Protein 2RDE (pdb70)

InterPro domains:
  IPR009875 PilZ domain [PF07238] (134-237)
  IPR009926 Type III secretion system flagellar brake protein YcgR, PilZN domain [PF12945] (41-127)
  IPR012349 FMN-binding split barrel [G3DSA:2.30.110.10] (23-136)

Solvent-accessible surface area: 23076 Å² total; per-residue (Å²): 138,66,90,52,47,8,80,72,0,10,75,55,2,91,19,58,32,101,4,18,0,29,0,36,14,112,126,40,69,135,34,91,11,124,3,49,1,0,0,11,6,57,113,95,24,1,0,0,13,17,6,183,48,56,74,92,48,46,108,144,43,2,71,100,37,30,95,2,67,0,78,0,60,14,51,68,2,71,10,12,40,0,68,16,132,0,46,1,70,59,42,25,101,123,31,1,55,0,0,0,0,24,39,38,125,52,3,91,20,27,125,69,40,158,32,30,83,31,71,1,60,12,60,2,43,2,53,33,118,148,59,121,29,82,9,47,0,87,17,0,9,128,19,6,9,75,0,20,7,62,48,181,26,90,69,11,124,95,39,28,101,3,14,0,34,0,27,37,56,187,150,37,91,132,42,33,65,47,0,20,0,120,2,63,57,69,100,114,60,154,144,48,1,52,3,7,10,104,6,60,122,100,0,102,77,20,0,96,87,0,28,77,92,17,134,41,51,4,43,62,13,50,31,155,144,100,48,80,58,67,6,97,78,0,7,74,79,2,91,20,58,35,96,2,32,0,36,1,56,7,115,126,42,51,161,38,84,6,124,2,38,1,0,0,11,7,54,112,98,31,0,0,0,18,32,6,188,48,65,76,104,36,48,144,114,21,4,82,93,38,37,93,4,62,0,111,0,57,8,44,57,2,90,19,8,31,0,55,12,131,0,39,0,68,66,47,36,112,127,32,7,49,0,0,0,0,26,37,39,135,68,3,83,18,34,115,60,34,153,27,31,82,33,61,0,68,8,60,2,43,1,51,36,118,173,63,142,18,82,9,49,0,83,14,0,8,151,17,8,8,74,0,17,8,63,46,176,28,99,70,4,132,94,37,28,101,3,19,0,48,1,45,28,40,163,222,26,95,135,60,13,61,43,0,15,0,114,2,59,58,71,96,117,58,138,90,44,2,49,1,7,9,91,13,60,141,87,0,88,94,21,0,156,57,0,37,88,79,23,128,30,65,9,49,50,16,48,33,147

Sequence (449 aa):
VSTINSTDALAMVEHSSELTLSITTPVGTKFVCRTPFIGTHTDKFLLVEMPKISADDLQYFFQEGFWMNIRAISPRGEGALIHFRSQLMHILQEPVPMAFLSIPNTMQVSQLRKEPRFELNLAGKVLFDEHRGDCELRDLSRSGCRFITPPLGKTYQVGDLVALEIFSDLRGTKTFPPLTGKICNLQRSLHHARYGLEFNEEGRNNAKNLLAQLKFNGTKLTLNTVSTINSTDALAMVEHSSELTLSITTPVGTKFVCRTPFIGTHTDKFLLVEMPKISADDLQYFFQEGFWMNIRAISPRGEGALIHFRSQLMHILQEPVPMAFLSIPNTMQVSQLRKEPRFELNLAGKVLFDEHRGDCELRDLSRSGCRFITPPLGKTYQVGDLVALEIFSDLRGTKTFPPLTGKICNLQRSLHHARYGLEFNEEGRNNAKNLLAQLKFNGTKLTLN

Nearest PDB structures (foldseek):
  2rde-assembly1_A  TM=9.667E-01  e=4.317E-39  Vibrio cholerae O395
  1yln-assembly1_A-2  TM=5.297E-01  e=1.993E-36  Vibrio cholerae O1
  3kyg-assembly1_B  TM=5.356E-01  e=1.183E-35  Vibrio cholerae
  5vx6-assembly1_A  TM=6.125E-01  e=1.708E-08  Bacillus subtilis subsp. subtilis str. 168
  5vx6-assembly2_B  TM=6.125E-01  e=6.183E-08  Bacillus subtilis subsp. subtilis str. 168

Secondary structure (DSSP, 8-state):
-EEEEHHHHHHTSPTT-EEEEEEE-TT--EEEEEEEEEEEETTTEEEEEPPS--TTGGGTTS-TT-EEEEEEEE-SBT-EEEEEEEEEEEEE-SSS-EEEE---SEEEEEE--SS-BEEEEEEEEEEETTEEEEEEEEEE-SSEEEEEE-TTSPP--TT-EEEEEEBSSTTSS-BPSPEEEEEEEEEE-SS-EEEEEEE-HHHHHHHHHHHHH-EE-SSSEE--/--EEEEHHHHHTTSPTT-EEEEEEE-SSS-EEEEEEEEEEEETTTEEEEEPP---HHHHHHH--TT-EEEEEEEE-SBT-EEEEEEEEEEEEE-SSS-EEEEE--SEEEEE---SS-BEEEEEEEEEEETTEEEEEEEEEE-SSEEEEEE-TTSPP--TT-EEEEEEBSSTT---BPSPEEEEEEEEEE-SS-EEEEEEE-HHHHHHHHHHHTTEEE-SSSEEE-

Structure (mmCIF, N/CA/C/O backbone):
data_2RDE
#
_entry.id   2RDE
#
_cell.length_a   47.006
_cell.length_b   55.400
_cell.length_c   58.044
_cell.angle_alpha   99.880
_cell.angle_beta   97.090
_cell.angle_gamma   106.800
#
_symmetry.space_group_name_H-M   'P 1'
#
loop_
_entity.id
_entity.type
_entity.pdbx_description
1 polymer 'Uncharacterized protein VCA0042'
2 non-polymer "9,9'-[(2R,3R,3aS,5S,7aR,9R,10R,10aS,12S,14aR)-3,5,10,12-tetrahydroxy-5,12-dioxidooctahydro-2H,7H-difuro[3,2-d:3',2'-j][1,3,7,9,2,8]tetraoxadiphosphacyclododecine-2,9-diyl]bis(2-amino-1,9-dihydro-6H-purin-6-one)"
3 water water
#
loop_
_atom_site.group_PDB
_atom_site.id
_atom_site.type_symbol
_atom_site.label_atom_id
_atom_site.label_alt_id
_atom_site.label_comp_id
_atom_site.label_asym_id
_atom_site.label_entity_id
_atom_site.label_seq_id
_atom_site.pdbx_PDB_ins_code
_atom_site.Cartn_x
_atom_site.Cartn_y
_atom_site.Cartn_z
_atom_site.occupancy
_atom_site.B_iso_or_equiv
_atom_site.auth_seq_id
_atom_site.auth_comp_id
_atom_site.auth_asym_id
_atom_site.auth_atom_id
_atom_site.pdbx_PDB_model_num
ATOM 1 N N . VAL A 1 23 ? 16.884 -8.189 -13.096 1.00 40.11 24 VAL A N 1
ATOM 2 C CA . VAL A 1 23 ? 16.491 -7.311 -11.953 1.00 38.20 24 VAL A CA 1
ATOM 3 C C . VAL A 1 23 ? 16.817 -5.847 -12.243 1.00 38.26 24 VAL A C 1
ATOM 4 O O . VAL A 1 23 ? 17.615 -5.547 -13.127 1.00 38.57 24 VAL A O 1
ATOM 8 N N . SER A 1 24 ? 16.189 -4.943 -11.493 1.00 33.95 25 SER A N 1
ATOM 9 C CA . SER A 1 24 ? 16.399 -3.504 -11.653 1.00 33.36 25 SER A CA 1
ATOM 10 C C . SER A 1 24 ? 16.790 -2.842 -10.338 1.00 31.60 25 SER A C 1
ATOM 11 O O . SER A 1 24 ? 16.360 -3.266 -9.271 1.00 30.23 25 SER A O 1
ATOM 14 N N . THR A 1 25 ? 17.601 -1.792 -10.424 1.00 33.52 26 THR A N 1
ATOM 15 C CA . THR A 1 25 ? 18.041 -1.069 -9.237 1.00 32.33 26 THR A CA 1
ATOM 16 C C . THR A 1 25 ? 17.278 0.251 -9.133 1.00 32.62 26 THR A C 1
ATOM 17 O O . THR A 1 25 ? 17.246 1.026 -10.082 1.00 31.99 26 THR A O 1
ATOM 21 N N . ILE A 1 26 ? 16.648 0.502 -7.990 1.00 35.93 27 ILE A N 1
ATOM 22 C CA . ILE A 1 26 ? 15.902 1.743 -7.821 1.00 35.52 27 ILE A CA 1
ATOM 23 C C . ILE A 1 26 ? 16.115 2.326 -6.433 1.00 35.11 27 ILE A C 1
ATOM 24 O O . ILE A 1 26 ? 16.522 1.619 -5.508 1.00 35.27 27 ILE A O 1
ATOM 29 N N . ASN A 1 27 ? 15.836 3.618 -6.287 1.00 26.51 28 ASN A N 1
ATOM 30 C CA . ASN A 1 27 ? 16.032 4.279 -5.007 1.00 26.45 28 ASN A CA 1
ATOM 31 C C . ASN A 1 27 ? 15.148 3.674 -3.924 1.00 26.53 28 ASN A C 1
ATOM 32 O O . ASN A 1 27 ? 14.014 3.261 -4.181 1.00 25.16 28 ASN A O 1
ATOM 37 N N . SER A 1 28 ? 15.687 3.632 -2.711 1.00 25.82 29 SER A N 1
ATOM 38 C CA . SER A 1 28 ? 15.015 3.059 -1.552 1.00 26.46 29 SER A CA 1
ATOM 39 C C . SER A 1 28 ? 13.660 3.649 -1.181 1.00 25.87 29 SER A C 1
ATOM 40 O O . SER A 1 28 ? 12.793 2.940 -0.665 1.00 24.71 29 SER A O 1
ATOM 43 N N . THR A 1 29 ? 13.464 4.940 -1.414 1.00 29.33 30 THR A N 1
ATOM 44 C CA . THR A 1 29 ? 12.182 5.529 -1.071 1.00 29.59 30 THR A CA 1
ATOM 45 C C . THR A 1 29 ? 11.088 4.921 -1.937 1.00 28.31 30 THR A C 1
ATOM 46 O O . THR A 1 29 ? 10.059 4.478 -1.428 1.00 28.10 30 THR A O 1
ATOM 50 N N . ASP A 1 30 ? 11.329 4.889 -3.245 1.00 27.71 31 ASP A N 1
ATOM 51 C CA . ASP A 1 30 ? 10.378 4.332 -4.202 1.00 27.66 31 ASP A CA 1
ATOM 52 C C . ASP A 1 30 ? 10.170 2.834 -4.012 1.00 27.46 31 ASP A C 1
ATOM 53 O O . ASP A 1 30 ? 9.050 2.336 -4.123 1.00 25.47 31 ASP A O 1
ATOM 58 N N . ALA A 1 31 ? 11.250 2.114 -3.731 1.00 22.14 32 ALA A N 1
ATOM 59 C CA . ALA A 1 31 ? 11.156 0.677 -3.534 1.00 21.99 32 ALA A CA 1
ATOM 60 C C . ALA A 1 31 ? 10.288 0.335 -2.323 1.00 22.20 32 ALA A C 1
ATOM 61 O O . ALA A 1 31 ? 9.378 -0.490 -2.419 1.00 22.83 32 ALA A O 1
ATOM 63 N N . LEU A 1 32 ? 10.566 0.976 -1.191 1.00 26.46 33 LEU A N 1
ATOM 64 C CA . LEU A 1 32 ? 9.821 0.729 0.041 1.00 25.40 33 LEU A CA 1
ATOM 65 C C . LEU A 1 32 ? 8.364 1.171 -0.061 1.00 26.11 33 LEU A C 1
ATOM 66 O O . LEU A 1 32 ? 7.511 0.695 0.690 1.00 24.92 33 LEU A O 1
ATOM 71 N N . ALA A 1 33 ? 8.087 2.081 -0.991 1.00 26.06 34 ALA A N 1
ATOM 72 C CA . ALA A 1 33 ? 6.728 2.565 -1.211 1.00 26.07 34 ALA A CA 1
ATOM 73 C C . ALA A 1 33 ? 5.889 1.439 -1.820 1.00 27.52 34 ALA A C 1
ATOM 74 O O . ALA A 1 33 ? 4.659 1.464 -1.763 1.00 28.60 34 ALA A O 1
ATOM 76 N N . MET A 1 34 ? 6.559 0.454 -2.409 1.00 23.65 35 MET A N 1
ATOM 77 C CA . MET A 1 34 ? 5.853 -0.670 -3.011 1.00 23.62 35 MET A CA 1
ATOM 78 C C . MET A 1 34 ? 5.536 -1.718 -1.952 1.00 22.25 35 MET A C 1
ATOM 79 O O . MET A 1 34 ? 4.816 -2.676 -2.219 1.00 21.70 35 MET A O 1
ATOM 84 N N . VAL A 1 35 ? 6.076 -1.540 -0.752 1.00 21.76 36 VAL A N 1
ATOM 85 C CA . VAL A 1 35 ? 5.859 -2.502 0.318 1.00 22.40 36 VAL A CA 1
ATOM 86 C C . VAL A 1 35 ? 4.804 -2.033 1.304 1.00 23.23 36 VAL A C 1
ATOM 87 O O . VAL A 1 35 ? 4.910 -0.946 1.871 1.00 22.65 36 VAL A O 1
ATOM 91 N N . GLU A 1 36 ? 3.789 -2.860 1.518 1.00 22.14 37 GLU A N 1
ATOM 92 C CA . GLU A 1 36 ? 2.731 -2.495 2.449 1.00 22.00 37 GLU A CA 1
ATOM 93 C C . GLU A 1 36 ? 3.219 -2.668 3.886 1.00 21.15 37 GLU A C 1
ATOM 94 O O . GLU A 1 36 ? 3.911 -3.638 4.198 1.00 20.45 37 GLU A O 1
ATOM 100 N N . HIS A 1 37 ? 2.869 -1.728 4.762 1.00 20.11 38 HIS A N 1
ATOM 101 C CA . HIS A 1 37 ? 3.299 -1.839 6.150 1.00 20.28 38 HIS A CA 1
ATOM 102 C C . HIS A 1 37 ? 2.672 -3.084 6.750 1.00 19.46 38 HIS A C 1
ATOM 103 O O . HIS A 1 37 ? 1.607 -3.532 6.309 1.00 15.52 38 HIS A O 1
ATOM 110 N N . SER A 1 38 ? 3.359 -3.666 7.725 1.00 25.43 39 SER A N 1
ATOM 111 C CA . SER A 1 38 ? 2.875 -4.865 8.384 1.00 23.18 39 SER A CA 1
ATOM 112 C C . SER A 1 38 ? 3.135 -6.139 7.572 1.00 25.26 39 SER A C 1
ATOM 113 O O . SER A 1 38 ? 2.902 -7.244 8.067 1.00 25.04 39 SER A O 1
ATOM 116 N N . SER A 1 39 ? 3.612 -5.997 6.335 1.00 20.01 40 SER A N 1
ATOM 117 C CA . SER A 1 39 ? 3.904 -7.170 5.513 1.00 23.75 40 SER A CA 1
ATOM 118 C C . SER A 1 39 ? 5.136 -7.878 6.079 1.00 24.63 40 SER A C 1
ATOM 119 O O . SER A 1 39 ? 5.915 -7.285 6.821 1.00 25.74 40 SER A O 1
ATOM 122 N N . GLU A 1 40 ? 5.314 -9.142 5.719 1.00 24.72 41 GLU A N 1
ATOM 123 C CA . GLU A 1 40 ? 6.430 -9.935 6.224 1.00 25.57 41 GLU A CA 1
ATOM 124 C C . GLU A 1 40 ? 7.751 -9.701 5.499 1.00 24.98 41 GLU A C 1
ATOM 125 O O . GLU A 1 40 ? 7.787 -9.583 4.278 1.00 26.09 41 GLU A O 1
ATOM 131 N N . LEU A 1 41 ? 8.836 -9.623 6.260 1.00 26.40 42 LEU A N 1
ATOM 132 C CA . LEU A 1 41 ? 10.161 -9.440 5.680 1.00 26.97 42 LEU A CA 1
ATOM 133 C C . LEU A 1 41 ? 10.986 -10.678 6.007 1.00 27.06 42 LEU A C 1
ATOM 134 O O . LEU A 1 41 ? 10.800 -11.294 7.054 1.00 26.40 42 LEU A O 1
ATOM 139 N N . THR A 1 42 ? 11.886 -11.049 5.104 1.00 26.19 43 THR A N 1
ATOM 140 C CA . THR A 1 42 ? 12.754 -12.194 5.347 1.00 26.14 43 THR A CA 1
ATOM 141 C C . THR A 1 42 ? 14.150 -11.647 5.591 1.00 26.77 43 THR A C 1
ATOM 142 O O . THR A 1 42 ? 14.752 -11.041 4.705 1.00 28.49 43 THR A O 1
ATOM 146 N N . LEU A 1 43 ? 14.652 -11.852 6.803 1.00 29.11 44 LEU A N 1
ATOM 147 C CA . LEU A 1 43 ? 15.973 -11.370 7.185 1.00 30.72 44 LEU A CA 1
ATOM 148 C C . LEU A 1 43 ? 17.020 -12.485 7.169 1.00 32.26 44 LEU A C 1
ATOM 149 O O . LEU A 1 43 ? 16.897 -13.472 7.895 1.00 33.27 44 LEU A O 1
ATOM 154 N N . SER A 1 44 ? 18.044 -12.321 6.338 1.00 33.54 45 SER A N 1
ATOM 155 C CA . SER A 1 44 ? 19.131 -13.298 6.253 1.00 34.89 45 SER A CA 1
ATOM 156 C C . SER A 1 44 ? 20.358 -12.636 6.856 1.00 36.51 45 SER A C 1
ATOM 157 O O . SER A 1 44 ? 21.025 -11.840 6.198 1.00 35.49 45 SER A O 1
ATOM 160 N N . ILE A 1 45 ? 20.650 -12.975 8.107 1.00 33.34 46 ILE A N 1
ATOM 161 C CA . ILE A 1 45 ? 21.773 -12.382 8.828 1.00 35.44 46 ILE A CA 1
ATOM 162 C C . ILE A 1 45 ? 23.087 -13.146 8.703 1.00 36.54 46 ILE A C 1
ATOM 163 O O . ILE A 1 45 ? 23.112 -14.378 8.730 1.00 36.83 46 ILE A O 1
ATOM 168 N N . THR A 1 46 ? 24.181 -12.403 8.568 1.00 48.21 47 THR A N 1
ATOM 169 C CA . THR A 1 46 ? 25.510 -12.995 8.453 1.00 50.24 47 THR A CA 1
ATOM 170 C C . THR A 1 46 ? 26.415 -12.409 9.528 1.00 51.40 47 THR A C 1
ATOM 171 O O . THR A 1 46 ? 26.795 -11.242 9.458 1.00 52.87 47 THR A O 1
ATOM 175 N N . THR A 1 47 ? 26.763 -13.220 10.521 1.00 54.33 48 THR A N 1
ATOM 176 C CA . THR A 1 47 ? 27.617 -12.758 11.607 1.00 54.79 48 THR A CA 1
ATOM 177 C C . THR A 1 47 ? 29.028 -12.434 11.124 1.00 55.71 48 THR A C 1
ATOM 178 O O . THR A 1 47 ? 29.394 -12.724 9.986 1.00 55.40 48 THR A O 1
ATOM 182 N N . PRO A 1 48 ? 29.833 -11.812 11.995 1.00 66.31 49 PRO A N 1
ATOM 183 C CA . PRO A 1 48 ? 31.215 -11.430 11.695 1.00 67.01 49 PRO A CA 1
ATOM 184 C C . PRO A 1 48 ? 32.096 -12.608 11.271 1.00 67.42 49 PRO A C 1
ATOM 185 O O . PRO A 1 48 ? 33.107 -12.420 10.593 1.00 67.32 49 PRO A O 1
ATOM 189 N N . VAL A 1 49 ? 31.712 -13.818 11.669 1.00 74.49 50 VAL A N 1
ATOM 190 C CA . VAL A 1 49 ? 32.485 -15.008 11.324 1.00 74.76 50 VAL A CA 1
ATOM 191 C C . VAL A 1 49 ? 31.959 -15.731 10.085 1.00 75.54 50 VAL A C 1
ATOM 192 O O . VAL A 1 49 ? 32.661 -16.559 9.503 1.00 75.98 50 VAL A O 1
ATOM 196 N N . GLY A 1 50 ? 30.728 -15.426 9.685 1.00 49.06 51 GLY A N 1
ATOM 197 C CA . GLY A 1 50 ? 30.169 -16.057 8.502 1.00 49.39 51 GLY A CA 1
ATOM 198 C C . GLY A 1 50 ? 28.967 -16.961 8.716 1.00 49.69 51 GLY A 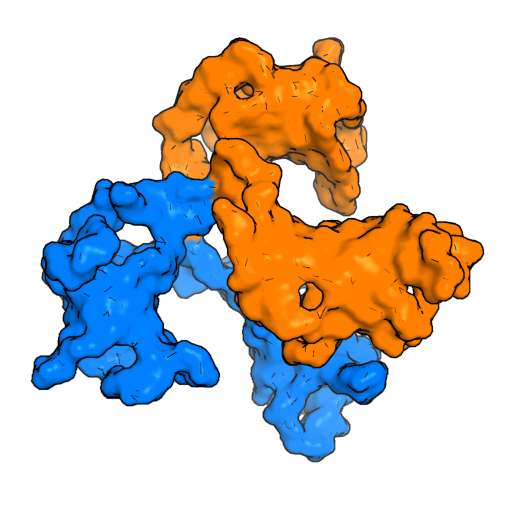C 1
ATOM 199 O O . GLY A 1 50 ? 28.348 -17.399 7.748 1.00 49.49 51 GLY A O 1
ATOM 200 N N . THR A 1 51 ? 28.636 -17.254 9.971 1.00 52.63 52 THR A N 1
ATOM 201 C CA . THR A 1 51 ? 27.490 -18.112 10.271 1.00 53.05 52 THR A CA 1
ATOM 202 C C . THR A 1 51 ? 26.194 -17.416 9.851 1.00 53.06 52 THR A C 1
ATOM 203 O O . THR A 1 51 ? 25.923 -16.289 10.263 1.00 53.03 52 THR A O 1
ATOM 207 N N . LYS A 1 52 ? 25.400 -18.096 9.030 1.00 65.61 53 LYS A N 1
ATOM 208 C CA . LYS A 1 52 ? 24.140 -17.547 8.539 1.00 65.25 53 LYS A CA 1
ATOM 209 C C . LYS A 1 52 ? 22.950 -17.849 9.450 1.00 64.51 53 LYS A C 1
ATOM 210 O O . LYS A 1 52 ? 22.966 -18.809 10.221 1.00 63.80 53 LYS A O 1
ATOM 216 N N . PHE A 1 53 ? 21.915 -17.020 9.335 1.00 46.19 54 PHE A N 1
ATOM 217 C CA . PHE A 1 53 ? 20.694 -17.178 10.117 1.00 44.11 54 PHE A CA 1
ATOM 218 C C . PHE A 1 53 ? 19.544 -16.436 9.436 1.00 42.56 54 PHE A C 1
ATOM 219 O O . PHE A 1 53 ? 19.639 -15.238 9.150 1.00 41.39 54 PHE A O 1
ATOM 227 N N . VAL A 1 54 ? 18.460 -17.160 9.177 1.00 45.45 55 VAL A N 1
ATOM 228 C CA . VAL A 1 54 ? 17.297 -16.591 8.513 1.00 44.22 55 VAL A CA 1
ATOM 229 C C . VAL A 1 54 ? 16.059 -16.620 9.398 1.00 43.00 55 VAL A C 1
ATOM 230 O O . VAL A 1 54 ? 15.792 -17.612 10.076 1.00 43.04 55 VAL A O 1
ATOM 234 N N . CYS A 1 55 ? 15.307 -15.524 9.389 1.00 40.35 56 CYS A N 1
ATOM 235 C CA . CYS A 1 55 ? 14.078 -15.430 10.170 1.00 38.78 56 CYS A CA 1
ATOM 236 C C . CYS A 1 55 ? 13.100 -14.481 9.482 1.00 37.32 56 CYS A C 1
ATOM 237 O O . CYS A 1 55 ? 13.480 -13.726 8.586 1.00 36.64 56 CYS A O 1
ATOM 240 N N . ARG A 1 56 ? 11.840 -14.536 9.894 1.00 35.52 57 ARG A N 1
ATOM 241 C CA . ARG A 1 56 ? 10.797 -13.693 9.320 1.00 34.48 57 ARG A CA 1
ATOM 242 C C . ARG A 1 56 ? 10.338 -12.700 10.375 1.00 32.20 57 ARG A C 1
ATOM 243 O O . ARG A 1 56 ? 10.412 -12.980 11.568 1.00 31.11 57 ARG A O 1
ATOM 251 N N . THR A 1 57 ? 9.856 -11.544 9.937 1.00 34.19 58 THR A N 1
ATOM 252 C CA . THR A 1 57 ? 9.357 -10.547 10.872 1.00 32.05 58 THR A CA 1
ATOM 253 C C . THR A 1 57 ? 8.594 -9.456 10.125 1.00 31.78 58 THR A C 1
ATOM 254 O O . THR A 1 57 ? 8.914 -9.122 8.976 1.00 30.91 58 THR A O 1
ATOM 258 N N . PRO A 1 58 ? 7.545 -8.911 10.761 1.00 30.55 59 PRO A N 1
ATOM 259 C CA . PRO A 1 58 ? 6.715 -7.857 10.173 1.00 30.18 59 PRO A CA 1
ATOM 260 C C . PRO A 1 58 ? 7.427 -6.521 9.991 1.00 29.45 59 PRO A C 1
ATOM 261 O O . PRO A 1 58 ? 8.160 -6.065 10.870 1.00 27.53 59 PRO A O 1
ATOM 265 N N . PHE A 1 59 ? 7.197 -5.912 8.832 1.00 26.82 60 PHE A N 1
ATOM 266 C CA . PHE A 1 59 ? 7.745 -4.607 8.488 1.00 25.29 60 PHE A CA 1
ATOM 267 C C . PHE A 1 59 ? 6.843 -3.596 9.187 1.00 23.56 60 PHE A C 1
ATOM 268 O O . PHE A 1 59 ? 5.626 -3.653 9.038 1.00 23.69 60 PHE A O 1
ATOM 276 N N . ILE A 1 60 ? 7.419 -2.692 9.972 1.00 18.56 61 ILE A N 1
ATOM 277 C CA . ILE A 1 60 ? 6.593 -1.693 10.641 1.00 18.50 61 ILE A CA 1
ATOM 278 C C . ILE A 1 60 ? 6.462 -0.474 9.744 1.00 18.32 61 ILE A C 1
ATOM 279 O O . ILE A 1 60 ? 5.356 -0.045 9.409 1.00 18.13 61 ILE A O 1
ATOM 284 N N . GLY A 1 61 ? 7.602 0.083 9.356 1.00 21.06 62 GLY A N 1
ATOM 285 C CA . GLY A 1 61 ? 7.596 1.252 8.503 1.00 21.86 62 GLY A CA 1
ATOM 286 C C . GLY A 1 61 ? 8.958 1.908 8.524 1.00 22.04 62 GLY A C 1
ATOM 287 O O . GLY A 1 61 ? 9.935 1.309 8.969 1.00 23.31 62 GLY A O 1
ATOM 288 N N . THR A 1 62 ? 9.022 3.146 8.056 1.00 24.81 63 THR A N 1
ATOM 289 C CA . THR A 1 62 ? 10.284 3.866 8.022 1.00 24.13 63 THR A CA 1
ATOM 290 C C . THR A 1 62 ? 10.189 5.200 8.736 1.00 25.49 63 THR A C 1
ATOM 291 O O . THR A 1 62 ? 9.137 5.841 8.742 1.00 23.65 63 THR A O 1
ATOM 295 N N . HIS A 1 63 ? 11.294 5.614 9.344 1.00 26.44 64 HIS A N 1
ATOM 296 C CA . HIS A 1 63 ? 11.340 6.896 10.029 1.00 27.58 64 HIS A CA 1
ATOM 297 C C . HIS A 1 63 ? 12.130 7.802 9.099 1.00 28.59 64 HIS A C 1
ATOM 298 O O . HIS A 1 63 ? 13.310 7.557 8.848 1.00 25.98 64 HIS A O 1
ATOM 305 N N . THR A 1 64 ? 11.477 8.839 8.579 1.00 31.90 65 THR A N 1
ATOM 306 C CA . THR A 1 64 ? 12.121 9.749 7.637 1.00 37.39 65 THR A CA 1
ATOM 307 C C . THR A 1 64 ? 12.909 8.891 6.650 1.00 39.48 65 THR A C 1
ATOM 308 O O . THR A 1 64 ? 12.378 7.928 6.097 1.00 40.45 65 THR A O 1
ATOM 312 N N . ASP A 1 65 ? 14.172 9.235 6.430 1.00 39.55 66 ASP A N 1
ATOM 313 C CA . ASP A 1 65 ? 15.023 8.463 5.523 1.00 42.05 66 ASP A CA 1
ATOM 314 C C . ASP A 1 65 ? 16.160 7.876 6.347 1.00 41.33 66 ASP A C 1
ATOM 315 O O . ASP A 1 65 ? 17.162 7.403 5.812 1.00 41.86 66 ASP A O 1
ATOM 320 N N . LYS A 1 66 ? 15.987 7.905 7.662 1.00 47.45 67 LYS A N 1
ATOM 321 C CA . LYS A 1 66 ? 17.009 7.427 8.573 1.00 46.38 67 LYS A CA 1
ATOM 322 C C . LYS A 1 66 ? 16.932 5.969 8.998 1.00 44.81 67 LYS A C 1
ATOM 323 O O . LYS A 1 66 ? 17.968 5.327 9.162 1.00 44.22 67 LYS A O 1
ATOM 329 N N . PHE A 1 67 ? 15.727 5.429 9.165 1.00 32.03 68 PHE A N 1
ATOM 330 C CA . PHE A 1 67 ? 15.622 4.049 9.632 1.00 29.85 68 PHE A CA 1
ATOM 331 C C . PHE A 1 67 ? 14.466 3.196 9.127 1.00 27.42 68 PHE A C 1
ATOM 332 O O . PHE A 1 67 ? 13.362 3.684 8.891 1.00 23.77 68 PHE A O 1
ATOM 340 N N . LEU A 1 68 ? 14.747 1.903 8.992 1.00 26.79 69 LEU A N 1
ATOM 341 C CA . LEU A 1 68 ? 13.753 0.917 8.584 1.00 24.64 69 LEU A CA 1
ATOM 342 C C . LEU A 1 68 ? 13.364 0.234 9.896 1.00 23.20 69 LEU A C 1
ATOM 343 O O . LEU A 1 68 ? 14.218 -0.354 10.567 1.00 22.20 69 LEU A O 1
ATOM 348 N N . LEU A 1 69 ? 12.092 0.328 10.272 1.00 22.32 70 LEU A N 1
ATOM 349 C CA . LEU A 1 69 ? 11.629 -0.274 11.520 1.00 20.42 70 LEU A CA 1
ATOM 350 C C . LEU A 1 69 ? 10.943 -1.616 11.327 1.00 20.93 70 LEU A C 1
ATOM 351 O O . LEU A 1 69 ? 10.082 -1.765 10.462 1.00 19.58 70 LEU A O 1
ATOM 356 N N . VAL A 1 70 ? 11.337 -2.592 12.141 1.00 23.77 71 VAL A N 1
ATOM 357 C CA . VAL A 1 70 ? 10.754 -3.927 12.079 1.00 24.71 71 VAL A CA 1
ATOM 358 C C . VAL A 1 70 ? 10.517 -4.434 13.497 1.00 25.04 71 VAL A C 1
ATOM 359 O O . VAL A 1 70 ? 11.211 -4.034 14.430 1.00 26.73 71 VAL A O 1
ATOM 363 N N . GLU A 1 71 ? 9.528 -5.304 13.660 1.00 20.62 72 GLU A N 1
ATOM 364 C CA . GLU A 1 71 ? 9.232 -5.880 14.968 1.00 24.72 72 GLU A CA 1
ATOM 365 C C . GLU A 1 71 ? 10.311 -6.923 15.256 1.00 26.96 72 GLU A C 1
ATOM 366 O O . GLU A 1 71 ? 10.900 -7.478 14.330 1.00 26.96 72 GLU A O 1
ATOM 372 N N . MET A 1 72 ? 10.585 -7.183 16.529 1.00 36.82 73 MET A N 1
ATOM 373 C CA . MET A 1 72 ? 11.595 -8.176 16.876 1.00 40.67 73 MET A CA 1
ATOM 374 C C . MET A 1 72 ? 11.106 -9.548 16.447 1.00 41.94 73 MET A C 1
ATOM 375 O O . MET A 1 72 ? 9.979 -9.937 16.736 1.00 41.19 73 MET A O 1
ATOM 380 N N . PRO A 1 73 ? 11.954 -10.297 15.733 1.00 41.24 74 PRO A N 1
ATOM 381 C CA . PRO A 1 73 ? 11.638 -11.641 15.243 1.00 43.05 74 PRO A CA 1
ATOM 382 C C . PRO A 1 73 ? 11.146 -12.559 16.361 1.00 45.81 74 PRO A C 1
ATOM 383 O O . PRO A 1 73 ? 11.584 -12.442 17.505 1.00 45.72 74 PRO A O 1
ATOM 387 N N . LYS A 1 74 ? 10.230 -13.463 16.025 1.00 50.89 75 LYS A N 1
ATOM 388 C CA . LYS A 1 74 ? 9.702 -14.411 17.000 1.00 53.67 75 LYS A CA 1
ATOM 389 C C . LYS A 1 74 ? 10.689 -15.566 17.069 1.00 55.11 75 LYS A C 1
ATOM 390 O O . LYS A 1 74 ? 10.473 -16.621 16.473 1.00 55.08 75 LYS A O 1
ATOM 396 N N . ILE A 1 75 ? 11.781 -15.350 17.794 1.00 62.19 76 ILE A N 1
ATOM 397 C CA . ILE A 1 75 ? 12.825 -16.354 17.923 1.00 64.57 76 ILE A CA 1
ATOM 398 C C . ILE A 1 75 ? 13.263 -16.577 19.364 1.00 66.24 76 ILE A C 1
ATOM 399 O O . ILE A 1 75 ? 12.789 -15.908 20.285 1.00 66.08 76 ILE A O 1
ATOM 404 N N . SER A 1 76 ? 14.178 -17.526 19.540 1.00 75.90 77 SER A N 1
ATOM 405 C CA . SER A 1 76 ? 14.706 -17.861 20.854 1.00 77.24 77 SER A CA 1
ATOM 406 C C . SER A 1 76 ? 15.488 -16.683 21.411 1.00 78.24 77 SER A C 1
ATOM 407 O O . SER A 1 76 ? 16.017 -15.864 20.657 1.00 78.52 77 SER A O 1
ATOM 410 N N . ALA A 1 77 ? 15.559 -16.601 22.734 1.00 58.38 78 ALA A N 1
ATOM 411 C CA . ALA A 1 77 ? 16.280 -15.521 23.387 1.00 59.27 78 ALA A CA 1
ATOM 412 C C . ALA A 1 77 ? 17.779 -15.722 23.219 1.00 59.90 78 ALA A C 1
ATOM 413 O O . ALA A 1 77 ? 18.572 -14.838 23.540 1.00 60.61 78 ALA A O 1
ATOM 415 N N . ASP A 1 78 ? 18.163 -16.886 22.710 1.00 55.13 79 ASP A N 1
ATOM 416 C CA . ASP A 1 78 ? 19.573 -17.189 22.507 1.00 55.90 79 ASP A CA 1
ATOM 417 C C . ASP A 1 78 ? 20.005 -16.721 21.121 1.00 56.19 79 ASP A C 1
ATOM 418 O O . ASP A 1 78 ? 21.035 -16.062 20.975 1.00 55.96 79 ASP A O 1
ATOM 423 N N . ASP A 1 79 ? 19.211 -17.071 20.111 1.00 61.47 80 ASP A N 1
ATOM 424 C CA . ASP A 1 79 ? 19.495 -16.666 18.735 1.00 62.22 80 ASP A CA 1
ATOM 425 C C . ASP A 1 79 ? 19.297 -15.160 18.648 1.00 62.53 80 ASP A C 1
ATOM 426 O O . ASP A 1 79 ? 20.013 -14.459 17.931 1.00 62.24 80 ASP A O 1
ATOM 431 N N . LEU A 1 80 ? 18.318 -14.676 19.401 1.00 75.36 81 LEU A N 1
ATOM 432 C CA . LEU A 1 80 ? 17.978 -13.265 19.424 1.00 76.23 81 LEU A CA 1
ATOM 433 C C . LEU A 1 80 ? 19.144 -12.373 19.828 1.00 76.81 81 LEU A C 1
ATOM 434 O O . LEU A 1 80 ? 19.195 -11.209 19.438 1.00 77.53 81 LEU A O 1
ATOM 439 N N . GLN A 1 81 ? 20.082 -12.909 20.602 1.00 77.82 82 GLN A N 1
ATOM 440 C CA . GLN A 1 81 ? 21.222 -12.111 21.039 1.00 78.47 82 GLN A CA 1
ATOM 441 C C . GLN A 1 81 ? 22.562 -12.610 20.515 1.00 77.85 82 GLN A C 1
ATOM 442 O O . GLN A 1 81 ? 23.614 -12.095 20.897 1.00 78.26 82 GLN A O 1
ATOM 448 N N . TYR A 1 82 ? 22.523 -13.612 19.644 1.00 54.43 83 TYR A N 1
ATOM 449 C CA . TYR A 1 82 ? 23.740 -14.160 19.053 1.00 53.59 83 TYR A CA 1
ATOM 450 C C . TYR A 1 82 ? 23.718 -13.972 17.536 1.00 51.88 83 TYR A C 1
ATOM 451 O O . TYR A 1 82 ? 24.754 -14.053 16.872 1.00 51.61 83 TYR A O 1
ATOM 460 N N . PHE A 1 83 ? 22.531 -13.710 16.997 1.00 63.81 84 PHE A N 1
ATOM 461 C CA . PHE A 1 83 ? 22.363 -13.493 15.563 1.00 61.67 84 PHE A CA 1
ATOM 462 C C . PHE A 1 83 ? 21.768 -12.122 15.300 1.00 60.32 84 PHE A C 1
ATOM 463 O O . PHE A 1 83 ? 21.912 -11.574 14.210 1.00 60.27 84 PHE A O 1
ATOM 471 N N . PHE A 1 84 ? 21.097 -11.573 16.306 1.00 53.35 85 PHE A N 1
ATOM 472 C CA . PHE A 1 84 ? 20.471 -10.270 16.168 1.00 51.49 85 PHE A CA 1
ATOM 473 C C . PHE A 1 84 ? 21.155 -9.239 17.059 1.00 50.24 85 PHE A C 1
ATOM 474 O O . PHE A 1 84 ? 20.632 -8.869 18.106 1.00 50.45 85 PHE A O 1
ATOM 482 N N . GLN A 1 85 ? 22.331 -8.783 16.642 1.00 48.43 86 GLN A N 1
ATOM 483 C CA . GLN A 1 85 ? 23.071 -7.787 17.406 1.00 47.23 86 GLN A CA 1
ATOM 484 C C . GLN A 1 85 ? 23.350 -6.564 16.540 1.00 45.28 86 GLN A C 1
ATOM 485 O O . GLN A 1 85 ? 23.392 -6.660 15.314 1.00 45.09 86 GLN A O 1
ATOM 491 N N . GLU A 1 86 ? 23.538 -5.418 17.184 1.00 62.86 87 GLU A N 1
ATOM 492 C CA . GLU A 1 86 ? 23.809 -4.173 16.476 1.00 60.61 87 GLU A CA 1
ATOM 493 C C . GLU A 1 86 ? 25.116 -4.246 15.697 1.00 59.34 87 GLU A C 1
ATOM 494 O O . GLU A 1 86 ? 26.119 -4.757 16.194 1.00 59.75 87 GLU A O 1
ATOM 500 N N . GLY A 1 87 ? 25.096 -3.730 14.472 1.00 41.77 88 GLY A N 1
ATOM 501 C CA . GLY A 1 87 ? 26.281 -3.749 13.636 1.00 38.31 88 GLY A CA 1
ATOM 502 C C . GLY A 1 87 ? 26.260 -4.871 12.615 1.00 36.89 88 GLY A C 1
ATOM 503 O O . GLY A 1 87 ? 26.833 -4.751 11.529 1.00 34.39 88 GLY A O 1
ATOM 504 N N . PHE A 1 88 ? 25.593 -5.967 12.958 1.00 36.92 89 PHE A N 1
ATOM 505 C CA . PHE A 1 88 ? 25.505 -7.116 12.065 1.00 36.86 89 PHE A CA 1
ATOM 506 C C . PHE A 1 88 ? 24.758 -6.788 10.776 1.00 37.29 89 PHE A C 1
ATOM 507 O O . PHE A 1 88 ? 23.750 -6.079 10.789 1.00 36.76 89 PHE A O 1
ATOM 515 N N . TRP A 1 89 ? 25.262 -7.304 9.659 1.00 32.38 90 TRP A N 1
ATOM 516 C CA . TRP A 1 89 ? 24.640 -7.067 8.366 1.00 33.73 90 TRP A CA 1
ATOM 517 C C . TRP A 1 89 ? 23.657 -8.166 7.999 1.00 33.55 90 TRP A C 1
ATOM 518 O O . TRP A 1 89 ? 23.705 -9.269 8.545 1.00 33.70 90 TRP A O 1
ATOM 529 N N . MET A 1 90 ? 22.770 -7.858 7.061 1.00 38.14 91 MET A N 1
ATOM 530 C CA . MET A 1 90 ? 21.766 -8.820 6.643 1.00 37.67 91 MET A CA 1
ATOM 531 C C . MET A 1 90 ? 21.212 -8.500 5.268 1.00 37.33 91 MET A C 1
ATOM 532 O O . MET A 1 90 ? 21.274 -7.362 4.798 1.00 37.93 91 MET A O 1
ATOM 537 N N . ASN A 1 91 ? 20.670 -9.522 4.625 1.00 32.53 92 ASN A N 1
ATOM 538 C CA . ASN A 1 91 ? 20.064 -9.353 3.322 1.00 32.52 92 ASN A CA 1
ATOM 539 C C . ASN A 1 91 ? 18.570 -9.446 3.604 1.00 30.90 92 ASN A C 1
ATOM 540 O O . ASN A 1 91 ? 18.101 -10.424 4.184 1.00 31.99 92 ASN A O 1
ATOM 545 N N . ILE A 1 92 ? 17.833 -8.412 3.221 1.00 29.57 93 ILE A N 1
ATOM 546 C CA . ILE A 1 92 ? 16.398 -8.376 3.472 1.00 25.91 93 ILE A CA 1
ATOM 547 C C . ILE A 1 92 ? 15.599 -8.558 2.195 1.00 23.86 93 ILE A C 1
ATOM 548 O O . ILE A 1 92 ? 15.958 -8.027 1.145 1.00 23.69 93 ILE A O 1
ATOM 553 N N . ARG A 1 93 ? 14.522 -9.330 2.292 1.00 23.25 94 ARG A N 1
ATOM 554 C CA . ARG A 1 93 ? 13.649 -9.572 1.155 1.00 22.63 94 ARG A CA 1
ATOM 555 C C . ARG A 1 93 ? 12.252 -9.087 1.507 1.00 21.39 94 ARG A C 1
ATOM 556 O O . ARG A 1 93 ? 11.717 -9.427 2.558 1.00 20.00 94 ARG A O 1
ATOM 564 N N . ALA A 1 94 ? 11.668 -8.282 0.633 1.00 22.70 95 ALA A N 1
ATOM 565 C CA . ALA A 1 94 ? 10.321 -7.777 0.854 1.00 25.86 95 ALA A CA 1
ATOM 566 C C . ALA A 1 94 ? 9.533 -8.091 -0.410 1.00 25.86 95 ALA A C 1
ATOM 567 O O . ALA A 1 94 ? 10.117 -8.409 -1.449 1.00 26.00 95 ALA A O 1
ATOM 569 N N . ILE A 1 95 ? 8.211 -7.996 -0.326 1.00 26.25 96 ILE A N 1
ATOM 570 C CA . ILE A 1 95 ? 7.365 -8.288 -1.471 1.00 27.01 96 ILE A CA 1
ATOM 571 C C . ILE A 1 95 ? 6.325 -7.206 -1.751 1.00 24.90 96 ILE A C 1
ATOM 572 O O . ILE A 1 95 ? 5.719 -6.662 -0.831 1.00 23.61 96 ILE A O 1
ATOM 577 N N . SER A 1 96 ? 6.147 -6.883 -3.029 1.00 23.47 97 SER A N 1
ATOM 578 C CA . SER A 1 96 ? 5.134 -5.922 -3.454 1.00 22.69 97 SER A CA 1
ATOM 579 C C . SER A 1 96 ? 4.104 -6.809 -4.147 1.00 23.40 97 SER A C 1
ATOM 580 O O . SER A 1 96 ? 4.342 -7.310 -5.245 1.00 22.27 97 SER A O 1
ATOM 583 N N . PRO A 1 97 ? 2.944 -7.007 -3.508 1.00 26.20 98 PRO A N 1
ATOM 584 C CA . PRO A 1 97 ? 1.807 -7.827 -3.940 1.00 27.59 98 PRO A CA 1
ATOM 585 C C . PRO A 1 97 ? 0.957 -7.450 -5.147 1.00 26.79 98 PRO A C 1
ATOM 586 O O . PRO A 1 97 ? 0.435 -8.332 -5.820 1.00 27.14 98 PRO A O 1
ATOM 590 N N . ARG A 1 98 ? 0.818 -6.162 -5.427 1.00 26.65 99 ARG A N 1
ATOM 591 C CA . ARG A 1 98 ? -0.036 -5.714 -6.525 1.00 26.77 99 ARG A CA 1
ATOM 592 C C . ARG A 1 98 ? 0.408 -6.020 -7.954 1.00 24.63 99 ARG A C 1
ATOM 593 O O . ARG A 1 98 ? 1.597 -6.034 -8.257 1.00 22.84 99 ARG A O 1
ATOM 601 N N . GLY A 1 99 ? -0.577 -6.266 -8.818 1.00 24.57 100 GLY A N 1
ATOM 602 C CA . GLY A 1 99 ? -0.324 -6.547 -10.223 1.00 21.83 100 GLY A CA 1
ATOM 603 C C . GLY A 1 99 ? 0.581 -7.728 -10.489 1.00 21.99 100 GLY A C 1
ATOM 604 O O . GLY A 1 99 ? 0.295 -8.849 -10.070 1.00 19.87 100 GLY A O 1
ATOM 605 N N . GLU A 1 100 ? 1.670 -7.488 -11.209 1.00 21.99 101 GLU A N 1
ATOM 606 C CA . GLU A 1 100 ? 2.615 -8.556 -11.505 1.00 22.93 101 GLU A CA 1
ATOM 607 C C . GLU A 1 100 ? 3.482 -8.815 -10.284 1.00 22.18 101 GLU A C 1
ATOM 608 O O . GLU A 1 100 ? 4.287 -9.752 -10.250 1.00 20.76 101 GLU A O 1
ATOM 614 N N . GLY A 1 101 ? 3.304 -7.980 -9.269 1.00 24.59 102 GLY A N 1
ATOM 615 C CA . GLY A 1 101 ? 4.067 -8.141 -8.049 1.00 25.77 102 GLY A CA 1
ATOM 616 C C . GLY A 1 101 ? 5.540 -7.875 -8.266 1.00 27.06 102 GLY A C 1
ATOM 617 O O . GLY A 1 101 ? 5.994 -7.720 -9.399 1.00 27.25 102 GLY A O 1
ATOM 618 N N . ALA A 1 102 ? 6.288 -7.810 -7.173 1.00 23.98 103 ALA A N 1
ATOM 619 C CA . ALA A 1 102 ? 7.715 -7.566 -7.255 1.00 25.44 103 ALA A CA 1
ATOM 620 C C . ALA A 1 102 ? 8.427 -8.103 -6.032 1.00 25.55 103 ALA A C 1
ATOM 621 O O . ALA A 1 102 ? 7.877 -8.137 -4.930 1.00 24.25 103 ALA A O 1
ATOM 623 N N . LEU A 1 103 ? 9.657 -8.542 -6.250 1.00 27.42 104 LEU A N 1
ATOM 624 C CA . LEU A 1 103 ? 10.491 -9.063 -5.189 1.00 27.20 104 LEU A CA 1
ATOM 625 C C . LEU A 1 103 ? 11.490 -7.937 -4.931 1.00 26.05 104 LEU A C 1
ATOM 626 O O . LEU A 1 103 ? 12.075 -7.403 -5.872 1.00 25.81 104 LEU A O 1
ATOM 631 N N . ILE A 1 104 ? 11.676 -7.566 -3.671 1.00 21.75 105 ILE A N 1
ATOM 632 C CA . ILE A 1 104 ? 12.596 -6.484 -3.336 1.00 22.58 105 ILE A CA 1
ATOM 633 C C . ILE A 1 104 ? 13.703 -6.965 -2.408 1.00 22.30 105 ILE A C 1
ATOM 634 O O . ILE A 1 104 ? 13.435 -7.494 -1.330 1.00 25.56 105 ILE A O 1
ATOM 639 N N . HIS A 1 105 ? 14.948 -6.778 -2.840 1.00 22.32 106 HIS A N 1
ATOM 640 C CA . HIS A 1 105 ? 16.110 -7.205 -2.062 1.00 22.49 106 HIS A CA 1
ATOM 641 C C . HIS A 1 105 ? 17.103 -6.074 -1.807 1.00 23.30 106 HIS A C 1
ATOM 642 O O . HIS A 1 105 ? 17.351 -5.257 -2.681 1.00 24.02 106 HIS A O 1
ATOM 649 N N . PHE A 1 106 ? 17.681 -6.048 -0.612 1.00 20.81 107 PHE A N 1
ATOM 650 C CA . PHE A 1 106 ? 18.673 -5.028 -0.285 1.00 22.79 107 PHE A CA 1
ATOM 651 C C . PHE A 1 106 ? 19.444 -5.420 0.964 1.00 24.70 107 PHE A C 1
ATOM 652 O O . PHE A 1 106 ? 19.032 -6.320 1.703 1.00 24.32 107 PHE A O 1
ATOM 660 N N . ARG A 1 107 ? 20.577 -4.764 1.190 1.00 25.03 108 ARG A N 1
ATOM 661 C CA . ARG A 1 107 ? 21.383 -5.065 2.358 1.00 27.53 108 ARG A CA 1
ATOM 662 C C . ARG A 1 107 ? 21.199 -3.955 3.375 1.00 27.20 108 ARG A C 1
ATOM 663 O O . ARG A 1 107 ? 21.116 -2.777 3.020 1.00 28.15 108 ARG A O 1
ATOM 671 N N . SER A 1 108 ? 21.130 -4.334 4.643 1.00 33.73 109 SER A N 1
ATOM 672 C CA . SER A 1 108 ? 20.922 -3.365 5.698 1.00 33.59 109 SER A CA 1
ATOM 673 C C . SER A 1 108 ? 21.690 -3.739 6.955 1.00 32.45 109 SER A C 1
ATOM 674 O O . SER A 1 108 ? 21.943 -4.913 7.209 1.00 33.90 109 SER A O 1
ATOM 677 N N . GLN A 1 109 ? 22.061 -2.732 7.738 1.00 27.95 110 GLN A N 1
ATOM 678 C CA . GLN A 1 109 ? 22.793 -2.965 8.974 1.00 27.61 110 GLN A CA 1
ATOM 679 C C . GLN A 1 109 ? 21.881 -2.682 10.159 1.00 26.95 110 GLN A C 1
ATOM 680 O O . GLN A 1 109 ? 21.148 -1.688 10.173 1.00 25.61 110 GLN A O 1
ATOM 686 N N . LEU A 1 110 ? 21.915 -3.568 11.145 1.00 26.47 111 LEU A N 1
ATOM 687 C CA . LEU A 1 110 ? 21.100 -3.409 12.337 1.00 28.77 111 LEU A CA 1
ATOM 688 C C . LEU A 1 110 ? 21.724 -2.260 13.117 1.00 30.58 111 LEU A C 1
ATOM 689 O O . LEU A 1 110 ? 22.845 -2.374 13.608 1.00 30.78 111 LEU A O 1
ATOM 694 N N . MET A 1 111 ? 21.008 -1.148 13.229 1.00 37.90 112 MET A N 1
ATOM 695 C CA . MET A 1 111 ? 21.550 0.006 13.929 1.00 39.19 112 MET A CA 1
ATOM 696 C C . MET A 1 111 ? 21.185 0.073 15.411 1.00 39.15 112 MET A C 1
ATOM 697 O O . MET A 1 111 ? 22.056 0.278 16.257 1.00 39.17 112 MET A O 1
ATOM 702 N N . HIS A 1 112 ? 19.904 -0.101 15.722 1.00 36.64 113 HIS A N 1
ATOM 703 C CA . HIS A 1 112 ? 19.446 -0.026 17.104 1.00 36.07 113 HIS A CA 1
ATOM 704 C C . HIS A 1 112 ? 18.428 -1.089 17.471 1.00 35.93 113 HIS A C 1
ATOM 705 O O . HIS A 1 112 ? 17.663 -1.549 16.632 1.00 34.36 113 HIS A O 1
ATOM 712 N N . ILE A 1 113 ? 18.428 -1.474 18.739 1.00 33.77 114 ILE A N 1
ATOM 713 C CA . ILE A 1 113 ? 17.471 -2.449 19.229 1.00 34.31 114 ILE A CA 1
ATOM 714 C C . ILE A 1 113 ? 16.828 -1.884 20.491 1.00 35.19 114 ILE A C 1
ATOM 715 O O . ILE A 1 113 ? 17.530 -1.452 21.401 1.00 35.57 114 ILE A O 1
ATOM 720 N N . LEU A 1 114 ? 15.498 -1.875 20.538 1.00 35.56 115 LEU A N 1
ATOM 721 C CA . LEU A 1 114 ? 14.776 -1.367 21.706 1.00 37.29 115 LEU A CA 1
ATOM 722 C C . LEU A 1 114 ? 13.847 -2.424 22.275 1.00 37.55 115 LEU A C 1
ATOM 723 O O . LEU A 1 114 ? 13.312 -3.246 21.535 1.00 36.18 115 LEU A O 1
ATOM 728 N N . GLN A 1 115 ? 13.642 -2.389 23.587 1.00 41.91 116 GLN A N 1
ATOM 729 C CA . GLN A 1 115 ? 12.741 -3.340 24.229 1.00 43.42 116 GLN A CA 1
ATOM 730 C C . GLN A 1 115 ? 11.478 -2.599 24.644 1.00 43.20 116 GLN A C 1
ATOM 731 O O . GLN A 1 115 ? 10.395 -3.176 24.692 1.00 44.68 116 GLN A O 1
ATOM 737 N N . GLU A 1 116 ? 11.634 -1.314 24.946 1.00 31.27 117 GLU A N 1
ATOM 738 C CA . GLU A 1 116 ? 10.521 -0.472 25.368 1.00 32.36 117 GLU A CA 1
ATOM 739 C C . GLU A 1 116 ? 10.337 0.722 24.445 1.00 31.14 117 GLU A C 1
ATOM 740 O O . GLU A 1 116 ? 11.298 1.225 23.865 1.00 30.88 117 GLU A O 1
ATOM 746 N N . PRO A 1 117 ? 9.090 1.200 24.312 1.00 37.95 118 PRO A N 1
ATOM 747 C CA . PRO A 1 117 ? 7.941 0.617 25.012 1.00 36.31 118 PRO A CA 1
ATOM 748 C C . PRO A 1 117 ? 7.551 -0.731 24.424 1.00 35.63 118 PRO A C 1
ATOM 749 O O . PRO A 1 117 ? 6.722 -1.445 24.982 1.00 35.19 118 PRO A O 1
ATOM 753 N N . VAL A 1 118 ? 8.141 -1.065 23.283 1.00 38.20 119 VAL A N 1
ATOM 754 C CA . VAL A 1 118 ? 7.856 -2.328 22.618 1.00 37.37 119 VAL A CA 1
ATOM 755 C C . VAL A 1 118 ? 9.108 -2.800 21.881 1.00 37.30 119 VAL A C 1
ATOM 756 O O . VAL A 1 118 ? 9.907 -1.994 21.410 1.00 37.83 119 VAL A O 1
ATOM 760 N N . PRO A 1 119 ? 9.295 -4.120 21.784 1.00 40.65 120 PRO A N 1
ATOM 761 C CA . PRO A 1 119 ? 10.453 -4.707 21.107 1.00 40.10 120 PRO A CA 1
ATOM 762 C C . PRO A 1 119 ? 10.486 -4.420 19.609 1.00 39.01 120 PRO A C 1
ATOM 763 O O . PRO A 1 119 ? 9.591 -4.825 18.873 1.00 39.29 120 PRO A O 1
ATOM 767 N N . MET A 1 120 ? 11.516 -3.713 19.161 1.00 30.96 121 MET A N 1
ATOM 768 C CA . MET A 1 120 ? 11.641 -3.414 17.745 1.00 29.11 121 MET A CA 1
ATOM 769 C C . MET A 1 120 ? 13.079 -3.110 17.361 1.00 27.86 121 MET A C 1
ATOM 770 O O . MET A 1 120 ? 13.918 -2.835 18.219 1.00 27.82 121 MET A O 1
ATOM 775 N N . ALA A 1 121 ? 13.361 -3.182 16.066 1.00 31.64 122 ALA A N 1
ATOM 776 C CA . ALA A 1 121 ? 14.702 -2.940 15.564 1.00 32.16 122 ALA A CA 1
ATOM 777 C C . ALA A 1 121 ? 14.743 -1.852 14.498 1.00 31.86 122 ALA A C 1
ATOM 778 O O . ALA A 1 121 ? 13.823 -1.724 13.686 1.00 33.03 122 ALA A O 1
ATOM 780 N N . PHE A 1 122 ? 15.821 -1.075 14.518 1.00 27.64 123 PHE A N 1
ATOM 781 C CA . PHE A 1 122 ? 16.041 0.009 13.563 1.00 28.22 123 PHE A CA 1
ATOM 782 C C . PHE A 1 122 ? 17.160 -0.431 12.622 1.00 29.00 123 PHE A C 1
ATOM 783 O O . PHE A 1 122 ? 18.300 -0.627 13.052 1.00 30.72 123 PHE A O 1
ATOM 791 N N . LEU A 1 123 ? 16.835 -0.584 11.343 1.00 28.90 124 LEU A N 1
ATOM 792 C CA . LEU A 1 123 ? 17.804 -1.027 10.348 1.00 28.94 124 LEU A CA 1
ATOM 793 C C . LEU A 1 123 ? 18.159 0.102 9.396 1.00 28.20 124 LEU A C 1
ATOM 794 O O . LEU A 1 123 ? 17.328 0.959 9.106 1.00 29.66 124 LEU A O 1
ATOM 799 N N . SER A 1 124 ? 19.393 0.097 8.903 1.00 26.42 125 SER A N 1
ATOM 800 C CA . SER A 1 124 ? 19.826 1.133 7.978 1.00 26.83 125 SER A CA 1
ATOM 801 C C . SER A 1 124 ? 19.135 0.948 6.643 1.00 26.08 125 SER A C 1
ATOM 802 O O . SER A 1 124 ? 18.688 -0.151 6.304 1.00 25.09 125 SER A O 1
ATOM 805 N N . ILE A 1 125 ? 19.060 2.034 5.885 1.00 24.07 126 ILE A N 1
ATOM 806 C CA . ILE A 1 125 ? 18.439 2.014 4.579 1.00 24.04 126 ILE A CA 1
ATOM 807 C C . ILE A 1 125 ? 19.471 2.377 3.522 1.00 25.28 126 ILE A C 1
ATOM 808 O O . ILE A 1 125 ? 20.001 3.486 3.521 1.00 25.51 126 ILE A O 1
ATOM 813 N N . PRO A 1 126 ? 19.784 1.445 2.614 1.00 30.51 127 PRO A N 1
ATOM 814 C CA . PRO A 1 126 ? 20.770 1.762 1.577 1.00 31.84 127 PRO A CA 1
ATOM 815 C C . PRO A 1 126 ? 20.155 2.777 0.618 1.00 32.52 127 PRO A C 1
ATOM 816 O O . PRO A 1 126 ? 18.951 3.020 0.660 1.00 32.48 127 PRO A O 1
ATOM 820 N N . ASN A 1 127 ? 20.963 3.380 -0.243 1.00 30.69 128 ASN A N 1
ATOM 821 C CA . ASN A 1 127 ? 20.412 4.360 -1.167 1.00 31.89 128 ASN A CA 1
ATOM 822 C C . ASN A 1 127 ? 19.557 3.704 -2.243 1.00 29.43 128 ASN A C 1
ATOM 823 O O . ASN A 1 127 ? 18.645 4.330 -2.772 1.00 29.36 128 ASN A O 1
ATOM 828 N N . THR A 1 128 ? 19.836 2.441 -2.555 1.00 28.74 129 THR A N 1
ATOM 829 C CA . THR A 1 128 ? 19.062 1.738 -3.579 1.00 26.49 129 THR A CA 1
ATOM 830 C C . THR A 1 128 ? 18.748 0.296 -3.176 1.00 24.66 129 THR A C 1
ATOM 831 O O . THR A 1 128 ? 19.329 -0.240 -2.238 1.00 21.45 129 THR A O 1
ATOM 835 N N . MET A 1 129 ? 17.825 -0.325 -3.901 1.00 26.70 130 MET A N 1
ATOM 836 C CA . MET A 1 129 ? 17.441 -1.706 -3.634 1.00 26.79 130 MET A CA 1
ATOM 837 C C . MET A 1 129 ? 17.214 -2.370 -4.989 1.00 27.28 130 MET A C 1
ATOM 838 O O . MET A 1 129 ? 17.016 -1.680 -5.989 1.00 26.90 130 MET A O 1
ATOM 843 N N . GLN A 1 130 ? 17.268 -3.698 -5.033 1.00 21.36 131 GLN A N 1
ATOM 844 C CA . GLN A 1 130 ? 17.041 -4.406 -6.289 1.00 23.23 131 GLN A CA 1
ATOM 845 C C . GLN A 1 130 ? 15.601 -4.894 -6.345 1.00 23.65 131 GLN A C 1
ATOM 846 O O . GLN A 1 130 ? 15.071 -5.388 -5.356 1.00 22.36 131 GLN A O 1
ATOM 852 N N . VAL A 1 131 ? 14.980 -4.743 -7.509 1.00 26.27 132 VAL A N 1
ATOM 853 C CA . VAL A 1 131 ? 13.594 -5.150 -7.703 1.00 28.22 132 VAL A CA 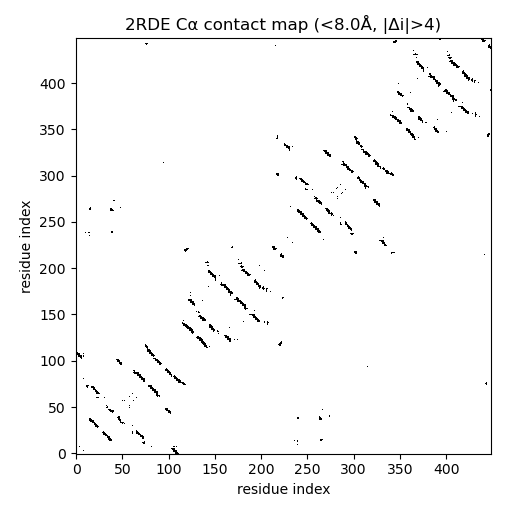1
ATOM 854 C C . VAL A 1 131 ? 13.494 -6.096 -8.891 1.00 28.31 132 VAL A C 1
ATOM 855 O O . VAL A 1 131 ? 14.132 -5.885 -9.922 1.00 28.85 132 VAL A O 1
ATOM 859 N N . SER A 1 132 ? 12.699 -7.147 -8.748 1.00 30.05 133 SER A N 1
ATOM 860 C CA . SER A 1 132 ? 12.553 -8.094 -9.835 1.00 30.22 133 SER A CA 1
ATOM 861 C C . SER A 1 132 ? 11.111 -8.564 -9.962 1.00 31.19 133 SER A C 1
ATOM 862 O O . SER A 1 132 ? 10.384 -8.673 -8.972 1.00 32.29 133 SER A O 1
ATOM 865 N N . GLN A 1 133 ? 10.703 -8.824 -11.195 1.00 31.06 134 GLN A N 1
ATOM 866 C CA . GLN A 1 133 ? 9.350 -9.273 -11.470 1.00 31.32 134 GLN A CA 1
ATOM 867 C C . GLN A 1 133 ? 9.079 -10.574 -10.725 1.00 29.08 134 GLN A C 1
ATOM 868 O O . GLN A 1 133 ? 9.902 -11.486 -10.711 1.00 28.13 134 GLN A O 1
ATOM 874 N N . LEU A 1 134 ? 7.907 -10.649 -10.109 1.00 29.30 135 LEU A N 1
ATOM 875 C CA . LEU A 1 134 ? 7.509 -11.806 -9.319 1.00 27.80 135 LEU A CA 1
ATOM 876 C C . LEU A 1 134 ? 6.598 -12.803 -10.041 1.00 26.26 135 LEU A C 1
ATOM 877 O O . LEU A 1 134 ? 6.646 -14.002 -9.764 1.00 25.88 135 LEU A O 1
ATOM 882 N N . ARG A 1 135 ? 5.779 -12.311 -10.967 1.00 24.78 136 ARG A N 1
ATOM 883 C CA . ARG A 1 135 ? 4.828 -13.168 -11.670 1.00 24.62 136 ARG A CA 1
ATOM 884 C C . ARG A 1 135 ? 4.853 -13.037 -13.187 1.00 24.48 136 ARG A C 1
ATOM 885 O O . ARG A 1 135 ? 5.295 -12.026 -13.728 1.00 24.35 136 ARG A O 1
ATOM 893 N N . LYS A 1 136 ? 4.343 -14.057 -13.872 1.00 27.84 137 LYS A N 1
ATOM 894 C CA . LYS A 1 136 ? 4.320 -14.051 -15.327 1.00 27.77 137 LYS A CA 1
ATOM 895 C C . LYS A 1 136 ? 3.265 -13.088 -15.848 1.00 27.02 137 LYS A C 1
ATOM 896 O O . LYS A 1 136 ? 3.392 -12.557 -16.945 1.00 29.06 137 LYS A O 1
ATOM 902 N N . GLU A 1 137 ? 2.227 -12.857 -15.053 1.00 19.79 138 GLU A N 1
ATOM 903 C CA . GLU A 1 137 ? 1.144 -11.962 -15.445 1.00 19.64 138 GLU A CA 1
ATOM 904 C C . GLU A 1 137 ? 0.539 -11.313 -14.208 1.00 18.08 138 GLU A C 1
ATOM 905 O O . GLU A 1 137 ? 0.716 -11.789 -13.097 1.00 17.45 138 GLU A O 1
ATOM 911 N N . PRO A 1 138 ? -0.199 -10.217 -14.389 1.00 17.71 139 PRO A N 1
ATOM 912 C CA . PRO A 1 138 ? -0.792 -9.555 -13.227 1.00 18.55 139 PRO A CA 1
ATOM 913 C C . PRO A 1 138 ? -1.981 -10.260 -12.582 1.00 18.28 139 PRO A C 1
ATOM 914 O O . PRO A 1 138 ? -2.709 -11.014 -13.227 1.00 18.22 139 PRO A O 1
ATOM 918 N N . ARG A 1 139 ? -2.155 -10.004 -11.291 1.00 18.55 140 ARG A N 1
ATOM 919 C CA . ARG A 1 139 ? -3.272 -10.535 -10.537 1.00 19.45 140 ARG A CA 1
ATOM 920 C C . ARG A 1 139 ? -4.100 -9.293 -10.245 1.00 19.83 140 ARG A C 1
ATOM 921 O O . ARG A 1 139 ? -3.565 -8.268 -9.817 1.00 20.98 140 ARG A O 1
ATOM 929 N N . PHE A 1 140 ? -5.398 -9.374 -10.507 1.00 16.32 141 PHE A N 1
ATOM 930 C CA . PHE A 1 140 ? -6.294 -8.244 -10.284 1.00 17.89 141 PHE A CA 1
ATOM 931 C C . PHE A 1 140 ? -7.060 -8.441 -8.991 1.00 16.61 141 PHE A C 1
ATOM 932 O O . PHE A 1 140 ? -7.641 -9.503 -8.764 1.00 18.43 141 PHE A O 1
ATOM 940 N N . GLU A 1 141 ? -7.071 -7.423 -8.140 1.00 17.75 142 GLU A N 1
ATOM 941 C CA . GLU A 1 141 ? -7.777 -7.536 -6.875 1.00 19.17 142 GLU A CA 1
ATOM 942 C C . GLU A 1 141 ? -9.272 -7.354 -7.068 1.00 15.88 142 GLU A C 1
ATOM 943 O O . GLU A 1 141 ? -9.712 -6.668 -7.987 1.00 16.20 142 GLU A O 1
ATOM 949 N N . LEU A 1 142 ? -10.036 -7.982 -6.183 1.00 16.39 143 LEU A N 1
ATOM 950 C CA . LEU A 1 142 ? -11.490 -7.927 -6.195 1.00 16.02 143 LEU A CA 1
ATOM 951 C C . LEU A 1 142 ? -11.993 -8.602 -4.920 1.00 16.21 143 LEU A C 1
ATOM 952 O O . LEU A 1 142 ? -11.205 -9.126 -4.132 1.00 17.70 143 LEU A O 1
ATOM 957 N N . ASN A 1 143 ? -13.296 -8.548 -4.693 1.00 21.22 144 ASN A N 1
ATOM 958 C CA . ASN A 1 143 ? -13.901 -9.186 -3.530 1.00 21.62 144 ASN A CA 1
ATOM 959 C C . ASN A 1 143 ? -15.237 -9.722 -4.024 1.00 22.15 144 ASN A C 1
ATOM 960 O O . ASN A 1 143 ? -16.236 -9.002 -4.007 1.00 21.16 144 ASN A O 1
ATOM 965 N N . LEU A 1 144 ? -15.247 -10.976 -4.477 1.00 18.48 145 LEU A N 1
ATOM 966 C CA . LEU A 1 144 ? -16.469 -11.581 -5.005 1.00 18.96 145 LEU A CA 1
ATOM 967 C C . LEU A 1 144 ? -16.874 -12.803 -4.200 1.00 18.08 145 LEU A C 1
ATOM 968 O O . LEU A 1 144 ? -16.125 -13.774 -4.122 1.00 15.88 145 LEU A O 1
ATOM 973 N N . ALA A 1 145 ? -18.053 -12.757 -3.596 1.00 16.69 146 ALA A N 1
ATOM 974 C CA . ALA A 1 145 ? -18.529 -13.883 -2.802 1.00 17.80 146 ALA A CA 1
ATOM 975 C C . ALA A 1 145 ? -18.846 -15.075 -3.699 1.00 17.14 146 ALA A C 1
ATOM 976 O O . ALA A 1 145 ? -19.246 -14.914 -4.855 1.00 15.32 146 ALA A O 1
ATOM 978 N N . GLY A 1 146 ? -18.663 -16.271 -3.156 1.00 17.58 147 GLY A N 1
ATOM 979 C CA . GLY A 1 146 ? -18.947 -17.467 -3.917 1.00 18.09 147 GLY A CA 1
ATOM 980 C C . GLY A 1 146 ? -18.956 -18.709 -3.052 1.00 18.54 147 GLY A C 1
ATOM 981 O O . GLY A 1 146 ? -18.979 -18.635 -1.821 1.00 19.18 147 GLY A O 1
ATOM 982 N N . LYS A 1 147 ? -18.944 -19.859 -3.710 1.00 18.53 148 LYS A N 1
ATOM 983 C CA . LYS A 1 147 ? -18.929 -21.142 -3.029 1.00 17.93 148 LYS A CA 1
ATOM 984 C C . LYS A 1 147 ? -17.779 -21.967 -3.591 1.00 19.41 148 LYS A C 1
ATOM 985 O O . LYS A 1 147 ? -17.460 -21.873 -4.776 1.00 17.25 148 LYS A O 1
ATOM 991 N N . VAL A 1 148 ? -17.149 -22.764 -2.738 1.00 16.95 149 VAL A N 1
ATOM 992 C CA . VAL A 1 148 ? -16.050 -23.613 -3.174 1.00 18.32 149 VAL A CA 1
ATOM 993 C C . VAL A 1 148 ? -16.527 -25.067 -3.106 1.00 17.90 149 VAL A C 1
ATOM 994 O O . VAL A 1 148 ? -17.033 -25.510 -2.075 1.00 18.37 149 VAL A O 1
ATOM 998 N N . LEU A 1 149 ? -16.378 -25.790 -4.217 1.00 15.55 150 LEU A N 1
ATOM 999 C CA . LEU A 1 149 ? -16.804 -27.185 -4.303 1.00 15.01 150 LEU A CA 1
ATOM 1000 C C . LEU A 1 149 ? -15.598 -28.114 -4.169 1.00 15.99 150 LEU A C 1
ATOM 1001 O O . LEU A 1 149 ? -14.536 -27.841 -4.720 1.00 15.89 150 LEU A O 1
ATOM 1006 N N . PHE A 1 150 ? -15.784 -29.209 -3.437 1.00 16.98 151 PHE A N 1
ATOM 1007 C CA . PHE A 1 150 ? -14.736 -30.204 -3.234 1.00 19.27 151 PHE A CA 1
ATOM 1008 C C . PHE A 1 150 ? -15.401 -31.461 -2.667 1.00 17.74 151 PHE A C 1
ATOM 1009 O O . PHE A 1 150 ? -15.860 -31.470 -1.532 1.00 18.43 151 PHE A O 1
ATOM 1017 N N . ASP A 1 151 ? -15.447 -32.520 -3.464 1.00 21.27 152 ASP A N 1
ATOM 1018 C CA . ASP A 1 151 ? -16.091 -33.744 -3.018 1.00 21.28 152 ASP A CA 1
ATOM 1019 C C . ASP A 1 151 ? -17.519 -33.387 -2.628 1.00 20.17 152 ASP A C 1
ATOM 1020 O O . ASP A 1 151 ? -18.210 -32.685 -3.369 1.00 18.70 152 ASP A O 1
ATOM 1025 N N . GLU A 1 152 ? -17.968 -33.848 -1.469 1.00 21.52 153 GLU A N 1
ATOM 1026 C CA . GLU A 1 152 ? -19.331 -33.551 -1.050 1.00 22.28 153 GLU A CA 1
ATOM 1027 C C . GLU A 1 152 ? -19.505 -32.132 -0.505 1.00 21.64 153 GLU A C 1
ATOM 1028 O O . GLU A 1 152 ? -20.628 -31.643 -0.371 1.00 20.85 153 GLU A O 1
ATOM 1034 N N . HIS A 1 153 ? -18.397 -31.455 -0.225 1.00 21.52 154 HIS A N 1
ATOM 1035 C CA . HIS A 1 153 ? -18.469 -30.111 0.340 1.00 23.90 154 HIS A CA 1
ATOM 1036 C C . HIS A 1 153 ? -18.772 -28.962 -0.619 1.00 23.27 154 HIS A C 1
ATOM 1037 O O . HIS A 1 153 ? -18.411 -28.986 -1.793 1.00 22.22 154 HIS A O 1
ATOM 1044 N N . ARG A 1 154 ? -19.453 -27.958 -0.085 1.00 21.84 155 ARG A N 1
ATOM 1045 C CA . ARG A 1 154 ? -19.775 -26.743 -0.815 1.00 22.55 155 ARG A CA 1
ATOM 1046 C C . ARG A 1 154 ? -19.834 -25.687 0.269 1.00 23.14 155 ARG A C 1
ATOM 1047 O O . ARG A 1 154 ? -20.837 -25.565 0.975 1.00 23.08 155 ARG A O 1
ATOM 1055 N N . GLY A 1 155 ? -18.749 -24.937 0.413 1.00 21.28 156 GLY A N 1
ATOM 1056 C CA . GLY A 1 155 ? -18.714 -23.925 1.450 1.00 21.80 156 GLY A CA 1
ATOM 1057 C C . GLY A 1 155 ? -18.519 -22.512 0.959 1.00 21.50 156 GLY A C 1
ATOM 1058 O O . GLY A 1 155 ? -18.236 -22.269 -0.215 1.00 20.95 156 GLY A O 1
ATOM 1059 N N . ASP A 1 156 ? -18.683 -21.565 1.869 1.00 21.45 157 ASP A N 1
ATOM 1060 C CA . ASP A 1 156 ? -18.514 -20.174 1.518 1.00 21.68 157 ASP A CA 1
ATOM 1061 C C . ASP A 1 156 ? -17.059 -19.841 1.243 1.00 20.83 157 ASP A C 1
ATOM 1062 O O . ASP A 1 156 ? -16.140 -20.461 1.784 1.00 21.32 157 ASP A O 1
ATOM 1067 N N . CYS A 1 157 ? -16.858 -18.866 0.371 1.00 21.27 158 CYS A N 1
ATOM 1068 C CA . CYS A 1 157 ? -15.526 -18.414 0.027 1.00 20.95 158 CYS A CA 1
ATOM 1069 C C . CYS A 1 157 ? -15.685 -17.038 -0.587 1.00 21.14 158 CYS A C 1
ATOM 1070 O O . CYS A 1 157 ? -16.803 -16.596 -0.862 1.00 18.68 158 CYS A O 1
ATOM 1073 N N . GLU A 1 158 ? -14.568 -16.349 -0.767 1.00 19.94 159 GLU A N 1
ATOM 1074 C CA . GLU A 1 158 ? -14.578 -15.042 -1.395 1.00 20.33 159 GLU A CA 1
ATOM 1075 C C . GLU A 1 158 ? -13.348 -14.976 -2.272 1.00 18.84 159 GLU A C 1
ATOM 1076 O O . GLU A 1 158 ? -12.242 -15.283 -1.829 1.00 19.31 159 GLU A O 1
ATOM 1082 N N . LEU A 1 159 ? -13.550 -14.594 -3.525 1.00 18.08 160 LEU A N 1
ATOM 1083 C CA . LEU A 1 159 ? -12.447 -14.472 -4.459 1.00 17.97 160 LEU A CA 1
ATOM 1084 C C . LEU A 1 159 ? -11.755 -13.152 -4.094 1.00 18.14 160 LEU A C 1
ATOM 1085 O O . LEU A 1 159 ? -12.421 -12.120 -3.971 1.00 19.94 160 LEU A O 1
ATOM 1090 N N . ARG A 1 160 ? -10.435 -13.196 -3.909 1.00 18.52 161 ARG A N 1
ATOM 1091 C CA . ARG A 1 160 ? -9.648 -12.010 -3.540 1.00 20.92 161 ARG A CA 1
ATOM 1092 C C . ARG A 1 160 ? -8.812 -11.451 -4.686 1.00 19.76 161 ARG A C 1
ATOM 1093 O O . ARG A 1 160 ? -8.476 -10.268 -4.704 1.00 20.39 161 ARG A O 1
ATOM 1101 N N . ASP A 1 161 ? -8.427 -12.313 -5.616 1.00 17.32 162 ASP A N 1
ATOM 1102 C CA . ASP A 1 161 ? -7.735 -11.850 -6.806 1.00 17.02 162 ASP A CA 1
ATOM 1103 C C . ASP A 1 161 ? -7.898 -12.870 -7.911 1.00 15.95 162 ASP A C 1
ATOM 1104 O O . ASP A 1 161 ? -8.193 -14.041 -7.661 1.00 16.78 162 ASP A O 1
ATOM 1109 N N . LEU A 1 162 ? -7.760 -12.404 -9.143 1.00 17.71 163 LEU A N 1
ATOM 1110 C CA . LEU A 1 162 ? -7.964 -13.249 -10.301 1.00 16.68 163 LEU A CA 1
ATOM 1111 C C . LEU A 1 162 ? -6.977 -12.909 -11.406 1.00 17.82 163 LEU A C 1
ATOM 1112 O O . LEU A 1 162 ? -6.693 -11.742 -11.658 1.00 18.03 163 LEU A O 1
ATOM 1117 N N . SER A 1 163 ? -6.442 -13.934 -12.055 1.00 15.77 164 SER A N 1
ATOM 1118 C CA . SER A 1 163 ? -5.523 -13.714 -13.163 1.00 16.17 164 SER A CA 1
ATOM 1119 C C . SER A 1 163 ? -6.039 -14.589 -14.305 1.00 17.94 164 SER A C 1
ATOM 1120 O O . SER A 1 163 ? -7.042 -15.281 -14.149 1.00 15.24 164 SER A O 1
ATOM 1123 N N . ARG A 1 164 ? -5.387 -14.551 -15.458 1.00 19.49 165 ARG A N 1
ATOM 1124 C CA . ARG A 1 164 ? -5.858 -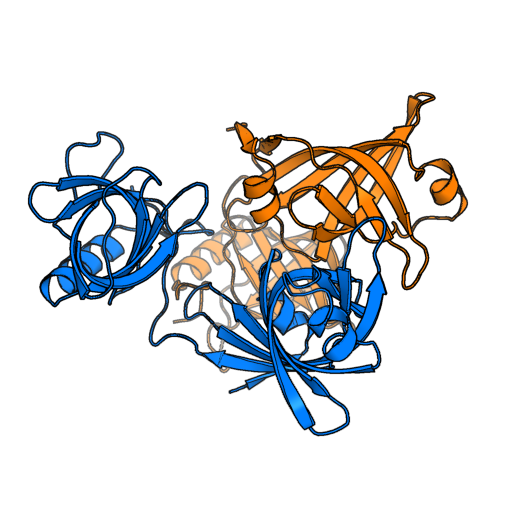15.385 -16.555 1.00 23.60 165 ARG A CA 1
ATOM 1125 C C . ARG A 1 164 ? -5.565 -16.852 -16.243 1.00 22.73 165 ARG A C 1
ATOM 1126 O O . ARG A 1 164 ? -6.287 -17.736 -16.689 1.00 24.50 165 ARG A O 1
ATOM 1134 N N . SER A 1 165 ? -4.516 -17.099 -15.461 1.00 21.44 166 SER A N 1
ATOM 1135 C CA . SER A 1 165 ? -4.117 -18.465 -15.136 1.00 19.64 166 SER A CA 1
ATOM 1136 C C . SER A 1 165 ? -4.483 -18.972 -13.753 1.00 19.09 166 SER A C 1
ATOM 1137 O O . SER A 1 165 ? -4.307 -20.158 -13.482 1.00 17.31 166 SER A O 1
ATOM 1140 N N . GLY A 1 166 ? -4.978 -18.108 -12.873 1.00 18.74 167 GLY A N 1
ATOM 1141 C CA . GLY A 1 166 ? -5.311 -18.585 -11.542 1.00 15.96 167 GLY A CA 1
ATOM 1142 C C . GLY A 1 166 ? -6.040 -17.578 -10.679 1.00 16.51 167 GLY A C 1
ATOM 1143 O O . GLY A 1 166 ? -6.537 -16.570 -11.173 1.00 16.55 167 GLY A O 1
ATOM 1144 N N . CYS A 1 167 ? -6.116 -17.856 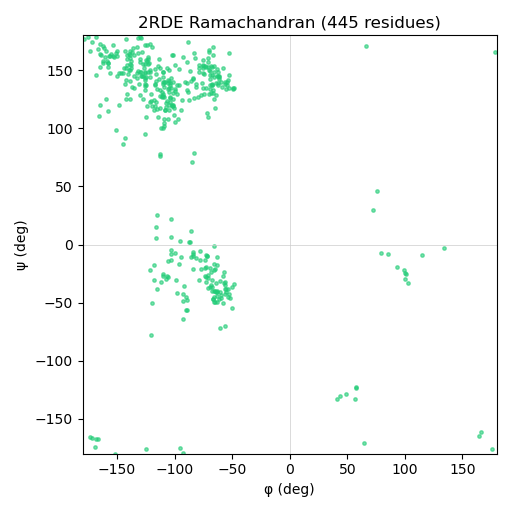-9.381 1.00 16.01 168 CYS A N 1
ATOM 1145 C CA . CYS A 1 167 ? -6.808 -16.947 -8.488 1.00 15.87 168 CYS A CA 1
ATOM 1146 C C . CYS A 1 167 ? -6.495 -17.217 -7.026 1.00 17.13 168 CYS A C 1
ATOM 1147 O O . CYS A 1 167 ? -5.835 -18.197 -6.664 1.00 15.47 168 CYS A O 1
ATOM 1150 N N . ARG A 1 168 ? -6.975 -16.317 -6.185 1.00 15.69 169 ARG A N 1
ATOM 1151 C CA . ARG A 1 168 ? -6.809 -16.444 -4.754 1.00 17.66 169 ARG A CA 1
ATOM 1152 C C . ARG A 1 168 ? -8.194 -16.347 -4.132 1.00 17.22 169 ARG A C 1
ATOM 1153 O O . ARG A 1 168 ? -8.977 -15.479 -4.498 1.00 16.39 169 ARG A O 1
ATOM 1161 N N . PHE A 1 169 ? -8.506 -17.256 -3.217 1.00 16.17 170 PHE A N 1
ATOM 1162 C CA . PHE A 1 169 ? -9.790 -17.202 -2.540 1.00 17.54 170 PHE A CA 1
ATOM 1163 C C . PHE A 1 169 ? -9.562 -17.488 -1.063 1.00 17.91 170 PHE A C 1
ATOM 1164 O O . PHE A 1 169 ? -8.544 -18.072 -0.682 1.00 16.51 170 PHE A O 1
ATOM 1172 N N . ILE A 1 170 ? -10.490 -17.044 -0.227 1.00 17.47 171 ILE A N 1
ATOM 1173 C CA . ILE A 1 170 ? -10.377 -17.280 1.203 1.00 22.09 171 ILE A CA 1
ATOM 1174 C C . ILE A 1 170 ? -11.646 -17.963 1.703 1.00 21.93 171 ILE A C 1
ATOM 1175 O O . ILE A 1 170 ? -12.713 -17.844 1.093 1.00 21.93 171 ILE A O 1
ATOM 1180 N N . THR A 1 171 ? -11.519 -18.689 2.808 1.00 23.43 172 THR A N 1
ATOM 1181 C CA . THR A 1 171 ? -12.644 -19.394 3.406 1.00 25.43 172 THR A CA 1
ATOM 1182 C C . THR A 1 171 ? -12.599 -19.210 4.919 1.00 26.33 172 THR A C 1
ATOM 1183 O O . THR A 1 171 ? -11.587 -18.779 5.468 1.00 25.31 172 THR A O 1
ATOM 1187 N N . PRO A 1 172 ? -13.702 -19.534 5.612 1.00 30.65 173 PRO A N 1
ATOM 1188 C CA . PRO A 1 172 ? -13.761 -19.400 7.072 1.00 31.63 173 PRO A CA 1
ATOM 1189 C C . PRO A 1 172 ? -12.796 -20.362 7.756 1.00 31.77 173 PRO A C 1
ATOM 1190 O O . PRO A 1 172 ? -12.529 -21.456 7.256 1.00 29.48 173 PRO A O 1
ATOM 1194 N N . PRO A 1 173 ? -12.261 -19.964 8.917 1.00 31.29 174 PRO A N 1
ATOM 1195 C CA . PRO A 1 173 ? -11.323 -20.808 9.659 1.00 31.93 174 PRO A CA 1
ATOM 1196 C C . PRO A 1 173 ? -11.867 -22.210 9.927 1.00 33.18 174 PRO A C 1
ATOM 1197 O O . PRO A 1 173 ? -11.126 -23.190 9.861 1.00 35.06 174 PRO A O 1
ATOM 1201 N N . LEU A 1 174 ? -13.158 -22.314 10.222 1.00 40.26 175 LEU A N 1
ATOM 1202 C CA . LEU A 1 174 ? -13.753 -23.616 10.508 1.00 41.42 175 LEU A CA 1
ATOM 1203 C C . LEU A 1 174 ? -14.186 -24.405 9.274 1.00 40.79 175 LEU A C 1
ATOM 1204 O O . LEU A 1 174 ? -14.590 -25.561 9.383 1.00 42.92 175 LEU A O 1
ATOM 1209 N N . GLY A 1 175 ? -14.102 -23.780 8.106 1.00 36.37 176 GLY A N 1
ATOM 1210 C CA . GLY A 1 175 ? -14.497 -24.458 6.885 1.00 34.58 176 GLY A CA 1
ATOM 1211 C C . GLY A 1 175 ? -13.543 -25.566 6.478 1.00 33.56 176 GLY A C 1
ATOM 1212 O O . GLY A 1 175 ? -12.426 -25.664 6.994 1.00 33.01 176 GLY A O 1
ATOM 1213 N N . LYS A 1 176 ? -14.000 -26.407 5.555 1.00 31.10 177 LYS A N 1
ATOM 1214 C CA . LYS A 1 176 ? -13.209 -27.519 5.037 1.00 29.34 177 LYS A CA 1
ATOM 1215 C C . LYS A 1 176 ? -11.882 -27.000 4.493 1.00 28.23 177 LYS A C 1
ATOM 1216 O O . LYS A 1 176 ? -11.847 -26.008 3.762 1.00 25.96 177 LYS A O 1
ATOM 1222 N N . THR A 1 177 ? -10.793 -27.675 4.845 1.00 22.47 178 THR A N 1
ATOM 1223 C CA . THR A 1 177 ? -9.470 -27.264 4.392 1.00 23.57 178 THR A CA 1
ATOM 1224 C C . THR A 1 177 ? -8.995 -28.099 3.213 1.00 22.29 178 THR A C 1
ATOM 1225 O O . THR A 1 177 ? -9.415 -29.240 3.040 1.00 23.13 178 THR A O 1
ATOM 1229 N N . TYR A 1 178 ? -8.111 -27.520 2.406 1.00 21.30 179 TYR A N 1
ATOM 1230 C CA . TYR A 1 178 ? -7.554 -28.196 1.241 1.00 20.93 179 TYR A CA 1
ATOM 1231 C C . TYR A 1 178 ? -6.038 -28.193 1.380 1.00 22.39 179 TYR A C 1
ATOM 1232 O O . TYR A 1 178 ? -5.478 -27.414 2.151 1.00 23.45 179 TYR A O 1
ATOM 1241 N N . GLN A 1 179 ? -5.380 -29.074 0.640 1.00 25.94 180 GLN A N 1
ATOM 1242 C CA . GLN A 1 179 ? -3.931 -29.133 0.666 1.00 27.66 180 GLN A CA 1
ATOM 1243 C C . GLN A 1 179 ? -3.426 -28.979 -0.763 1.00 26.52 180 GLN A C 1
ATOM 1244 O O . GLN A 1 179 ? -4.172 -29.194 -1.718 1.00 24.14 180 GLN A O 1
ATOM 1250 N N . VAL A 1 180 ? -2.165 -28.584 -0.905 1.00 23.47 181 VAL A N 1
ATOM 1251 C CA . VAL A 1 180 ? -1.582 -28.398 -2.224 1.00 23.85 181 VAL A CA 1
ATOM 1252 C C . VAL A 1 180 ? -1.887 -29.636 -3.052 1.00 23.37 181 VAL A C 1
ATOM 1253 O O . VAL A 1 180 ? -1.752 -30.759 -2.569 1.00 23.57 181 VAL A O 1
ATOM 1257 N N . GLY A 1 181 ? -2.324 -29.429 -4.288 1.00 28.54 182 GLY A N 1
ATOM 1258 C CA . GLY A 1 181 ? -2.649 -30.550 -5.151 1.00 28.39 182 GLY A CA 1
ATOM 1259 C C . GLY A 1 181 ? -4.136 -30.850 -5.267 1.00 28.15 182 GLY A C 1
ATOM 1260 O O . GLY A 1 181 ? -4.574 -31.416 -6.269 1.00 28.42 182 GLY A O 1
ATOM 1261 N N . ASP A 1 182 ? -4.920 -30.484 -4.259 1.00 24.40 183 ASP A N 1
ATOM 1262 C CA . ASP A 1 182 ? -6.355 -30.744 -4.316 1.00 22.85 183 ASP A CA 1
ATOM 1263 C C . ASP A 1 182 ? -6.984 -30.013 -5.490 1.00 21.77 183 ASP A C 1
ATOM 1264 O O . ASP A 1 182 ? -6.610 -28.884 -5.811 1.00 19.45 183 ASP A O 1
ATOM 1269 N N . LEU A 1 183 ? -7.942 -30.670 -6.129 1.00 23.88 184 LEU A N 1
ATOM 1270 C CA . LEU A 1 183 ? -8.651 -30.086 -7.253 1.00 24.42 184 LEU A CA 1
ATOM 1271 C C . LEU A 1 183 ? -10.000 -29.562 -6.745 1.00 22.96 184 LEU A C 1
ATOM 1272 O O . LEU A 1 183 ? -10.826 -30.337 -6.265 1.00 23.17 184 LEU A O 1
ATOM 1277 N N . VAL A 1 184 ? -10.220 -28.253 -6.839 1.00 19.31 185 VAL A N 1
ATOM 1278 C CA . VAL A 1 184 ? -11.476 -27.661 -6.390 1.00 17.73 185 VAL A CA 1
ATOM 1279 C C . VAL A 1 184 ? -12.120 -26.831 -7.490 1.00 16.35 185 VAL A C 1
ATOM 1280 O O . VAL A 1 184 ? -11.528 -26.596 -8.535 1.00 17.08 185 VAL A O 1
ATOM 1284 N N . ALA A 1 185 ? -13.343 -26.388 -7.239 1.00 14.17 186 ALA A N 1
ATOM 1285 C CA . ALA A 1 185 ? -14.063 -25.561 -8.200 1.00 15.23 186 ALA A CA 1
ATOM 1286 C C . ALA A 1 185 ? -14.757 -24.432 -7.447 1.00 14.10 186 ALA A C 1
ATOM 1287 O O . ALA A 1 185 ? -15.364 -24.653 -6.403 1.00 16.05 186 ALA A O 1
ATOM 1289 N N . LEU A 1 186 ? -14.660 -23.222 -7.981 1.00 15.86 187 LEU A N 1
ATOM 1290 C CA . LEU A 1 186 ? -15.277 -22.074 -7.343 1.00 16.60 187 LEU A CA 1
ATOM 1291 C C . LEU A 1 186 ? -16.466 -21.562 -8.152 1.00 15.05 187 LEU A C 1
ATOM 1292 O O . LEU A 1 186 ? -16.347 -21.320 -9.348 1.00 16.30 187 LEU A O 1
ATOM 1297 N N . GLU A 1 187 ? -17.613 -21.418 -7.499 1.00 15.62 188 GLU A N 1
ATOM 1298 C CA . GLU A 1 187 ? -18.797 -20.874 -8.154 1.00 15.59 188 GLU A CA 1
ATOM 1299 C C . GLU A 1 187 ? -18.942 -19.457 -7.603 1.00 15.32 188 GLU A C 1
ATOM 1300 O O . GLU A 1 187 ? -19.289 -19.266 -6.439 1.00 14.94 188 GLU A O 1
ATOM 1306 N N . ILE A 1 188 ? -18.655 -18.472 -8.443 1.00 15.74 189 ILE A N 1
ATOM 1307 C CA . ILE A 1 188 ? -18.718 -17.074 -8.037 1.00 16.34 189 ILE A CA 1
ATOM 1308 C C . ILE A 1 188 ? -20.075 -16.465 -8.359 1.00 16.71 189 ILE A C 1
ATOM 1309 O O . ILE A 1 188 ? -20.525 -16.486 -9.504 1.00 16.11 189 ILE A O 1
ATOM 1314 N N . PHE A 1 189 ? -20.725 -15.919 -7.340 1.00 16.92 190 PHE A N 1
ATOM 1315 C CA . PHE A 1 189 ? -22.033 -15.316 -7.540 1.00 18.24 190 PHE A CA 1
ATOM 1316 C C . PHE A 1 189 ? -21.950 -14.145 -8.502 1.00 20.12 190 PHE A C 1
ATOM 1317 O O . PHE A 1 189 ? -21.019 -13.342 -8.442 1.00 20.09 190 PHE A O 1
ATOM 1325 N N . SER A 1 190 ? -22.942 -14.046 -9.380 1.00 19.87 191 SER A N 1
ATOM 1326 C CA . SER A 1 190 ? -22.971 -12.986 -10.376 1.00 23.05 191 SER A CA 1
ATOM 1327 C C . SER A 1 190 ? -23.569 -11.701 -9.821 1.00 22.71 191 SER A C 1
ATOM 1328 O O . SER A 1 190 ? -23.495 -10.655 -10.457 1.00 22.64 191 SER A O 1
ATOM 1331 N N . ASP A 1 191 ? -24.147 -11.784 -8.630 1.00 22.83 192 ASP A N 1
ATOM 1332 C CA . ASP A 1 191 ? -24.753 -10.625 -7.986 1.00 24.52 192 ASP A CA 1
ATOM 1333 C C . ASP A 1 191 ? -25.086 -10.944 -6.534 1.00 23.50 192 ASP A C 1
ATOM 1334 O O . ASP A 1 191 ? -24.762 -12.024 -6.036 1.00 23.67 192 ASP A O 1
ATOM 1339 N N . LEU A 1 192 ? -25.749 -10.015 -5.857 1.00 21.54 193 LEU A N 1
ATOM 1340 C CA . LEU A 1 192 ? -26.088 -10.204 -4.452 1.00 22.00 193 LEU A CA 1
ATOM 1341 C C . LEU A 1 192 ? -27.186 -11.223 -4.132 1.00 20.92 193 LEU A C 1
ATOM 1342 O O . LEU A 1 192 ? -27.385 -11.559 -2.964 1.00 21.19 193 LEU A O 1
ATOM 1347 N N . ARG A 1 193 ? -27.900 -11.722 -5.137 1.00 23.74 194 ARG A N 1
ATOM 1348 C CA . ARG A 1 193 ? -28.956 -12.697 -4.857 1.00 22.60 194 ARG A CA 1
ATOM 1349 C C . ARG A 1 193 ? -28.410 -13.964 -4.196 1.00 22.04 194 ARG A C 1
ATOM 1350 O O . ARG A 1 193 ? -29.099 -14.599 -3.399 1.00 20.76 194 ARG A O 1
ATOM 1358 N N . GLY A 1 194 ? -27.173 -14.327 -4.523 1.00 20.55 195 GLY A N 1
ATOM 1359 C CA . GLY A 1 194 ? -26.583 -15.520 -3.948 1.00 21.13 195 GLY A CA 1
ATOM 1360 C C . GLY A 1 194 ? -27.218 -16.755 -4.551 1.00 22.92 195 GLY A C 1
ATOM 1361 O O . GLY A 1 194 ? -27.308 -17.795 -3.908 1.00 26.03 195 GLY A O 1
ATOM 1362 N N . THR A 1 195 ? -27.653 -16.638 -5.799 1.00 24.14 196 THR A N 1
ATOM 1363 C CA . THR A 1 195 ? -28.292 -17.747 -6.486 1.00 24.92 196 THR A CA 1
ATOM 1364 C C . THR A 1 195 ? -27.500 -18.091 -7.745 1.00 26.72 196 THR A C 1
ATOM 1365 O O . THR A 1 195 ? -26.735 -19.054 -7.761 1.00 27.73 196 THR A O 1
ATOM 1369 N N . LYS A 1 196 ? -27.667 -17.292 -8.792 1.00 21.12 197 LYS A N 1
ATOM 1370 C CA . LYS A 1 196 ? -26.952 -17.539 -10.034 1.00 23.00 197 LYS A CA 1
ATOM 1371 C C . LYS A 1 196 ? -25.455 -17.278 -9.899 1.00 20.87 197 LYS A C 1
ATOM 1372 O O . LYS A 1 196 ? -25.030 -16.356 -9.196 1.00 17.63 197 LYS A O 1
ATOM 1378 N N . THR A 1 197 ? -24.661 -18.112 -10.566 1.00 18.85 198 THR A N 1
ATOM 1379 C CA . THR A 1 197 ? -23.208 -17.996 -10.509 1.00 18.42 198 THR A CA 1
ATOM 1380 C C . THR A 1 197 ? -22.569 -18.118 -11.878 1.00 18.95 198 THR A C 1
ATOM 1381 O O . THR A 1 197 ? -23.190 -18.585 -12.827 1.00 16.86 198 THR A O 1
ATOM 1385 N N . PHE A 1 198 ? -21.315 -17.688 -11.966 1.00 19.23 199 PHE A N 1
ATOM 1386 C CA . PHE A 1 198 ? -20.556 -17.796 -13.192 1.00 18.30 199 PHE A CA 1
ATOM 1387 C C . PHE A 1 198 ? -20.196 -19.276 -13.270 1.00 19.15 199 PHE A C 1
ATOM 1388 O O . PHE A 1 198 ? -20.234 -19.976 -12.252 1.00 18.35 199 PHE A O 1
ATOM 1396 N N . PRO A 1 199 ? -19.884 -19.783 -14.475 1.00 21.52 200 PRO A N 1
ATOM 1397 C CA . PRO A 1 199 ? -19.519 -21.198 -14.600 1.00 23.56 200 PRO A CA 1
ATOM 1398 C C . PRO A 1 199 ? -18.315 -21.447 -13.691 1.00 22.64 200 PRO A C 1
ATOM 1399 O O . PRO A 1 199 ? -17.515 -20.545 -13.452 1.00 24.44 200 PRO A O 1
ATOM 1403 N N . PRO A 1 200 ? -18.160 -22.682 -13.193 1.00 22.69 201 PRO A N 1
ATOM 1404 C CA . PRO A 1 200 ? -17.076 -23.096 -12.292 1.00 21.36 201 PRO A CA 1
ATOM 1405 C C . PRO A 1 200 ? -15.649 -22.726 -12.680 1.00 22.02 201 PRO A C 1
ATOM 1406 O O . PRO A 1 200 ? -15.241 -22.895 -13.828 1.00 21.00 201 PRO A O 1
ATOM 1410 N N . LEU A 1 201 ? -14.896 -22.213 -11.713 1.00 19.78 202 LEU A N 1
ATOM 1411 C CA . LEU A 1 201 ? -13.484 -21.901 -11.947 1.00 20.84 202 LEU A CA 1
ATOM 1412 C C . LEU A 1 201 ? -12.782 -23.103 -11.324 1.00 19.15 202 LEU A C 1
ATOM 1413 O O . LEU A 1 201 ? -12.708 -23.222 -10.107 1.00 19.54 202 LEU A O 1
ATOM 1418 N N . THR A 1 202 ? -12.274 -23.998 -12.158 1.00 18.62 203 THR A N 1
ATOM 1419 C CA . THR A 1 202 ? -11.629 -25.206 -11.662 1.00 18.74 203 THR A CA 1
ATOM 1420 C C . THR A 1 202 ? -10.113 -25.165 -11.734 1.00 18.06 203 THR A C 1
ATOM 1421 O O . THR A 1 202 ? -9.547 -24.691 -12.716 1.00 18.23 203 THR A O 1
ATOM 1425 N N . GLY A 1 203 ? -9.466 -25.676 -10.689 1.00 18.35 204 GLY A N 1
ATOM 1426 C CA . GLY A 1 203 ? -8.015 -25.695 -10.658 1.00 20.47 204 GLY A CA 1
ATOM 1427 C C . GLY A 1 203 ? -7.450 -26.410 -9.443 1.00 21.07 204 GLY A C 1
ATOM 1428 O O . GLY A 1 203 ? -8.200 -26.872 -8.587 1.00 23.06 204 GLY A O 1
ATOM 1429 N N . LYS A 1 204 ? -6.123 -26.493 -9.365 1.00 20.58 205 LYS A N 1
ATOM 1430 C CA . LYS A 1 204 ? -5.449 -27.155 -8.253 1.00 20.49 205 LYS A CA 1
ATOM 1431 C C . LYS A 1 204 ? -4.872 -26.137 -7.282 1.00 20.94 205 LYS A C 1
ATOM 1432 O O . LYS A 1 204 ? -4.381 -25.089 -7.697 1.00 21.24 205 LYS A O 1
ATOM 1438 N N . ILE A 1 205 ? -4.930 -26.457 -5.993 1.00 22.28 206 ILE A N 1
ATOM 1439 C CA . ILE A 1 205 ? -4.374 -25.587 -4.963 1.00 23.86 206 ILE A CA 1
ATOM 1440 C C . ILE A 1 205 ? -2.853 -25.607 -5.138 1.00 25.21 206 ILE A C 1
ATOM 1441 O O . ILE A 1 205 ? -2.260 -26.681 -5.233 1.00 22.68 206 ILE A O 1
ATOM 1446 N N . CYS A 1 206 ? -2.229 -24.432 -5.176 1.00 21.53 207 CYS A N 1
ATOM 1447 C CA . CYS A 1 206 ? -0.776 -24.339 -5.335 1.00 23.87 207 CYS A CA 1
ATOM 1448 C C . CYS A 1 206 ? -0.105 -23.862 -4.064 1.00 23.38 207 CYS A C 1
ATOM 1449 O O . CYS A 1 206 ? 1.060 -24.156 -3.813 1.00 24.05 207 CYS A O 1
ATOM 1452 N N . ASN A 1 207 ? -0.839 -23.100 -3.269 1.00 24.93 208 ASN A N 1
ATOM 1453 C CA . ASN A 1 207 ? -0.296 -22.590 -2.027 1.00 22.90 208 ASN A CA 1
ATOM 1454 C C . ASN A 1 207 ? -1.442 -22.307 -1.074 1.00 23.84 208 ASN A C 1
ATOM 1455 O O . ASN A 1 207 ? -2.607 -22.254 -1.483 1.00 23.16 208 ASN A O 1
ATOM 1460 N N . LEU A 1 208 ? -1.115 -22.151 0.201 1.00 23.05 209 LEU A N 1
ATOM 1461 C CA . LEU A 1 208 ? -2.128 -21.881 1.202 1.00 24.33 209 LEU A CA 1
ATOM 1462 C C . LEU A 1 208 ? -1.496 -21.224 2.416 1.00 25.29 209 LEU A C 1
ATOM 1463 O O . LEU A 1 208 ? -0.297 -21.362 2.658 1.00 24.34 209 LEU A O 1
ATOM 1468 N N . GLN A 1 209 ? -2.312 -20.503 3.171 1.00 24.93 210 GLN A N 1
ATOM 1469 C CA . GLN A 1 209 ? -1.840 -19.824 4.365 1.00 28.18 210 GLN A CA 1
ATOM 1470 C C . GLN A 1 209 ? -3.013 -19.565 5.292 1.00 29.23 210 GLN A C 1
ATOM 1471 O O . GLN A 1 209 ? -3.929 -18.811 4.953 1.00 27.40 210 GLN A O 1
ATOM 1477 N N . ARG A 1 210 ? -2.993 -20.201 6.458 1.00 29.54 211 ARG A N 1
ATOM 1478 C CA . ARG A 1 210 ? -4.063 -20.015 7.429 1.00 32.34 211 ARG A CA 1
ATOM 1479 C C . ARG A 1 210 ? -3.792 -18.795 8.305 1.00 34.92 211 ARG A C 1
ATOM 1480 O O . ARG A 1 210 ? -2.649 -18.530 8.687 1.00 35.12 211 ARG A O 1
ATOM 1488 N N . SER A 1 211 ? -4.849 -18.046 8.597 1.00 37.70 212 SER A N 1
ATOM 1489 C CA . SER A 1 211 ? -4.774 -16.864 9.448 1.00 40.35 212 SER A CA 1
ATOM 1490 C C . SER A 1 211 ? -5.776 -17.060 10.576 1.00 41.95 212 SER A C 1
ATOM 1491 O O . SER A 1 211 ? -6.415 -18.108 10.673 1.00 43.27 212 SER A O 1
ATOM 1494 N N . LEU A 1 212 ? -5.925 -16.042 11.415 1.00 48.54 213 LEU A N 1
ATOM 1495 C CA . LEU A 1 212 ? -6.852 -16.107 12.537 1.00 49.67 213 LEU A CA 1
ATOM 1496 C C . LEU A 1 212 ? -8.287 -15.870 12.086 1.00 48.83 213 LEU A C 1
ATOM 1497 O O . LEU A 1 212 ? -9.229 -16.408 12.670 1.00 49.14 213 LEU A O 1
ATOM 1502 N N . HIS A 1 213 ? -8.451 -15.070 11.038 1.00 41.60 214 HIS A N 1
ATOM 1503 C CA . HIS A 1 213 ? -9.776 -14.751 10.524 1.00 40.41 214 HIS A CA 1
ATOM 1504 C C . HIS A 1 213 ? -10.163 -15.504 9.254 1.00 38.51 214 HIS A C 1
ATOM 1505 O O . HIS A 1 213 ? -11.293 -15.372 8.775 1.00 38.47 214 HIS A O 1
ATOM 1512 N N . HIS A 1 214 ? -9.240 -16.283 8.699 1.00 35.41 215 HIS A N 1
ATOM 1513 C CA . HIS A 1 214 ? -9.559 -17.034 7.490 1.00 32.64 215 HIS A CA 1
ATOM 1514 C C . HIS A 1 214 ? -8.406 -17.849 6.927 1.00 30.60 215 HIS A C 1
ATOM 1515 O O . HIS A 1 214 ? -7.241 -17.660 7.286 1.00 28.57 215 HIS A O 1
ATOM 1522 N N . ALA A 1 215 ? -8.762 -18.757 6.025 1.00 27.12 216 ALA A N 1
ATOM 1523 C CA . ALA A 1 215 ? -7.810 -19.618 5.345 1.00 25.56 216 ALA A CA 1
ATOM 1524 C C . ALA A 1 215 ? -7.680 -19.074 3.923 1.00 25.16 216 ALA A C 1
ATOM 1525 O O . ALA A 1 215 ? -8.683 -18.748 3.284 1.00 26.02 216 ALA A O 1
ATOM 1527 N N . ARG A 1 216 ? -6.444 -18.969 3.444 1.00 25.59 217 ARG A N 1
ATOM 1528 C CA . ARG A 1 216 ? -6.155 -18.449 2.111 1.00 22.99 217 ARG A CA 1
ATOM 1529 C C . ARG A 1 216 ? -5.587 -19.534 1.207 1.00 22.94 217 ARG A C 1
ATOM 1530 O O . ARG A 1 216 ? -4.794 -20.373 1.643 1.00 22.10 217 ARG A O 1
ATOM 1538 N N . TYR A 1 217 ? -5.983 -19.501 -0.060 1.00 21.74 218 TYR A N 1
ATOM 1539 C CA . TYR A 1 217 ? -5.527 -20.492 -1.017 1.00 19.17 218 TYR A CA 1
ATOM 1540 C C . TYR A 1 217 ? -5.192 -19.870 -2.362 1.00 19.05 218 TYR A C 1
ATOM 1541 O O . TYR A 1 217 ? -5.882 -18.960 -2.832 1.00 17.06 218 TYR A O 1
ATOM 1550 N N . GLY A 1 218 ? -4.124 -20.366 -2.971 1.00 20.22 219 GLY A N 1
ATOM 1551 C CA . GLY A 1 218 ? -3.715 -19.901 -4.282 1.00 20.02 219 GLY A CA 1
ATOM 1552 C C . GLY A 1 218 ? -4.106 -21.040 -5.200 1.00 22.90 219 GLY A C 1
ATOM 1553 O O . GLY A 1 218 ? -3.917 -22.203 -4.847 1.00 24.79 219 GLY A O 1
ATOM 1554 N N . LEU A 1 219 ? -4.639 -20.723 -6.372 1.00 17.19 220 LEU A N 1
ATOM 1555 C CA . LEU A 1 219 ? -5.093 -21.755 -7.289 1.00 18.59 220 LEU A CA 1
ATOM 1556 C C . LEU A 1 219 ? -4.599 -21.530 -8.710 1.00 18.36 220 LEU A C 1
ATOM 1557 O O . LEU A 1 219 ? -4.500 -20.393 -9.163 1.00 18.34 220 LEU A O 1
ATOM 1562 N N . GLU A 1 220 ? -4.281 -22.617 -9.405 1.00 18.40 221 GLU A N 1
ATOM 1563 C CA . GLU A 1 220 ? -3.853 -22.541 -10.798 1.00 17.24 221 GLU A CA 1
ATOM 1564 C C . GLU A 1 220 ? -4.916 -23.294 -11.596 1.00 17.24 221 GLU A C 1
ATOM 1565 O O . GLU A 1 220 ? -5.135 -24.487 -11.372 1.00 15.77 221 GLU A O 1
ATOM 1571 N N . PHE A 1 221 ? -5.583 -22.600 -12.517 1.00 21.01 222 PHE A N 1
ATOM 1572 C CA . PHE A 1 221 ? -6.662 -23.186 -13.317 1.00 20.58 222 PHE A CA 1
ATOM 1573 C C . PHE A 1 221 ? -6.253 -24.267 -14.303 1.00 23.20 222 PHE A C 1
ATOM 1574 O O . PHE A 1 221 ? -5.131 -24.272 -14.794 1.00 22.60 222 PHE A O 1
ATOM 1582 N N . ASN A 1 222 ? -7.185 -25.172 -14.603 1.00 20.00 223 ASN A N 1
ATOM 1583 C CA . ASN A 1 222 ? -6.936 -26.181 -15.630 1.00 21.82 223 ASN A CA 1
ATOM 1584 C C . ASN A 1 222 ? -7.505 -25.471 -16.857 1.00 23.50 223 ASN A C 1
ATOM 1585 O O . ASN A 1 222 ? -7.980 -24.337 -16.738 1.00 24.34 223 ASN A O 1
ATOM 1590 N N . GLU A 1 223 ? -7.477 -26.105 -18.025 1.00 25.46 224 GLU A N 1
ATOM 1591 C CA . GLU A 1 223 ? -7.974 -25.450 -19.233 1.00 26.04 224 GLU A CA 1
ATOM 1592 C C . GLU A 1 223 ? -9.387 -24.875 -19.140 1.00 26.02 224 GLU A C 1
ATOM 1593 O O . GLU A 1 223 ? -9.647 -23.771 -19.626 1.00 26.16 224 GLU A O 1
ATOM 1599 N N . GLU A 1 224 ? -10.305 -25.618 -18.534 1.00 26.85 225 GLU A N 1
ATOM 1600 C CA . GLU A 1 224 ? -11.682 -25.147 -18.411 1.00 28.19 225 GLU A CA 1
ATOM 1601 C C . GLU A 1 224 ? -11.746 -23.921 -17.500 1.00 24.67 225 GLU A C 1
ATOM 1602 O O . GLU A 1 224 ? -12.491 -22.974 -17.759 1.00 24.68 225 GLU A O 1
ATOM 1608 N N . GLY A 1 225 ? -10.964 -23.955 -16.427 1.00 23.18 226 GLY A N 1
ATOM 1609 C CA . GLY A 1 225 ? -10.933 -22.837 -15.505 1.00 21.45 226 GLY A CA 1
ATOM 1610 C C . GLY A 1 225 ? -10.469 -21.571 -16.208 1.00 21.00 226 GLY A C 1
ATOM 1611 O O . GLY A 1 225 ? -11.024 -20.491 -15.987 1.00 19.89 226 GLY A O 1
ATOM 1612 N N . ARG A 1 226 ? -9.461 -21.700 -17.071 1.00 19.57 227 ARG A N 1
ATOM 1613 C CA . ARG A 1 226 ? -8.934 -20.540 -17.795 1.00 19.97 227 ARG A CA 1
ATOM 1614 C C . ARG A 1 226 ? -9.983 -19.924 -18.708 1.00 20.47 227 ARG A C 1
ATOM 1615 O O . ARG A 1 226 ? -10.092 -18.697 -18.815 1.00 18.20 227 ARG A O 1
ATOM 1623 N N . ASN A 1 227 ? -10.765 -20.764 -19.374 1.00 25.00 228 ASN A N 1
ATOM 1624 C CA . ASN A 1 227 ? -11.794 -20.243 -20.255 1.00 24.93 228 ASN A CA 1
ATOM 1625 C C . ASN A 1 227 ? -12.875 -19.532 -19.444 1.00 24.79 228 ASN A C 1
ATOM 1626 O O . ASN A 1 227 ? -13.362 -18.466 -19.832 1.00 24.93 228 ASN A O 1
ATOM 1631 N N . ASN A 1 228 ? -13.245 -20.097 -18.302 1.00 22.34 229 ASN A N 1
ATOM 1632 C CA . ASN A 1 228 ? -14.269 -19.456 -17.499 1.00 21.89 229 ASN A CA 1
ATOM 1633 C C . ASN A 1 228 ? -13.741 -18.186 -16.813 1.00 22.16 229 ASN A C 1
ATOM 1634 O O . ASN A 1 228 ? -14.487 -17.226 -16.625 1.00 23.19 229 ASN A O 1
ATOM 1639 N N . ALA A 1 229 ? -12.455 -18.167 -16.462 1.00 19.73 230 ALA A N 1
ATOM 1640 C CA . ALA A 1 229 ? -11.862 -16.982 -15.837 1.00 20.40 230 ALA A CA 1
ATOM 1641 C C . ALA A 1 229 ? -11.881 -15.852 -16.865 1.00 22.14 230 ALA A C 1
ATOM 1642 O O . ALA A 1 229 ? -12.258 -14.715 -16.563 1.00 22.88 230 ALA A O 1
ATOM 1644 N N . LYS A 1 230 ? -11.475 -16.182 -18.088 1.00 23.40 231 LYS A N 1
ATOM 1645 C CA . LYS A 1 230 ? -11.438 -15.218 -19.180 1.00 26.15 231 LYS A CA 1
ATOM 1646 C C . LYS A 1 230 ? -12.784 -14.511 -19.331 1.00 26.11 231 LYS A C 1
ATOM 1647 O O . LYS A 1 230 ? -12.839 -13.294 -19.476 1.00 26.65 231 LYS A O 1
ATOM 1653 N N . ASN A 1 231 ? -13.868 -15.275 -19.296 1.00 28.68 232 ASN A N 1
ATOM 1654 C CA . ASN A 1 231 ? -15.193 -14.692 -19.428 1.00 30.73 232 ASN A CA 1
ATOM 1655 C C . ASN A 1 231 ? -15.560 -13.857 -18.209 1.00 29.54 232 ASN A C 1
ATOM 1656 O O . ASN A 1 231 ? -16.223 -12.826 -18.334 1.00 31.11 232 ASN A O 1
ATOM 1661 N N . LEU A 1 232 ? -15.136 -14.301 -17.030 1.00 24.92 233 LEU A N 1
ATOM 1662 C CA . LEU A 1 232 ? -15.433 -13.547 -15.817 1.00 21.63 233 LEU A CA 1
ATOM 1663 C C . LEU A 1 232 ? -14.686 -12.211 -15.856 1.00 19.86 233 LEU A C 1
ATOM 1664 O O . LEU A 1 232 ? -15.269 -11.154 -15.602 1.00 19.59 233 LEU A O 1
ATOM 1669 N N . LEU A 1 233 ? -13.405 -12.250 -16.194 1.00 21.65 234 LEU A N 1
ATOM 1670 C CA . LEU A 1 233 ? -12.627 -11.020 -16.261 1.00 24.44 234 LEU A CA 1
ATOM 1671 C C . LEU A 1 233 ? -13.301 -10.049 -17.221 1.00 26.92 234 LEU A C 1
ATOM 1672 O O . LEU A 1 233 ? -13.292 -8.841 -16.999 1.00 25.46 234 LEU A O 1
ATOM 1677 N N . ALA A 1 234 ? -13.905 -10.589 -18.276 1.00 28.44 235 ALA A N 1
ATOM 1678 C CA . ALA A 1 234 ? -14.572 -9.773 -19.283 1.00 31.08 235 ALA A CA 1
ATOM 1679 C C . ALA A 1 234 ? -15.793 -9.011 -18.769 1.00 30.87 235 ALA A C 1
ATOM 1680 O O . ALA A 1 234 ? -16.207 -8.025 -19.378 1.00 32.53 235 ALA A O 1
ATOM 1682 N N . GLN A 1 235 ? -16.368 -9.463 -17.659 1.00 27.29 236 GLN A N 1
ATOM 1683 C CA . GLN A 1 235 ? -17.541 -8.806 -17.084 1.00 29.52 236 GLN A CA 1
ATOM 1684 C C . GLN A 1 235 ? -17.165 -7.797 -15.992 1.00 29.12 236 GLN A C 1
ATOM 1685 O O . GLN A 1 235 ? -18.003 -7.021 -15.545 1.00 27.69 236 GLN A O 1
ATOM 1691 N N . LEU A 1 236 ? -15.905 -7.815 -15.570 1.00 27.74 237 LEU A N 1
ATOM 1692 C CA . LEU A 1 236 ? -15.431 -6.930 -14.507 1.00 26.75 237 LEU A CA 1
ATOM 1693 C C . LEU A 1 236 ? -14.963 -5.552 -14.975 1.00 24.59 237 LEU A C 1
ATOM 1694 O O . LEU A 1 236 ? -14.470 -5.396 -16.087 1.00 23.72 237 LEU A O 1
ATOM 1699 N N . LYS A 1 237 ? -15.125 -4.562 -14.101 1.00 24.70 238 LYS A N 1
ATOM 1700 C CA . LYS A 1 237 ? -14.710 -3.187 -14.382 1.00 26.34 238 LYS A CA 1
ATOM 1701 C C . LYS A 1 237 ? -13.831 -2.682 -13.235 1.00 24.95 238 LYS A C 1
ATOM 1702 O O . LYS A 1 237 ? -14.061 -3.016 -12.079 1.00 25.33 238 LYS A O 1
ATOM 1708 N N . PHE A 1 238 ? -12.838 -1.869 -13.570 1.00 25.74 239 PHE A N 1
ATOM 1709 C CA . PHE A 1 238 ? -11.903 -1.314 -12.592 1.00 24.47 239 PHE A CA 1
ATOM 1710 C C . PHE A 1 238 ? -12.456 -0.007 -12.005 1.00 25.30 239 PHE A C 1
ATOM 1711 O O . PHE A 1 238 ? -12.780 0.914 -12.748 1.00 25.15 239 PHE A O 1
ATOM 1719 N N . ASN A 1 239 ? -12.570 0.077 -10.680 1.00 25.21 240 ASN A N 1
ATOM 1720 C CA . ASN A 1 239 ? -13.087 1.294 -10.054 1.00 26.40 240 ASN A CA 1
ATOM 1721 C C . ASN A 1 239 ? -11.985 2.154 -9.436 1.00 27.13 240 ASN A C 1
ATOM 1722 O O . ASN A 1 239 ? -12.243 2.972 -8.548 1.00 27.44 240 ASN A O 1
ATOM 1727 N N . GLY A 1 240 ? -10.755 1.974 -9.901 1.00 26.12 241 GLY A N 1
ATOM 1728 C CA . GLY A 1 240 ? -9.654 2.757 -9.368 1.00 27.65 241 GLY A CA 1
ATOM 1729 C C . GLY A 1 240 ? -8.938 2.069 -8.221 1.00 26.78 241 GLY A C 1
ATOM 1730 O O . GLY A 1 240 ? -7.806 2.417 -7.894 1.00 25.21 241 GLY A O 1
ATOM 1731 N N . THR A 1 241 ? -9.597 1.096 -7.601 1.00 28.35 242 THR A N 1
ATOM 1732 C CA . THR A 1 241 ? -9.002 0.352 -6.495 1.00 28.45 242 THR A CA 1
ATOM 1733 C C . THR A 1 241 ? -8.921 -1.135 -6.845 1.00 27.94 242 THR A C 1
ATOM 1734 O O . THR A 1 241 ? -7.866 -1.757 -6.721 1.00 27.38 242 THR A O 1
ATOM 1738 N N . LYS A 1 242 ? -10.036 -1.702 -7.292 1.00 24.58 243 LYS A N 1
ATOM 1739 C CA . LYS A 1 242 ? -10.071 -3.121 -7.644 1.00 24.98 243 LYS A CA 1
ATOM 1740 C C . LYS A 1 242 ? -11.118 -3.400 -8.719 1.00 23.61 243 LYS A C 1
ATOM 1741 O O . LYS A 1 242 ? -11.794 -2.486 -9.178 1.00 20.71 243 LYS A O 1
ATOM 1747 N N . LEU A 1 243 ? -11.242 -4.663 -9.119 1.00 21.70 244 LEU A N 1
ATOM 1748 C CA . LEU A 1 243 ? -12.233 -5.044 -10.114 1.00 21.46 244 LEU A CA 1
ATOM 1749 C C . LEU A 1 243 ? -13.548 -5.264 -9.403 1.00 20.18 244 LEU A C 1
ATOM 1750 O O . LEU A 1 243 ? -13.583 -5.781 -8.284 1.00 21.04 244 LEU A O 1
ATOM 1755 N N . THR A 1 244 ? -14.633 -4.862 -10.049 1.00 17.77 245 THR A N 1
ATOM 1756 C CA . THR A 1 244 ? -15.951 -5.018 -9.468 1.00 20.95 245 THR A CA 1
ATOM 1757 C C . THR A 1 244 ? -16.950 -5.503 -10.511 1.00 23.54 245 THR A C 1
ATOM 1758 O O . THR A 1 244 ? -16.771 -5.276 -11.710 1.00 20.52 245 THR A O 1
ATOM 1762 N N . LEU A 1 245 ? -17.997 -6.171 -10.040 1.00 28.58 246 LEU A N 1
ATOM 1763 C CA . LEU A 1 245 ? -19.049 -6.689 -10.906 1.00 35.08 246 LEU A CA 1
ATOM 1764 C C . LEU A 1 245 ? -20.122 -5.626 -11.113 1.00 39.13 246 LEU A C 1
ATOM 1765 O O . LEU A 1 245 ? -20.078 -4.565 -10.494 1.00 39.78 246 LEU A O 1
ATOM 1770 N N . ASN A 1 246 ? -21.083 -5.920 -11.983 1.00 70.13 247 ASN A N 1
ATOM 1771 C CA . ASN A 1 246 ? -22.176 -4.995 -12.266 1.00 73.71 247 ASN A CA 1
ATOM 1772 C C . ASN A 1 246 ? -23.136 -4.915 -11.083 1.00 74.07 247 ASN A C 1
ATOM 1773 O O . ASN A 1 246 ? -23.014 -4.028 -10.240 1.00 74.82 247 ASN A O 1
ATOM 1778 N N . THR B 1 22 ? -23.223 5.702 3.697 1.00 74.46 23 THR B N 1
ATOM 1779 C CA . THR B 1 22 ? -21.846 5.308 3.282 1.00 72.82 23 THR B CA 1
ATOM 1780 C C . THR B 1 22 ? -20.949 5.086 4.497 1.00 71.63 23 THR B C 1
ATOM 1781 O O . THR B 1 22 ? -20.151 4.151 4.524 1.00 70.92 23 THR B O 1
ATOM 1785 N N . VAL B 1 23 ? -21.085 5.953 5.497 1.00 47.77 24 VAL B N 1
ATOM 1786 C CA . VAL B 1 23 ? -20.282 5.854 6.714 1.00 45.90 24 VAL B CA 1
ATOM 1787 C C . VAL B 1 23 ? -20.444 4.487 7.367 1.00 43.90 24 VAL B C 1
ATOM 1788 O O . VAL B 1 23 ? -21.550 3.947 7.448 1.00 43.74 24 VAL B O 1
ATOM 1792 N N . SER B 1 24 ? -19.333 3.932 7.836 1.00 34.39 25 SER B N 1
ATOM 1793 C CA . SER B 1 24 ? -19.354 2.628 8.478 1.00 31.07 25 SER B CA 1
ATOM 1794 C C . SER B 1 24 ? -18.256 2.524 9.526 1.00 28.97 25 SER B C 1
ATOM 1795 O O . SER B 1 24 ? -17.343 3.349 9.571 1.00 27.23 25 SER B O 1
ATOM 1798 N N . THR B 1 25 ? -18.358 1.501 10.367 1.00 31.15 26 THR B N 1
ATOM 1799 C CA . THR B 1 25 ? -17.383 1.250 11.419 1.00 29.30 26 THR B CA 1
ATOM 1800 C C . THR B 1 25 ? -16.555 0.052 10.978 1.00 28.04 26 THR B C 1
ATOM 1801 O O . THR B 1 25 ? -17.102 -0.947 10.523 1.00 29.19 26 THR B O 1
ATOM 1805 N N . ILE B 1 26 ? -15.238 0.152 11.100 1.00 24.74 27 ILE B N 1
ATOM 1806 C CA . ILE B 1 26 ? -14.368 -0.939 10.674 1.00 26.89 27 ILE B CA 1
ATOM 1807 C C . ILE B 1 26 ? -13.332 -1.242 11.741 1.00 25.39 27 ILE B C 1
ATOM 1808 O O . ILE B 1 26 ? -12.900 -0.342 12.455 1.00 24.70 27 ILE B O 1
ATOM 1813 N N . ASN B 1 27 ? -12.930 -2.502 11.857 1.00 27.04 28 ASN B N 1
ATOM 1814 C CA . ASN B 1 27 ? -11.926 -2.838 12.854 1.00 26.42 28 ASN B CA 1
ATOM 1815 C C . ASN B 1 27 ? -10.648 -2.094 12.475 1.00 25.87 28 ASN B C 1
ATOM 1816 O O . ASN B 1 27 ? -10.345 -1.907 11.292 1.00 22.11 28 ASN B O 1
ATOM 1821 N N . SER B 1 28 ? -9.911 -1.656 13.487 1.00 25.88 29 SER B N 1
ATOM 1822 C CA . SER B 1 28 ? -8.689 -0.891 13.279 1.00 25.92 29 SER B CA 1
ATOM 1823 C C . SER B 1 28 ? -7.641 -1.549 12.388 1.00 24.25 29 SER B C 1
ATOM 1824 O O . SER B 1 28 ? -7.018 -0.878 11.567 1.00 24.78 29 SER B O 1
ATOM 1827 N N . THR B 1 29 ? -7.443 -2.853 12.538 1.00 17.83 30 THR B N 1
ATOM 1828 C CA . THR B 1 29 ? -6.461 -3.535 11.707 1.00 19.19 30 THR B CA 1
ATOM 1829 C C . THR B 1 29 ? -6.782 -3.360 10.219 1.00 19.70 30 THR B C 1
ATOM 1830 O O . THR B 1 29 ? -5.917 -2.971 9.428 1.00 20.07 30 THR B O 1
ATOM 1834 N N . ASP B 1 30 ? -8.023 -3.632 9.828 1.00 21.32 31 ASP B N 1
ATOM 1835 C CA . ASP B 1 30 ? -8.387 -3.494 8.422 1.00 21.86 31 ASP B CA 1
ATOM 1836 C C . ASP B 1 30 ? -8.370 -2.046 7.947 1.00 21.07 31 ASP B C 1
ATOM 1837 O O . ASP B 1 30 ? -7.979 -1.761 6.808 1.00 19.30 31 ASP B O 1
ATOM 1842 N N . ALA B 1 31 ? -8.785 -1.132 8.818 1.00 19.27 32 ALA B N 1
ATOM 1843 C CA . ALA B 1 31 ? -8.809 0.283 8.474 1.00 20.94 32 ALA B CA 1
ATOM 1844 C C . ALA B 1 31 ? -7.395 0.828 8.275 1.00 19.49 32 ALA B C 1
ATOM 1845 O O . ALA B 1 31 ? -7.130 1.531 7.299 1.00 18.44 32 ALA B O 1
ATOM 1847 N N . LEU B 1 32 ? -6.481 0.517 9.188 1.00 17.03 33 LEU B N 1
ATOM 1848 C CA . LEU B 1 32 ? -5.122 1.012 9.030 1.00 16.22 33 LEU B CA 1
ATOM 1849 C C . LEU B 1 32 ? -4.413 0.359 7.837 1.00 17.34 33 LEU B C 1
ATOM 1850 O O . LEU B 1 32 ? -3.480 0.936 7.283 1.00 16.92 33 LEU B O 1
ATOM 1855 N N . ALA B 1 33 ? -4.854 -0.833 7.437 1.00 19.70 34 ALA B N 1
ATOM 1856 C CA . ALA B 1 33 ? -4.240 -1.509 6.290 1.00 20.40 34 ALA B CA 1
ATOM 1857 C C . ALA B 1 33 ? -4.507 -0.707 5.017 1.00 20.81 34 ALA B C 1
ATOM 1858 O O . ALA B 1 33 ? -3.849 -0.900 3.987 1.00 21.03 34 ALA B O 1
ATOM 1860 N N . MET B 1 34 ? -5.482 0.194 5.099 1.00 22.33 35 MET B N 1
ATOM 1861 C CA . MET B 1 34 ? -5.858 1.040 3.977 1.00 21.55 35 MET B CA 1
ATOM 1862 C C . MET B 1 34 ? -4.964 2.269 3.874 1.00 22.19 35 MET B C 1
ATOM 1863 O O . MET B 1 34 ? -4.872 2.887 2.815 1.00 20.51 35 MET B O 1
ATOM 1868 N N . VAL B 1 35 ? -4.319 2.626 4.980 1.00 19.45 36 VAL B N 1
ATOM 1869 C CA . VAL B 1 35 ? -3.465 3.809 5.006 1.00 19.05 36 VAL B CA 1
ATOM 1870 C C . VAL B 1 35 ? -2.041 3.434 4.605 1.00 19.81 36 VAL B C 1
ATOM 1871 O O . VAL B 1 35 ? -1.493 2.451 5.091 1.00 17.36 36 VAL B O 1
ATOM 1875 N N . GLU B 1 36 ? -1.449 4.215 3.709 1.00 18.88 37 GLU B N 1
ATOM 1876 C CA . GLU B 1 36 ? -0.091 3.937 3.252 1.00 20.60 37 GLU B CA 1
ATOM 1877 C C . GLU B 1 36 ? 0.925 4.473 4.243 1.00 20.68 37 GLU B C 1
ATOM 1878 O O . GLU B 1 36 ? 0.797 5.599 4.720 1.00 17.57 37 GLU B O 1
ATOM 1884 N N . HIS B 1 37 ? 1.939 3.671 4.548 1.00 25.80 38 HIS B N 1
ATOM 1885 C CA . HIS B 1 37 ? 2.959 4.104 5.488 1.00 25.39 38 HIS B CA 1
ATOM 1886 C C . HIS B 1 37 ? 3.665 5.343 4.950 1.00 25.58 38 HIS B C 1
ATOM 1887 O O . HIS B 1 37 ? 3.836 5.498 3.743 1.00 25.68 38 HIS B O 1
ATOM 1894 N N . SER B 1 38 ? 4.042 6.241 5.854 1.00 19.26 39 SER B N 1
ATOM 1895 C CA . SER B 1 38 ? 4.720 7.477 5.487 1.00 18.70 39 SER B CA 1
ATOM 1896 C C . SER B 1 38 ? 3.766 8.601 5.105 1.00 19.17 39 SER B C 1
ATOM 1897 O O . SER B 1 38 ? 4.200 9.741 4.935 1.00 19.81 39 SER B O 1
ATOM 1900 N N . SER B 1 39 ? 2.475 8.293 4.977 1.00 23.28 40 SER B N 1
ATOM 1901 C CA . SER B 1 39 ? 1.490 9.311 4.609 1.00 22.62 40 SER B CA 1
ATOM 1902 C C . SER B 1 39 ? 1.183 10.236 5.781 1.00 24.58 40 SER B C 1
ATOM 1903 O O . SER B 1 39 ? 1.326 9.853 6.944 1.00 22.37 40 SER B O 1
ATOM 1906 N N . GLU B 1 40 ? 0.745 11.451 5.470 1.00 24.23 41 GLU B N 1
ATOM 1907 C CA . GLU B 1 40 ? 0.455 12.445 6.490 1.00 25.25 41 GLU B CA 1
ATOM 1908 C C . GLU B 1 40 ? -0.844 12.208 7.258 1.00 23.91 41 GLU B C 1
ATOM 1909 O O . GLU B 1 40 ? -1.882 11.896 6.678 1.00 22.36 41 GLU B O 1
ATOM 1915 N N . LEU B 1 41 ? -0.762 12.346 8.577 1.00 22.87 42 LEU B N 1
ATOM 1916 C CA . LEU B 1 41 ? -1.920 12.192 9.450 1.00 22.27 42 LEU B CA 1
ATOM 1917 C C . LEU B 1 41 ? -2.257 13.576 10.003 1.00 23.00 42 LEU B C 1
ATOM 1918 O O . LEU B 1 41 ? -1.362 14.404 10.185 1.00 22.97 42 LEU B O 1
ATOM 1923 N N . THR B 1 42 ? -3.535 13.837 10.254 1.00 24.39 43 THR B N 1
ATOM 1924 C CA . THR B 1 42 ? -3.926 15.115 10.838 1.00 26.71 43 THR B CA 1
ATOM 1925 C C . THR B 1 42 ? -4.334 14.843 12.281 1.00 27.90 43 THR B C 1
ATOM 1926 O O . THR B 1 42 ? -5.269 14.083 12.542 1.00 27.21 43 THR B O 1
ATOM 1930 N N . LEU B 1 43 ? -3.605 15.451 13.212 1.00 26.18 44 LEU B N 1
ATOM 1931 C CA . LEU B 1 43 ? -3.851 15.281 14.638 1.00 26.42 44 LEU B CA 1
ATOM 1932 C C . LEU B 1 43 ? -4.534 16.491 15.276 1.00 26.81 44 LEU B C 1
ATOM 1933 O O . LEU B 1 43 ? -3.997 17.600 15.259 1.00 24.19 44 LEU B O 1
ATOM 1938 N N . SER B 1 44 ? -5.720 16.259 15.835 1.00 24.06 45 SER B N 1
ATOM 1939 C CA . SER B 1 44 ? -6.498 17.300 16.498 1.00 26.79 45 SER B CA 1
ATOM 1940 C C . SER B 1 44 ? -6.500 16.964 17.979 1.00 27.76 45 SER B C 1
ATOM 1941 O O . SER B 1 44 ? -7.249 16.099 18.440 1.00 26.45 45 SER B O 1
ATOM 1944 N N . ILE B 1 45 ? -5.641 17.657 18.711 1.00 37.40 46 ILE B N 1
ATOM 1945 C CA . ILE B 1 45 ? -5.475 17.449 20.136 1.00 40.72 46 ILE B CA 1
ATOM 1946 C C . ILE B 1 45 ? -6.280 18.407 21.002 1.00 43.68 46 ILE B C 1
ATOM 1947 O O . ILE B 1 45 ? -6.344 19.607 20.734 1.00 43.48 46 ILE B O 1
ATOM 1952 N N . THR B 1 46 ? -6.893 17.858 22.043 1.00 55.95 47 THR B N 1
ATOM 1953 C CA . THR B 1 46 ? -7.680 18.636 22.987 1.00 59.67 47 THR B CA 1
ATOM 1954 C C . THR B 1 46 ? -7.125 18.349 24.376 1.00 61.33 47 THR B C 1
ATOM 1955 O O . THR B 1 46 ? -7.497 17.360 25.005 1.00 62.38 47 THR B O 1
ATOM 1959 N N . THR B 1 47 ? -6.223 19.208 24.843 1.00 57.07 48 THR B N 1
ATOM 1960 C CA . THR B 1 47 ? -5.615 19.038 26.161 1.00 58.89 48 THR B CA 1
ATOM 1961 C C . THR B 1 47 ? -6.694 18.880 27.229 1.00 60.62 48 THR B C 1
ATOM 1962 O O . THR B 1 47 ? -7.864 19.173 26.993 1.00 59.99 48 THR B O 1
ATOM 1966 N N . PRO B 1 48 ? -6.305 18.408 28.424 1.00 76.31 49 PRO B N 1
ATOM 1967 C CA . PRO B 1 48 ? -7.263 18.219 29.516 1.00 77.65 49 PRO B CA 1
ATOM 1968 C C . PRO B 1 48 ? -7.879 19.520 30.052 1.00 78.69 49 PRO B C 1
ATOM 1969 O O . PRO B 1 48 ? -8.708 19.489 30.956 1.00 79.12 49 PRO B O 1
ATOM 1973 N N . VAL B 1 49 ? -7.464 20.651 29.485 1.00 65.60 50 VAL B N 1
ATOM 1974 C CA . VAL B 1 49 ? -8.011 21.947 29.887 1.00 65.87 50 VAL B CA 1
ATOM 1975 C C . VAL B 1 49 ? -9.215 22.181 28.986 1.00 65.73 50 VAL B C 1
ATOM 1976 O O . VAL B 1 49 ? -10.291 22.569 29.435 1.00 66.49 50 VAL B O 1
ATOM 1980 N N . GLY B 1 50 ? -9.007 21.911 27.701 1.00 66.71 51 GLY B N 1
ATOM 1981 C CA . GLY B 1 50 ? -10.046 22.110 26.708 1.00 65.94 51 GLY B CA 1
ATOM 1982 C C . GLY B 1 50 ? -9.430 22.832 25.521 1.00 65.49 51 GLY B C 1
ATOM 1983 O O . GLY B 1 50 ? -10.093 23.072 24.512 1.00 66.06 51 GLY B O 1
ATOM 1984 N N . THR B 1 51 ? -8.151 23.182 25.652 1.00 49.52 52 THR B N 1
ATOM 1985 C CA . THR B 1 51 ? -7.421 23.876 24.592 1.00 49.83 52 THR B CA 1
ATOM 1986 C C . THR B 1 51 ? -7.218 22.920 23.420 1.00 49.05 52 THR B C 1
ATOM 1987 O O . THR B 1 51 ? -6.820 21.771 23.611 1.00 49.26 52 THR B O 1
ATOM 1991 N N . LYS B 1 52 ? -7.491 23.401 22.212 1.00 54.02 53 LYS B N 1
ATOM 1992 C CA . LYS B 1 52 ? -7.357 22.576 21.019 1.00 52.03 53 LYS B CA 1
ATOM 1993 C C . LYS B 1 52 ? -6.187 22.998 20.139 1.00 50.01 53 LYS B C 1
ATOM 1994 O O . LYS B 1 52 ? -5.875 24.184 20.021 1.00 50.18 53 LYS B O 1
ATOM 2000 N N . PHE B 1 53 ? -5.541 22.013 19.525 1.00 48.33 54 PHE B N 1
ATOM 2001 C CA . PHE B 1 53 ? -4.400 22.261 18.655 1.00 45.26 54 PHE B CA 1
ATOM 2002 C C . PHE B 1 53 ? -4.454 21.301 17.467 1.00 43.97 54 PHE B C 1
ATOM 2003 O O . PHE B 1 53 ? -4.821 20.137 17.619 1.00 43.42 54 PHE B O 1
ATOM 2011 N N . VAL B 1 54 ? -4.095 21.791 16.285 1.00 38.59 55 VAL B N 1
ATOM 2012 C CA . VAL B 1 54 ? -4.110 20.956 15.090 1.00 36.27 55 VAL B CA 1
ATOM 2013 C C . VAL B 1 54 ? -2.754 20.921 14.392 1.00 34.25 55 VAL B C 1
ATOM 2014 O O . VAL B 1 54 ? -2.232 21.951 13.967 1.00 31.57 55 VAL B O 1
ATOM 2018 N N . CYS B 1 55 ? -2.179 19.730 14.281 1.00 38.77 56 CYS B N 1
ATOM 2019 C CA . CYS B 1 55 ? -0.897 19.579 13.610 1.00 37.64 56 CYS B CA 1
ATOM 2020 C C . CYS B 1 55 ? -0.942 18.358 12.703 1.00 37.96 56 CYS B C 1
ATOM 2021 O O . CYS B 1 55 ? -1.878 17.559 12.767 1.00 36.62 56 CYS B O 1
ATOM 2024 N N . ARG B 1 56 ? 0.073 18.225 11.856 1.00 33.18 57 ARG B N 1
ATOM 2025 C CA . ARG B 1 56 ? 0.156 17.116 10.915 1.00 33.53 57 ARG B CA 1
ATOM 2026 C C . ARG B 1 56 ? 1.521 16.464 11.034 1.00 31.99 57 ARG B C 1
ATOM 2027 O O . ARG B 1 56 ? 2.523 17.135 11.277 1.00 32.42 57 ARG B O 1
ATOM 2035 N N . THR B 1 57 ? 1.560 15.150 10.863 1.00 26.76 58 THR B N 1
ATOM 2036 C CA . THR B 1 57 ? 2.816 14.435 10.971 1.00 24.26 58 THR B CA 1
ATOM 2037 C C . THR B 1 57 ? 2.714 13.109 10.232 1.00 22.30 58 THR B C 1
ATOM 2038 O O . THR B 1 57 ? 1.626 12.547 10.076 1.00 21.40 58 THR B O 1
ATOM 2042 N N . PRO B 1 58 ? 3.848 12.597 9.752 1.00 23.65 59 PRO B N 1
ATOM 2043 C CA . PRO B 1 58 ? 3.893 11.330 9.022 1.00 23.32 59 PRO B CA 1
ATOM 2044 C C . PRO B 1 58 ? 3.578 10.085 9.857 1.00 22.37 59 PRO B C 1
ATOM 2045 O O . PRO B 1 58 ? 4.030 9.943 11.000 1.00 22.02 59 PRO B O 1
ATOM 2049 N N . PHE B 1 59 ? 2.799 9.193 9.254 1.00 20.57 60 PHE B N 1
ATOM 2050 C CA . PHE B 1 59 ? 2.414 7.917 9.844 1.00 18.81 60 PHE B CA 1
ATOM 2051 C C . PHE B 1 59 ? 3.586 6.987 9.551 1.00 19.27 60 PHE B C 1
ATOM 2052 O O . PHE B 1 59 ? 4.026 6.877 8.408 1.00 19.11 60 PHE B O 1
ATOM 2060 N N . ILE B 1 60 ? 4.126 6.350 10.580 1.00 22.34 61 ILE B N 1
ATOM 2061 C CA . ILE B 1 60 ? 5.242 5.440 10.365 1.00 21.32 61 ILE B CA 1
ATOM 2062 C C . ILE B 1 60 ? 4.690 4.049 10.086 1.00 20.44 61 ILE B C 1
ATOM 2063 O O . ILE B 1 60 ? 4.966 3.448 9.047 1.00 21.37 61 ILE B O 1
ATOM 2068 N N . GLY B 1 61 ? 3.893 3.557 11.022 1.00 19.13 62 GLY B N 1
ATOM 2069 C CA . GLY B 1 61 ? 3.297 2.241 10.887 1.00 19.58 62 GLY B CA 1
ATOM 2070 C C . GLY B 1 61 ? 2.740 1.837 12.233 1.00 21.05 62 GLY B C 1
ATOM 2071 O O . GLY B 1 61 ? 2.525 2.688 13.093 1.00 22.56 62 GLY B O 1
ATOM 2072 N N . THR B 1 62 ? 2.506 0.544 12.422 1.00 20.38 63 THR B N 1
ATOM 2073 C CA . THR B 1 62 ? 1.977 0.044 13.686 1.00 20.12 63 THR B CA 1
ATOM 2074 C C . THR B 1 62 ? 2.794 -1.148 14.141 1.00 22.86 63 THR B C 1
ATOM 2075 O O . THR B 1 62 ? 3.324 -1.891 13.318 1.00 21.64 63 THR B O 1
ATOM 2079 N N . HIS B 1 63 ? 2.894 -1.330 15.451 1.00 21.30 64 HIS B N 1
ATOM 2080 C CA . HIS B 1 63 ? 3.597 -2.482 15.994 1.00 23.16 64 HIS B CA 1
ATOM 2081 C C . HIS B 1 63 ? 2.475 -3.431 16.403 1.00 25.14 64 HIS B C 1
ATOM 2082 O O . HIS B 1 63 ? 1.635 -3.082 17.234 1.00 25.19 64 HIS B O 1
ATOM 2089 N N . THR B 1 64 ? 2.460 -4.623 15.815 1.00 29.01 65 THR B N 1
ATOM 2090 C CA . THR B 1 64 ? 1.411 -5.596 16.090 1.00 31.96 65 THR B CA 1
ATOM 2091 C C . THR B 1 64 ? 0.084 -4.848 16.153 1.00 35.73 65 THR B C 1
ATOM 2092 O O . THR B 1 64 ? -0.224 -4.038 15.275 1.00 35.44 65 THR B O 1
ATOM 2096 N N . ASP B 1 65 ? -0.710 -5.115 17.180 1.00 50.17 66 ASP B N 1
ATOM 2097 C CA . ASP B 1 65 ? -1.984 -4.426 17.326 1.00 53.01 66 ASP B CA 1
ATOM 2098 C C . ASP B 1 65 ? -1.889 -3.601 18.598 1.00 53.16 66 ASP B C 1
ATOM 2099 O O . ASP B 1 65 ? -2.893 -3.283 19.236 1.00 55.09 66 ASP B O 1
ATOM 2104 N N . LYS B 1 66 ? -0.661 -3.250 18.954 1.00 43.03 67 LYS B N 1
ATOM 2105 C CA . LYS B 1 66 ? -0.412 -2.484 20.157 1.00 41.07 67 LYS B CA 1
ATOM 2106 C C . LYS B 1 66 ? -0.370 -0.978 19.974 1.00 38.63 67 LYS B C 1
ATOM 2107 O O . LYS B 1 66 ? -1.219 -0.262 20.504 1.00 37.71 67 LYS B O 1
ATOM 2113 N N . PHE B 1 67 ? 0.607 -0.493 19.215 1.00 32.32 68 PHE B N 1
ATOM 2114 C CA . PHE B 1 67 ? 0.758 0.942 19.031 1.00 28.42 68 PHE B CA 1
ATOM 2115 C C . PHE B 1 67 ? 0.823 1.447 17.599 1.00 26.06 68 PHE B C 1
ATOM 2116 O O . PHE B 1 67 ? 1.261 0.747 16.681 1.00 22.86 68 PHE B O 1
ATOM 2124 N N . LEU B 1 68 ? 0.387 2.691 17.440 1.00 25.64 69 LEU B N 1
ATOM 2125 C CA . LEU B 1 68 ? 0.418 3.395 16.170 1.00 26.54 69 LEU B CA 1
ATOM 2126 C C . LEU B 1 68 ? 1.641 4.300 16.304 1.00 24.90 69 LEU B C 1
ATOM 2127 O O . LEU B 1 68 ? 1.705 5.116 17.223 1.00 24.98 69 LEU B O 1
ATOM 2132 N N . LEU B 1 69 ? 2.620 4.144 15.418 1.00 22.93 70 LEU B N 1
ATOM 2133 C CA . LEU B 1 69 ? 3.830 4.959 15.483 1.00 22.41 70 LEU B CA 1
ATOM 2134 C C . LEU B 1 69 ? 3.818 6.125 14.508 1.00 22.92 70 LEU B C 1
ATOM 2135 O O . LEU B 1 69 ? 3.486 5.964 13.333 1.00 22.13 70 LEU B O 1
ATOM 2140 N N . VAL B 1 70 ? 4.201 7.297 14.997 1.00 20.52 71 VAL B N 1
ATOM 2141 C CA . VAL B 1 70 ? 4.241 8.479 14.156 1.00 21.13 71 VAL B CA 1
ATOM 2142 C C . VAL B 1 70 ? 5.495 9.292 14.451 1.00 21.84 71 VAL B C 1
ATOM 2143 O O . VAL B 1 70 ? 6.067 9.206 15.540 1.00 21.02 71 VAL B O 1
ATOM 2147 N N . GLU B 1 71 ? 5.932 10.070 13.472 1.00 22.89 72 GLU B N 1
ATOM 2148 C CA . GLU B 1 71 ? 7.096 10.921 13.662 1.00 25.38 72 GLU B CA 1
ATOM 2149 C C . GLU B 1 71 ? 6.627 12.148 14.446 1.00 26.70 72 GLU B C 1
ATOM 2150 O O . GLU B 1 71 ? 5.449 12.500 14.402 1.00 24.04 72 GLU B O 1
ATOM 2156 N N . MET B 1 72 ? 7.540 12.790 15.166 1.00 31.69 73 MET B N 1
ATOM 2157 C CA . MET B 1 72 ? 7.184 13.973 15.947 1.00 34.45 73 MET B CA 1
ATOM 2158 C C . MET B 1 72 ? 6.808 15.113 15.016 1.00 34.98 73 MET B C 1
ATOM 2159 O O . MET B 1 72 ? 7.510 15.387 14.045 1.00 35.37 73 MET B O 1
ATOM 2164 N N . PRO B 1 73 ? 5.683 15.786 15.296 1.00 32.93 74 PRO B N 1
ATOM 2165 C CA . PRO B 1 73 ? 5.198 16.908 14.492 1.00 34.16 74 PRO B CA 1
ATOM 2166 C C . PRO B 1 73 ? 6.268 17.994 14.398 1.00 36.31 74 PRO B C 1
ATOM 2167 O O . PRO B 1 73 ? 6.951 18.289 15.381 1.00 35.91 74 PRO B O 1
ATOM 2171 N N . LYS B 1 74 ? 6.410 18.586 13.217 1.00 40.31 75 LYS B N 1
ATOM 2172 C CA . LYS B 1 74 ? 7.392 19.642 13.020 1.00 41.83 75 LYS B CA 1
ATOM 2173 C C . LYS B 1 74 ? 6.789 20.974 13.438 1.00 42.13 75 LYS B C 1
ATOM 2174 O O . LYS B 1 74 ? 6.487 21.825 12.603 1.00 41.37 75 LYS B O 1
ATOM 2180 N N . ILE B 1 75 ? 6.607 21.131 14.745 1.00 42.66 76 ILE B N 1
ATOM 2181 C CA . ILE B 1 75 ? 6.045 22.345 15.321 1.00 43.72 76 ILE B CA 1
ATOM 2182 C C . ILE B 1 75 ? 7.048 22.932 16.311 1.00 45.36 76 ILE B C 1
ATOM 2183 O O . ILE B 1 75 ? 8.068 22.312 16.612 1.00 44.35 76 ILE B O 1
ATOM 2188 N N . SER B 1 76 ? 6.747 24.123 16.817 1.00 50.90 77 SER B N 1
ATOM 2189 C CA . SER B 1 76 ? 7.621 24.793 17.773 1.00 52.60 77 SER B CA 1
ATOM 2190 C C . SER B 1 76 ? 7.692 24.014 19.080 1.00 54.20 77 SER B C 1
ATOM 2191 O O . SER B 1 76 ? 6.698 23.434 19.518 1.00 54.91 77 SER B O 1
ATOM 2194 N N . ALA B 1 77 ? 8.866 24.012 19.705 1.00 65.39 78 ALA B N 1
ATOM 2195 C CA . ALA B 1 77 ? 9.062 23.299 20.964 1.00 66.66 78 ALA B CA 1
ATOM 2196 C C . ALA B 1 77 ? 7.977 23.633 21.984 1.00 68.08 78 ALA B C 1
ATOM 2197 O O . ALA B 1 77 ? 7.551 22.768 22.753 1.00 68.59 78 ALA B O 1
ATOM 2199 N N . ASP B 1 78 ? 7.533 24.888 21.995 1.00 70.96 79 ASP B N 1
ATOM 2200 C CA . ASP B 1 78 ? 6.491 25.315 22.923 1.00 72.33 79 ASP B CA 1
ATOM 2201 C C . ASP B 1 78 ? 5.269 24.427 22.729 1.00 71.92 79 ASP B C 1
ATOM 2202 O O . ASP B 1 78 ? 4.941 23.605 23.585 1.00 72.73 79 ASP B O 1
ATOM 2207 N N . ASP B 1 79 ? 4.606 24.600 21.589 1.00 48.85 80 ASP B N 1
ATOM 2208 C CA . ASP B 1 79 ? 3.417 23.823 21.250 1.00 48.63 80 ASP B CA 1
ATOM 2209 C C . ASP B 1 79 ? 3.683 22.344 21.477 1.00 47.65 80 ASP B C 1
ATOM 2210 O O . ASP B 1 79 ? 2.793 21.594 21.873 1.00 46.53 80 ASP B O 1
ATOM 2215 N N . LEU B 1 80 ? 4.922 21.938 21.228 1.00 57.18 81 LEU B N 1
ATOM 2216 C CA . LEU B 1 80 ? 5.330 20.553 21.390 1.00 57.43 81 LEU B CA 1
ATOM 2217 C C . LEU B 1 80 ? 5.157 20.075 22.829 1.00 57.92 81 LEU B C 1
ATOM 2218 O O . LEU B 1 80 ? 4.261 19.285 23.124 1.00 57.61 81 LEU B O 1
ATOM 2223 N N . GLN B 1 81 ? 6.014 20.558 23.722 1.00 72.22 82 GLN B N 1
ATOM 2224 C CA . GLN B 1 81 ? 5.948 20.164 25.126 1.00 72.33 82 GLN B CA 1
ATOM 2225 C C . GLN B 1 81 ? 4.634 20.592 25.769 1.00 71.41 82 GLN B C 1
ATOM 2226 O O . GLN B 1 81 ? 4.307 20.171 26.881 1.00 71.56 82 GLN B O 1
ATOM 2232 N N . TYR B 1 82 ? 3.882 21.421 25.055 1.00 60.25 83 TYR B N 1
ATOM 2233 C CA . TYR B 1 82 ? 2.618 21.926 25.568 1.00 58.53 83 TYR B CA 1
ATOM 2234 C C . TYR B 1 82 ? 1.372 21.189 25.085 1.00 56.95 83 TYR B C 1
ATOM 2235 O O . TYR B 1 82 ? 0.454 20.942 25.867 1.00 56.38 83 TYR B O 1
ATOM 2244 N N . PHE B 1 83 ? 1.324 20.850 23.802 1.00 46.37 84 PHE B N 1
ATOM 2245 C CA . PHE B 1 83 ? 0.158 20.159 23.261 1.00 44.46 84 PHE B CA 1
ATOM 2246 C C . PHE B 1 83 ? 0.417 18.689 22.985 1.00 42.16 84 PHE B C 1
ATOM 2247 O O . PHE B 1 83 ? -0.518 17.914 22.7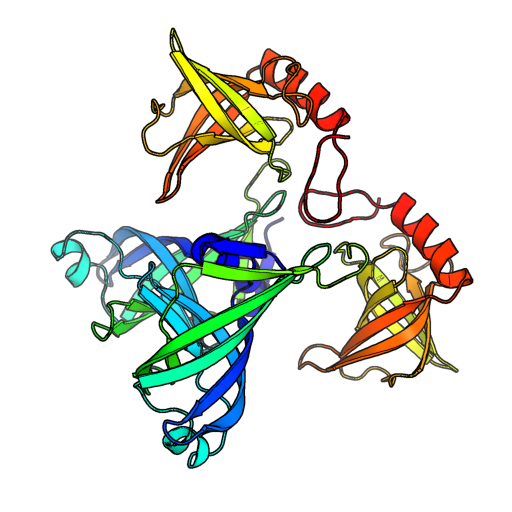90 1.00 41.76 84 PHE B O 1
ATOM 2255 N N . PHE B 1 84 ? 1.686 18.304 22.986 1.00 41.44 85 PHE B N 1
ATOM 2256 C CA . PHE B 1 84 ? 2.059 16.932 22.688 1.00 39.25 85 PHE B CA 1
ATOM 2257 C C . PHE B 1 84 ? 2.648 16.199 23.881 1.00 37.95 85 PHE B C 1
ATOM 2258 O O . PHE B 1 84 ? 3.861 16.017 23.966 1.00 37.50 85 PHE B O 1
ATOM 2266 N N . GLN B 1 85 ? 1.794 15.754 24.795 1.00 35.34 86 GLN B N 1
ATOM 2267 C CA . GLN B 1 85 ? 2.277 15.051 25.976 1.00 35.04 86 GLN B CA 1
ATOM 2268 C C . GLN B 1 85 ? 1.578 13.726 26.234 1.00 31.83 86 GLN B C 1
ATOM 2269 O O . GLN B 1 85 ? 0.403 13.572 25.920 1.00 31.73 86 GLN B O 1
ATOM 2275 N N . GLU B 1 86 ? 2.313 12.777 26.811 1.00 36.29 87 GLU B N 1
ATOM 2276 C CA . GLU B 1 86 ? 1.778 11.454 27.116 1.00 35.76 87 GLU B CA 1
ATOM 2277 C C . GLU B 1 86 ? 0.497 11.606 27.921 1.00 34.78 87 GLU B C 1
ATOM 2278 O O . GLU B 1 86 ? 0.438 12.404 28.854 1.00 33.53 87 GLU B O 1
ATOM 2284 N N . GLY B 1 87 ? -0.528 10.846 27.551 1.00 32.82 88 GLY B N 1
ATOM 2285 C CA . GLY B 1 87 ? -1.797 10.930 28.247 1.00 30.94 88 GLY B CA 1
ATOM 2286 C C . GLY B 1 87 ? -2.832 11.727 27.474 1.00 29.29 88 GLY B C 1
ATOM 2287 O O . GLY B 1 87 ? -4.021 11.425 27.529 1.00 28.74 88 GLY B O 1
ATOM 2288 N N . PHE B 1 88 ? -2.383 12.741 26.742 1.00 25.08 89 PHE B N 1
ATOM 2289 C CA . PHE B 1 88 ? -3.284 13.586 25.967 1.00 25.97 89 PHE B CA 1
ATOM 2290 C C . PHE B 1 88 ? -4.042 12.814 24.898 1.00 26.57 89 PHE B C 1
ATOM 2291 O O . PHE B 1 88 ? -3.505 11.894 24.290 1.00 25.69 89 PHE B O 1
ATOM 2299 N N . TRP B 1 89 ? -5.289 13.202 24.667 1.00 28.80 90 TRP B N 1
ATOM 2300 C CA . TRP B 1 89 ? -6.106 12.547 23.660 1.00 29.75 90 TRP B CA 1
ATOM 2301 C C . TRP B 1 89 ? -6.182 13.368 22.375 1.00 29.68 90 TRP B C 1
ATOM 2302 O O . TRP B 1 89 ? -5.889 14.563 22.371 1.00 29.90 90 TRP B O 1
ATOM 2313 N N . MET B 1 90 ? -6.590 12.725 21.286 1.00 31.11 91 MET B N 1
ATOM 2314 C CA . MET B 1 90 ? -6.683 13.418 20.010 1.00 29.19 91 MET B CA 1
ATOM 2315 C C . MET B 1 90 ? -7.540 12.675 19.007 1.00 27.52 91 MET B C 1
ATOM 2316 O O . MET B 1 90 ? -7.731 11.466 19.107 1.00 25.77 91 MET B O 1
ATOM 2321 N N . ASN B 1 91 ? -8.077 13.413 18.047 1.00 24.43 92 ASN B N 1
ATOM 2322 C CA . ASN B 1 91 ? -8.872 12.803 17.001 1.00 25.00 92 ASN B CA 1
ATOM 2323 C C . ASN B 1 91 ? -7.946 12.792 15.798 1.00 23.70 92 ASN B C 1
ATOM 2324 O O . ASN B 1 91 ? -7.375 13.819 15.429 1.00 24.18 92 ASN B O 1
ATOM 2329 N N . ILE B 1 92 ? -7.778 11.619 15.206 1.00 21.42 93 ILE B N 1
ATOM 2330 C CA . ILE B 1 92 ? -6.885 11.478 14.072 1.00 21.56 93 ILE B CA 1
ATOM 2331 C C . ILE B 1 92 ? -7.622 11.235 12.772 1.00 20.77 93 ILE B C 1
ATOM 2332 O O . ILE B 1 92 ? -8.615 10.513 12.731 1.00 18.83 93 ILE B O 1
ATOM 2337 N N . ARG B 1 93 ? -7.131 11.872 11.717 1.00 22.32 94 ARG B N 1
ATOM 2338 C CA . ARG B 1 93 ? -7.707 11.715 10.393 1.00 22.85 94 ARG B CA 1
ATOM 2339 C C . ARG B 1 93 ? -6.623 11.118 9.521 1.00 20.57 94 ARG B C 1
ATOM 2340 O O . ARG B 1 93 ? -5.518 11.663 9.434 1.00 18.13 94 ARG B O 1
ATOM 2348 N N . ALA B 1 94 ? -6.928 9.986 8.901 1.00 24.75 95 ALA B N 1
ATOM 2349 C CA . ALA B 1 94 ? -5.974 9.314 8.028 1.00 24.45 95 ALA B CA 1
ATOM 2350 C C . ALA B 1 94 ? -6.632 9.160 6.667 1.00 26.07 95 ALA B C 1
ATOM 2351 O O . ALA B 1 94 ? -7.855 9.209 6.558 1.00 26.14 95 ALA B O 1
ATOM 2353 N N . ILE B 1 95 ? -5.817 8.960 5.637 1.00 23.28 96 ILE B N 1
ATOM 2354 C CA . ILE B 1 95 ? -6.322 8.831 4.277 1.00 21.76 96 ILE B CA 1
ATOM 2355 C C . ILE B 1 95 ? -6.058 7.482 3.615 1.00 23.98 96 ILE B C 1
ATOM 2356 O O . ILE B 1 95 ? -4.977 6.916 3.757 1.00 23.58 96 ILE B O 1
ATOM 2361 N N . SER B 1 96 ? -7.065 6.965 2.913 1.00 22.18 97 SER B N 1
ATOM 2362 C CA . SER B 1 96 ? -6.946 5.731 2.125 1.00 22.64 97 SER B CA 1
ATOM 2363 C C . SER B 1 96 ? -7.010 6.372 0.730 1.00 21.24 97 SER B C 1
ATOM 2364 O O . SER B 1 96 ? -8.076 6.764 0.276 1.00 20.75 97 SER B O 1
ATOM 2367 N N . PRO B 1 97 ? -5.862 6.479 0.042 1.00 21.87 98 PRO B N 1
ATOM 2368 C CA . PRO B 1 97 ? -5.678 7.084 -1.284 1.00 21.77 98 PRO B CA 1
ATOM 2369 C C . PRO B 1 97 ? -6.137 6.414 -2.574 1.00 21.25 98 PRO B C 1
ATOM 2370 O O . PRO B 1 97 ? -6.297 7.092 -3.587 1.00 22.98 98 PRO B O 1
ATOM 2374 N N . ARG B 1 98 ? -6.352 5.107 -2.559 1.00 19.57 99 ARG B N 1
ATOM 2375 C CA . ARG B 1 98 ? -6.737 4.409 -3.782 1.00 20.49 99 ARG B CA 1
ATOM 2376 C C . ARG B 1 98 ? -8.164 4.640 -4.277 1.00 19.07 99 ARG B C 1
ATOM 2377 O O . ARG B 1 98 ? -9.117 4.615 -3.499 1.00 19.15 99 ARG B O 1
ATOM 2385 N N . GLY B 1 99 ? -8.298 4.875 -5.582 1.00 20.40 100 GLY B N 1
ATOM 2386 C CA . GLY B 1 99 ? -9.605 5.072 -6.191 1.00 18.34 100 GLY B CA 1
ATOM 2387 C C . GLY B 1 99 ? -10.439 6.204 -5.624 1.00 19.84 100 GLY B C 1
ATOM 2388 O O . GLY B 1 99 ? -10.022 7.362 -5.649 1.00 18.33 100 GLY B O 1
ATOM 2389 N N . GLU B 1 100 ? -11.636 5.879 -5.145 1.00 19.44 101 GLU B N 1
ATOM 2390 C CA . GLU B 1 100 ? -12.507 6.888 -4.559 1.00 22.23 101 GLU B CA 1
ATOM 2391 C C . GLU B 1 100 ? -11.946 7.261 -3.192 1.00 21.94 101 GLU B C 1
ATOM 2392 O O . GLU B 1 100 ? -12.346 8.260 -2.597 1.00 19.16 101 GLU B O 1
ATOM 2398 N N . GLY B 1 101 ? -11.015 6.439 -2.714 1.00 20.74 102 GLY B N 1
ATOM 2399 C CA . GLY B 1 101 ? -10.378 6.682 -1.431 1.00 22.84 102 GLY B CA 1
ATOM 2400 C C . GLY B 1 101 ? -11.341 6.606 -0.267 1.00 23.55 102 GLY B C 1
ATOM 2401 O O . GLY B 1 101 ? -12.486 6.189 -0.420 1.00 22.45 102 GLY B O 1
ATOM 2402 N N . ALA B 1 102 ? -10.870 7.000 0.906 1.00 19.84 103 ALA B N 1
ATOM 2403 C CA . ALA B 1 102 ? -11.713 6.990 2.087 1.00 20.27 103 ALA B CA 1
ATOM 2404 C C . ALA B 1 102 ? -11.058 7.828 3.165 1.00 20.54 103 ALA B C 1
ATOM 2405 O O . ALA B 1 102 ? -9.838 7.993 3.184 1.00 19.44 103 ALA B O 1
ATOM 2407 N N . LEU B 1 103 ? -11.888 8.383 4.038 1.00 23.19 104 LEU B N 1
ATOM 2408 C CA . LEU B 1 103 ? -11.411 9.186 5.153 1.00 23.95 104 LEU B CA 1
ATOM 2409 C C . LEU B 1 103 ? -11.546 8.286 6.376 1.00 22.38 104 LEU B C 1
ATOM 2410 O O . LEU B 1 103 ? -12.632 7.783 6.663 1.00 19.63 104 LEU B O 1
ATOM 2415 N N . ILE B 1 104 ? -10.440 8.064 7.078 1.00 20.61 105 ILE B N 1
ATOM 2416 C CA . ILE B 1 104 ? -10.443 7.221 8.266 1.00 21.40 105 ILE B CA 1
ATOM 2417 C C . ILE B 1 104 ? -10.288 8.141 9.472 1.00 23.35 105 ILE B C 1
ATOM 2418 O O . ILE B 1 104 ? -9.326 8.901 9.565 1.00 22.14 105 ILE B O 1
ATOM 2423 N N . HIS B 1 105 ? -11.252 8.084 10.384 1.00 26.31 106 HIS B N 1
ATOM 2424 C CA . HIS B 1 105 ? -11.232 8.947 11.560 1.00 26.59 106 HIS B CA 1
ATOM 2425 C C . HIS B 1 105 ? -11.352 8.128 12.837 1.00 24.69 106 HIS B C 1
ATOM 2426 O O . HIS B 1 105 ? -12.160 7.200 12.917 1.00 23.33 106 HIS B O 1
ATOM 2433 N N . PHE B 1 106 ? -10.539 8.459 13.833 1.00 24.45 107 PHE B N 1
ATOM 2434 C CA . PHE B 1 106 ? -10.588 7.739 15.096 1.00 22.30 107 PHE B CA 1
ATOM 2435 C C . PHE B 1 106 ? -9.971 8.524 16.246 1.00 23.73 107 PHE B C 1
ATOM 2436 O O . PHE B 1 106 ? -9.297 9.536 16.033 1.00 21.26 107 PHE B O 1
ATOM 2444 N N . ARG B 1 107 ? -10.227 8.052 17.464 1.00 21.50 108 ARG B N 1
ATOM 2445 C CA . ARG B 1 107 ? -9.715 8.685 18.680 1.00 23.54 108 ARG B CA 1
ATOM 2446 C C . ARG B 1 107 ? -8.539 7.877 19.209 1.00 21.15 108 ARG B C 1
ATOM 2447 O O . ARG B 1 107 ? -8.606 6.652 19.291 1.00 22.05 108 ARG B O 1
ATOM 2455 N N . SER B 1 108 ? -7.468 8.571 19.577 1.00 20.70 109 SER B N 1
ATOM 2456 C CA . SER B 1 108 ? -6.261 7.916 20.063 1.00 21.31 109 SER B CA 1
ATOM 2457 C C . SER B 1 108 ? -5.588 8.686 21.191 1.00 21.62 109 SER B C 1
ATOM 2458 O O . SER B 1 108 ? -5.697 9.911 21.277 1.00 19.95 109 SER B O 1
ATOM 2461 N N . GLN B 1 109 ? -4.881 7.958 22.048 1.00 26.19 110 GLN B N 1
ATOM 2462 C CA . GLN B 1 109 ? -4.187 8.571 23.175 1.00 27.19 110 GLN B CA 1
ATOM 2463 C C . GLN B 1 109 ? -2.672 8.460 23.017 1.00 27.71 110 GLN B C 1
ATOM 2464 O O . GLN B 1 109 ? -2.147 7.399 22.681 1.00 27.86 110 GLN B O 1
ATOM 2470 N N . LEU B 1 110 ? -1.969 9.564 23.241 1.00 23.23 111 LEU B N 1
ATOM 2471 C CA . LEU B 1 110 ? -0.517 9.560 23.141 1.00 25.28 111 LEU B CA 1
ATOM 2472 C C . LEU B 1 110 ? -0.019 8.760 24.336 1.00 26.04 111 LEU B C 1
ATOM 2473 O O . LEU B 1 110 ? -0.128 9.209 25.477 1.00 28.66 111 LEU B O 1
ATOM 2478 N N . MET B 1 111 ? 0.518 7.572 24.080 1.00 25.83 112 MET B N 1
ATOM 2479 C CA . MET B 1 111 ? 0.989 6.711 25.154 1.00 24.66 112 MET B CA 1
ATOM 2480 C C . MET B 1 111 ? 2.464 6.868 25.513 1.00 25.60 112 MET B C 1
ATOM 2481 O O . MET B 1 111 ? 2.818 6.870 26.694 1.00 25.16 112 MET B O 1
ATOM 2486 N N . HIS B 1 112 ? 3.323 6.985 24.506 1.00 28.54 113 HIS B N 1
ATOM 2487 C CA . HIS B 1 112 ? 4.756 7.118 24.748 1.00 30.48 113 HIS B CA 1
ATOM 2488 C C . HIS B 1 112 ? 5.463 8.032 23.762 1.00 32.87 113 HIS B C 1
ATOM 2489 O O . HIS B 1 112 ? 5.101 8.112 22.586 1.00 30.37 113 HIS B O 1
ATOM 2496 N N . ILE B 1 113 ? 6.491 8.708 24.261 1.00 30.67 114 ILE B N 1
ATOM 2497 C CA . ILE B 1 113 ? 7.296 9.608 23.460 1.00 32.20 114 ILE B CA 1
ATOM 2498 C C . ILE B 1 113 ? 8.756 9.217 23.633 1.00 34.09 114 ILE B C 1
ATOM 2499 O O . ILE B 1 113 ? 9.252 9.132 24.759 1.00 33.99 114 ILE B O 1
ATOM 2504 N N . LEU B 1 114 ? 9.441 8.967 22.523 1.00 37.35 115 LEU B N 1
ATOM 2505 C CA . LEU B 1 114 ? 10.847 8.596 22.564 1.00 39.34 115 LEU B CA 1
ATOM 2506 C C . LEU B 1 114 ? 11.694 9.671 21.912 1.00 40.00 115 LEU B C 1
ATOM 2507 O O . LEU B 1 114 ? 11.221 10.413 21.051 1.00 38.98 115 LEU B O 1
ATOM 2512 N N . GLN B 1 115 ? 12.952 9.750 22.332 1.00 35.80 116 GLN B N 1
ATOM 2513 C CA . GLN B 1 115 ? 13.872 10.729 21.783 1.00 37.61 116 GLN B CA 1
ATOM 2514 C C . GLN B 1 115 ? 15.029 10.012 21.097 1.00 38.07 116 GLN B C 1
ATOM 2515 O O . GLN B 1 115 ? 15.599 10.517 20.130 1.00 37.90 116 GLN B O 1
ATOM 2521 N N . GLU B 1 116 ? 15.362 8.829 21.608 1.00 34.41 117 GLU B N 1
ATOM 2522 C CA . GLU B 1 116 ? 16.452 8.018 21.069 1.00 35.16 117 GLU B CA 1
ATOM 2523 C C . GLU B 1 116 ? 15.940 6.650 20.623 1.00 34.69 117 GLU B C 1
ATOM 2524 O O . GLU B 1 116 ? 15.053 6.074 21.251 1.00 34.35 117 GLU B O 1
ATOM 2530 N N . PRO B 1 117 ? 16.507 6.109 19.536 1.00 45.74 118 PRO B N 1
ATOM 2531 C CA . PRO B 1 117 ? 17.574 6.743 18.759 1.00 44.95 118 PRO B CA 1
ATOM 2532 C C . PRO B 1 117 ? 17.081 7.922 17.930 1.00 45.27 118 PRO B C 1
ATOM 2533 O O . PRO B 1 117 ? 17.872 8.761 17.498 1.00 46.25 118 PRO B O 1
ATOM 2537 N N . VAL B 1 118 ? 15.772 7.976 17.706 1.00 35.78 119 VAL B N 1
ATOM 2538 C CA . VAL B 1 118 ? 15.154 9.056 16.946 1.00 33.66 119 VAL B CA 1
ATOM 2539 C C . VAL B 1 118 ? 13.849 9.445 17.620 1.00 32.98 119 VAL B C 1
ATOM 2540 O O . VAL B 1 118 ? 13.198 8.622 18.258 1.00 33.45 119 VAL B O 1
ATOM 2544 N N . PRO B 1 119 ? 13.449 10.714 17.495 1.00 37.60 120 PRO B N 1
ATOM 2545 C CA . PRO B 1 119 ? 12.198 11.131 18.128 1.00 36.65 120 PRO B CA 1
ATOM 2546 C C . PRO B 1 119 ? 10.967 10.533 17.444 1.00 35.97 120 PRO B C 1
ATOM 2547 O O . PRO B 1 119 ? 10.823 10.601 16.223 1.00 36.44 120 PRO B O 1
ATOM 2551 N N . MET B 1 120 ? 10.093 9.927 18.238 1.00 35.17 121 MET B N 1
ATOM 2552 C CA . MET B 1 120 ? 8.873 9.339 17.705 1.00 33.71 121 MET B CA 1
ATOM 2553 C C . MET B 1 120 ? 7.863 9.112 18.816 1.00 31.25 121 MET B C 1
ATOM 2554 O O . MET B 1 120 ? 8.225 9.028 19.993 1.00 31.87 121 MET B O 1
ATOM 2559 N N . ALA B 1 121 ? 6.594 9.028 18.437 1.00 26.40 122 ALA B N 1
ATOM 2560 C CA . ALA B 1 121 ? 5.522 8.842 19.397 1.00 24.86 122 ALA B CA 1
ATOM 2561 C C . ALA B 1 121 ? 4.717 7.584 19.140 1.00 26.00 122 ALA B C 1
ATOM 2562 O O . ALA B 1 121 ? 4.547 7.152 17.996 1.00 25.51 122 ALA B O 1
ATOM 2564 N N . PHE B 1 122 ? 4.219 7.011 20.228 1.00 22.86 123 PHE B N 1
ATOM 2565 C CA . PHE B 1 122 ? 3.415 5.805 20.196 1.00 24.13 123 PHE B CA 1
ATOM 2566 C C . PHE B 1 122 ? 2.000 6.156 20.631 1.00 23.32 123 PHE B C 1
ATOM 2567 O O . PHE B 1 122 ? 1.778 6.591 21.767 1.00 23.82 123 PHE B O 1
ATOM 2575 N N . LEU B 1 123 ? 1.043 5.971 19.727 1.00 24.84 124 LEU B N 1
ATOM 2576 C CA . LEU B 1 123 ? -0.354 6.286 20.000 1.00 24.51 124 LEU B CA 1
ATOM 2577 C C . LEU B 1 123 ? -1.171 5.014 20.189 1.00 25.15 124 LEU B C 1
ATOM 2578 O O . LEU B 1 123 ? -0.832 3.962 19.637 1.00 22.95 124 LEU B O 1
ATOM 2583 N N . SER B 1 124 ? -2.246 5.108 20.967 1.00 23.23 125 SER B N 1
ATOM 2584 C CA . SER B 1 124 ? -3.097 3.957 21.211 1.00 23.66 125 SER B CA 1
ATOM 2585 C C . SER B 1 124 ? -3.951 3.682 19.985 1.00 23.64 125 SER B C 1
ATOM 2586 O O . SER B 1 124 ? -4.269 4.595 19.226 1.00 27.00 125 SER B O 1
ATOM 2589 N N . ILE B 1 125 ? -4.316 2.418 19.803 1.00 25.15 126 ILE B N 1
ATOM 2590 C CA . ILE B 1 125 ? -5.146 1.992 18.676 1.00 24.27 126 ILE B CA 1
ATOM 2591 C C . ILE B 1 125 ? -6.494 1.476 19.167 1.00 23.56 126 ILE B C 1
ATOM 2592 O O . ILE B 1 125 ? -6.579 0.404 19.764 1.00 23.33 126 ILE B O 1
ATOM 2597 N N . PRO B 1 126 ? -7.572 2.228 18.911 1.00 20.74 127 PRO B N 1
ATOM 2598 C CA . PRO B 1 126 ? -8.912 1.822 19.340 1.00 21.51 127 PRO B CA 1
ATOM 2599 C C . PRO B 1 126 ? -9.345 0.570 18.592 1.00 24.30 127 PRO B C 1
ATOM 2600 O O . PRO B 1 126 ? -8.768 0.230 17.562 1.00 22.14 127 PRO B O 1
ATOM 2604 N N . ASN B 1 127 ? -10.365 -0.107 19.106 1.00 26.25 128 ASN B N 1
ATOM 2605 C CA . ASN B 1 127 ? -10.857 -1.328 18.478 1.00 28.76 128 ASN B CA 1
ATOM 2606 C C . ASN B 1 127 ? -11.423 -1.093 17.084 1.00 27.52 128 ASN B C 1
ATOM 2607 O O . ASN B 1 127 ? -11.202 -1.891 16.171 1.00 26.87 128 ASN B O 1
ATOM 2612 N N . THR B 1 128 ? -12.154 0.003 16.923 1.00 25.90 129 THR B N 1
ATOM 2613 C CA . THR B 1 128 ? -12.755 0.320 15.637 1.00 27.62 129 THR B CA 1
ATOM 2614 C C . THR B 1 128 ? -12.481 1.765 15.250 1.00 25.45 129 THR B C 1
ATOM 2615 O O . THR B 1 128 ? -12.078 2.578 16.080 1.00 25.66 129 THR B O 1
ATOM 2619 N N . MET B 1 129 ? -12.708 2.071 13.978 1.00 23.18 130 MET B N 1
ATOM 2620 C CA . MET B 1 129 ? -12.501 3.404 13.443 1.00 24.12 130 MET B CA 1
ATOM 2621 C C . MET B 1 129 ? -13.665 3.727 12.506 1.00 23.84 130 MET B C 1
ATOM 2622 O O . MET B 1 129 ? -14.385 2.826 12.077 1.00 26.36 130 MET B O 1
ATOM 2627 N N . GLN B 1 130 ? -13.846 5.006 12.193 1.00 23.05 131 GLN B N 1
ATOM 2628 C CA . GLN B 1 130 ? -14.918 5.430 11.297 1.00 24.96 131 GLN B CA 1
ATOM 2629 C C . GLN B 1 130 ? -14.367 5.626 9.891 1.00 25.32 131 GLN B C 1
ATOM 2630 O O . GLN B 1 130 ? -13.360 6.308 9.702 1.00 23.57 131 GLN B O 1
ATOM 2636 N N . VAL B 1 131 ? -15.029 5.030 8.908 1.00 28.88 132 VAL B N 1
ATOM 2637 C CA . VAL B 1 131 ? -14.601 5.160 7.522 1.00 28.35 132 VAL B CA 1
ATOM 2638 C C . VAL B 1 131 ? -15.702 5.874 6.754 1.00 29.89 132 VAL B C 1
ATOM 2639 O O . VAL B 1 131 ? -16.848 5.425 6.733 1.00 30.57 132 VAL B O 1
ATOM 2643 N N . SER B 1 132 ? -15.357 6.996 6.135 1.00 25.33 133 SER B N 1
ATOM 2644 C CA . SER B 1 132 ? -16.339 7.762 5.385 1.00 25.57 133 SER B CA 1
ATOM 2645 C C . SER B 1 132 ? -15.840 8.173 4.004 1.00 25.19 133 SER B C 1
ATOM 2646 O O . SER B 1 132 ? -14.658 8.029 3.682 1.00 21.63 133 SER B O 1
ATOM 2649 N N . GLN B 1 133 ? -16.759 8.688 3.197 1.00 28.35 134 GLN B N 1
ATOM 2650 C CA . GLN B 1 133 ? -16.453 9.117 1.840 1.00 27.91 134 GLN B CA 1
ATOM 2651 C C . GLN B 1 133 ? -15.393 10.213 1.820 1.00 26.35 134 GLN B C 1
ATOM 2652 O O . GLN B 1 133 ? -15.396 11.114 2.657 1.00 27.04 134 GLN B O 1
ATOM 2658 N N . LEU B 1 134 ? -14.479 10.127 0.861 1.00 22.48 135 LEU B N 1
ATOM 2659 C CA . LEU B 1 134 ? -13.424 11.125 0.736 1.00 21.21 135 LEU B CA 1
ATOM 2660 C C . LEU B 1 134 ? -13.537 11.919 -0.566 1.00 20.80 135 LEU B C 1
ATOM 2661 O O . LEU B 1 134 ? -13.284 13.122 -0.591 1.00 23.29 135 LEU B O 1
ATOM 2666 N N . ARG B 1 135 ? -13.914 11.238 -1.643 1.00 19.88 136 ARG B N 1
ATOM 2667 C CA . ARG B 1 135 ? -14.007 11.864 -2.958 1.00 19.71 136 ARG B CA 1
ATOM 2668 C C . ARG B 1 135 ? -15.340 11.590 -3.646 1.00 19.34 136 ARG B C 1
ATOM 2669 O O . ARG B 1 135 ? -16.011 10.611 -3.344 1.00 19.81 136 ARG B O 1
ATOM 2677 N N . LYS B 1 136 ? -15.718 12.451 -4.583 1.00 22.96 137 LYS B N 1
ATOM 2678 C CA . LYS B 1 136 ? -16.984 12.270 -5.283 1.00 23.34 137 LYS B CA 1
ATOM 2679 C C . LYS B 1 136 ? -16.890 11.263 -6.411 1.00 23.41 137 LYS B C 1
ATOM 2680 O O . LYS B 1 136 ? -17.906 10.846 -6.960 1.00 23.98 137 LYS B O 1
ATOM 2686 N N . GLU B 1 137 ? -15.671 10.874 -6.762 1.00 20.59 138 GLU B N 1
ATOM 2687 C CA . GLU B 1 137 ? -15.468 9.904 -7.830 1.00 19.06 138 GLU B CA 1
ATOM 2688 C C . GLU B 1 137 ? -14.049 9.363 -7.749 1.00 18.35 138 GLU B C 1
ATOM 2689 O O . GLU B 1 137 ? -13.187 9.946 -7.109 1.00 17.50 138 GLU B O 1
ATOM 2695 N N . PRO B 1 138 ? -13.788 8.241 -8.413 1.00 20.00 139 PRO B N 1
ATOM 2696 C CA . PRO B 1 138 ? -12.454 7.644 -8.384 1.00 20.71 139 PRO B CA 1
ATOM 2697 C C . PRO B 1 138 ? -11.352 8.342 -9.167 1.00 19.43 139 PRO B C 1
ATOM 2698 O O . PRO B 1 138 ? -11.605 9.039 -10.150 1.00 18.82 139 PRO B O 1
ATOM 2702 N N . ARG B 1 139 ? -10.125 8.148 -8.687 1.00 19.35 140 ARG B N 1
ATOM 2703 C CA . ARG B 1 139 ? -8.921 8.673 -9.312 1.00 17.35 140 ARG B CA 1
ATOM 2704 C C . ARG B 1 139 ? -8.161 7.434 -9.747 1.00 18.46 140 ARG B C 1
ATOM 2705 O O . ARG B 1 139 ? -8.025 6.477 -8.982 1.00 18.19 140 ARG B O 1
ATOM 2713 N N . PHE B 1 140 ? -7.666 7.455 -10.975 1.00 17.82 141 PHE B N 1
ATOM 2714 C CA . PHE B 1 140 ? -6.940 6.330 -11.539 1.00 17.26 141 PHE B CA 1
ATOM 2715 C C . PHE B 1 140 ? -5.464 6.655 -11.682 1.00 17.02 141 PHE B C 1
ATOM 2716 O O . PHE B 1 140 ? -5.098 7.665 -12.289 1.00 16.10 141 PHE B O 1
ATOM 2724 N N . GLU B 1 141 ? -4.619 5.787 -11.140 1.00 20.57 142 GLU B N 1
ATOM 2725 C CA . GLU B 1 141 ? -3.180 5.983 -11.189 1.00 24.24 142 GLU B CA 1
ATOM 2726 C C . GLU B 1 141 ? -2.565 5.691 -12.552 1.00 23.52 142 GLU B C 1
ATOM 2727 O O . GLU B 1 141 ? -3.027 4.821 -13.291 1.00 21.49 142 GLU B O 1
ATOM 2733 N N . LEU B 1 142 ? -1.509 6.433 -12.871 1.00 19.85 143 LEU B N 1
ATOM 2734 C CA . LEU B 1 142 ? -0.788 6.274 -14.122 1.00 18.89 143 LEU B CA 1
ATOM 2735 C C . LEU B 1 142 ? 0.529 7.046 -14.059 1.00 20.41 143 LEU B C 1
ATOM 2736 O O . LEU B 1 142 ? 0.836 7.684 -13.052 1.00 18.36 143 LEU B O 1
ATOM 2741 N N . ASN B 1 143 ? 1.317 6.964 -15.124 1.00 19.48 144 ASN B N 1
ATOM 2742 C CA . ASN B 1 143 ? 2.605 7.651 -15.196 1.00 21.00 144 ASN B CA 1
ATOM 2743 C C . ASN B 1 143 ? 2.801 8.103 -16.632 1.00 21.17 144 ASN B C 1
ATOM 2744 O O . ASN B 1 143 ? 3.402 7.387 -17.431 1.00 22.21 144 ASN B O 1
ATOM 2749 N N . LEU B 1 144 ? 2.278 9.284 -16.957 1.00 19.81 145 LEU B N 1
ATOM 2750 C CA . LEU B 1 144 ? 2.379 9.826 -18.306 1.00 18.10 145 LEU B CA 1
ATOM 2751 C C . LEU B 1 144 ? 3.207 11.105 -18.318 1.00 18.84 145 LEU B C 1
ATOM 2752 O O . LEU B 1 144 ? 2.838 12.104 -17.694 1.00 16.12 145 LEU B O 1
ATOM 2757 N N . ALA B 1 145 ? 4.337 11.072 -19.014 1.00 17.05 146 ALA B N 1
ATOM 2758 C CA . ALA B 1 145 ? 5.198 12.246 -19.111 1.00 19.31 146 ALA B CA 1
ATOM 2759 C C . ALA B 1 145 ? 4.488 13.314 -19.933 1.00 18.44 146 ALA B C 1
ATOM 2760 O O . ALA B 1 145 ? 3.648 13.001 -20.778 1.00 19.63 146 ALA B O 1
ATOM 2762 N N . GLY B 1 146 ? 4.830 14.575 -19.691 1.00 18.77 147 GLY B N 1
ATOM 2763 C CA . GLY B 1 146 ? 4.207 15.658 -20.425 1.00 17.05 147 GLY B CA 1
ATOM 2764 C C . GLY B 1 146 ? 4.841 17.002 -20.123 1.00 18.95 147 GLY B C 1
ATOM 2765 O O . GLY B 1 146 ? 5.933 17.073 -19.549 1.00 17.36 147 GLY B O 1
ATOM 2766 N N . LYS B 1 147 ? 4.155 18.070 -20.515 1.00 19.58 148 LYS B N 1
ATOM 2767 C CA . LYS B 1 147 ? 4.643 19.422 -20.276 1.00 19.22 148 LYS B CA 1
ATOM 2768 C C . LYS B 1 147 ? 3.575 20.211 -19.538 1.00 19.56 148 LYS B C 1
ATOM 2769 O O . LYS B 1 147 ? 2.382 20.027 -19.776 1.00 18.26 148 LYS B O 1
ATOM 2775 N N . VAL B 1 148 ? 4.003 21.072 -18.623 1.00 18.77 149 VAL B N 1
ATOM 2776 C CA . VAL B 1 148 ? 3.051 21.898 -17.901 1.00 19.30 149 VAL B CA 1
ATOM 2777 C C . VAL B 1 148 ? 3.269 23.339 -18.365 1.00 19.86 149 VAL B C 1
ATOM 2778 O O . VAL B 1 148 ? 4.396 23.845 -18.374 1.00 18.79 149 VAL B O 1
ATOM 2782 N N . LEU B 1 149 ? 2.176 23.973 -18.780 1.00 17.83 150 LEU B N 1
ATOM 2783 C CA . LEU B 1 149 ? 2.198 25.342 -19.284 1.00 19.73 150 LEU B CA 1
ATOM 2784 C C . LEU B 1 149 ? 1.524 26.311 -18.324 1.00 17.75 150 LEU B C 1
ATOM 2785 O O . LEU B 1 149 ? 0.400 26.086 -17.880 1.00 16.47 150 LEU B O 1
ATOM 2790 N N 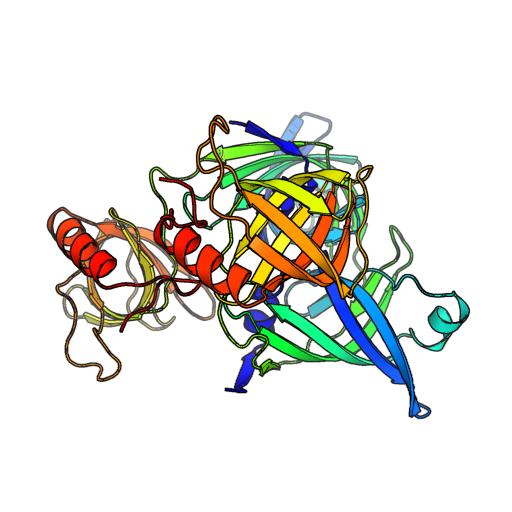. PHE B 1 150 ? 2.211 27.399 -18.013 1.00 19.97 151 PHE B N 1
ATOM 2791 C CA . PHE B 1 150 ? 1.662 28.400 -17.109 1.00 21.95 151 PHE B CA 1
ATOM 2792 C C . PHE B 1 150 ? 2.212 29.742 -17.544 1.00 24.03 151 PHE B C 1
ATOM 2793 O O . PHE B 1 150 ? 3.426 29.957 -17.538 1.00 22.91 151 PHE B O 1
ATOM 2801 N N . ASP B 1 151 ? 1.304 30.642 -17.903 1.00 35.10 152 ASP B N 1
ATOM 2802 C CA . ASP B 1 151 ? 1.675 31.948 -18.407 1.00 40.02 152 ASP B CA 1
ATOM 2803 C C . ASP B 1 151 ? 2.730 31.718 -19.493 1.00 41.86 152 ASP B C 1
ATOM 2804 O O . ASP B 1 151 ? 2.523 30.894 -20.379 1.00 44.74 152 ASP B O 1
ATOM 2809 N N . GLU B 1 152 ? 3.863 32.395 -19.430 1.00 38.78 153 GLU B N 1
ATOM 2810 C CA . GLU B 1 152 ? 4.840 32.199 -20.494 1.00 40.67 153 GLU B CA 1
ATOM 2811 C C . GLU B 1 152 ? 5.815 31.033 -20.325 1.00 38.35 153 GLU B C 1
ATOM 2812 O O . GLU B 1 152 ? 6.665 30.813 -21.182 1.00 39.18 153 GLU B O 1
ATOM 2818 N N . HIS B 1 153 ? 5.662 30.269 -19.250 1.00 27.35 154 HIS B N 1
ATOM 2819 C CA . HIS B 1 153 ? 6.568 29.161 -18.957 1.00 22.85 154 HIS B CA 1
ATOM 2820 C C . HIS B 1 153 ? 6.117 27.771 -19.404 1.00 21.79 154 HIS B C 1
ATOM 2821 O O . HIS B 1 153 ? 4.926 27.462 -19.459 1.00 18.48 154 HIS B O 1
ATOM 2828 N N . ARG B 1 154 ? 7.096 26.928 -19.698 1.00 22.51 155 ARG B N 1
ATOM 2829 C CA . ARG B 1 154 ? 6.845 25.571 -20.141 1.00 24.32 155 ARG B CA 1
ATOM 2830 C C . ARG B 1 154 ? 7.860 24.678 -19.432 1.00 23.20 155 ARG B C 1
ATOM 2831 O O . ARG B 1 154 ? 9.065 24.939 -19.484 1.00 25.11 155 ARG B O 1
ATOM 2839 N N . GLY B 1 155 ? 7.372 23.653 -18.737 1.00 18.47 156 GLY B N 1
ATOM 2840 C CA . GLY B 1 155 ? 8.272 22.751 -18.034 1.00 17.24 156 GLY B CA 1
ATOM 2841 C C . GLY B 1 155 ? 7.831 21.294 -18.061 1.00 17.48 156 GLY B C 1
ATOM 2842 O O . GLY B 1 155 ? 6.696 20.983 -18.422 1.00 18.32 156 GLY B O 1
ATOM 2843 N N . ASP B 1 156 ? 8.734 20.396 -17.682 1.00 16.04 157 ASP B N 1
ATOM 2844 C CA . ASP B 1 156 ? 8.419 18.973 -17.657 1.00 17.11 157 ASP B CA 1
ATOM 2845 C C . ASP B 1 156 ? 7.523 18.622 -16.474 1.00 17.42 157 ASP B C 1
ATOM 2846 O O . ASP B 1 156 ? 7.608 19.233 -15.401 1.00 15.87 157 ASP B O 1
ATOM 2851 N N . CYS B 1 157 ? 6.658 17.638 -16.685 1.00 17.12 158 CYS B N 1
ATOM 2852 C CA . CYS B 1 157 ? 5.779 17.154 -15.633 1.00 17.31 158 CYS B CA 1
ATOM 2853 C C . CYS B 1 157 ? 5.449 15.704 -15.946 1.00 18.52 158 CYS B C 1
ATOM 2854 O O . CYS B 1 157 ? 5.796 15.187 -17.013 1.00 18.89 158 CYS B O 1
ATOM 2857 N N . GLU B 1 158 ? 4.799 15.041 -15.003 1.00 18.47 159 GLU B N 1
ATOM 2858 C CA . GLU B 1 158 ? 4.387 13.666 -15.204 1.00 18.99 159 GLU B CA 1
ATOM 2859 C C . GLU B 1 158 ? 3.024 13.536 -14.555 1.00 17.94 159 GLU B C 1
ATOM 2860 O O . GLU B 1 158 ? 2.848 13.879 -13.387 1.00 16.67 159 GLU B O 1
ATOM 2866 N N . LEU B 1 159 ? 2.051 13.071 -15.322 1.00 16.67 160 LEU B N 1
ATOM 2867 C CA . LEU B 1 159 ? 0.713 12.889 -14.790 1.00 17.45 160 LEU B CA 1
ATOM 2868 C C . LEU B 1 159 ? 0.781 11.637 -13.911 1.00 17.38 160 LEU B C 1
ATOM 2869 O O . LEU B 1 159 ? 1.305 10.608 -14.350 1.00 19.50 160 LEU B O 1
ATOM 2874 N N . ARG B 1 160 ? 0.286 11.733 -12.674 1.00 17.16 161 ARG B N 1
ATOM 2875 C CA . ARG B 1 160 ? 0.307 10.607 -11.733 1.00 17.94 161 ARG B CA 1
ATOM 2876 C C . ARG B 1 160 ? -1.068 9.957 -11.501 1.00 18.57 161 ARG B C 1
ATOM 2877 O O . ARG B 1 160 ? -1.152 8.792 -11.125 1.00 19.85 161 ARG B O 1
ATOM 2885 N N . ASP B 1 161 ? -2.143 10.723 -11.663 1.00 16.41 162 ASP B N 1
ATOM 2886 C CA . ASP B 1 161 ? -3.480 10.139 -11.581 1.00 16.82 162 ASP B CA 1
ATOM 2887 C C . ASP B 1 161 ? -4.428 11.025 -12.349 1.00 17.83 162 ASP B C 1
ATOM 2888 O O . ASP B 1 161 ? -4.106 12.175 -12.662 1.00 15.66 162 ASP B O 1
ATOM 2893 N N . LEU B 1 162 ? -5.585 10.473 -12.678 1.00 16.13 163 LEU B N 1
ATOM 2894 C CA . LEU B 1 162 ? -6.564 11.171 -13.479 1.00 15.80 163 LEU B CA 1
ATOM 2895 C C . LEU B 1 162 ? -7.973 10.740 -13.135 1.00 16.96 163 LEU B C 1
ATOM 2896 O O . LEU B 1 162 ? -8.218 9.572 -12.813 1.00 17.74 163 LEU B O 1
ATOM 2901 N N . SER B 1 163 ? -8.896 11.691 -13.197 1.00 17.93 164 SER B N 1
ATOM 2902 C CA . SER B 1 163 ? -10.295 11.416 -12.925 1.00 17.05 164 SER B CA 1
ATOM 2903 C C . SER B 1 163 ? -11.095 12.250 -13.907 1.00 17.06 164 SER B C 1
ATOM 2904 O O . SER B 1 163 ? -10.524 13.004 -14.694 1.00 16.32 164 SER B O 1
ATOM 2907 N N . ARG B 1 164 ? -12.411 12.102 -13.881 1.00 19.90 165 ARG B N 1
ATOM 2908 C CA . ARG B 1 164 ? -13.258 12.862 -14.781 1.00 21.81 165 ARG B CA 1
ATOM 2909 C C . ARG B 1 164 ? -13.167 14.364 -14.507 1.00 21.88 165 ARG B C 1
ATOM 2910 O O . ARG B 1 164 ? -13.259 15.174 -15.429 1.00 21.04 165 ARG B O 1
ATOM 2918 N N . SER B 1 165 ? -12.968 14.729 -13.244 1.00 20.29 166 SER B N 1
ATOM 2919 C CA . SER B 1 165 ? -12.932 16.136 -12.855 1.00 18.68 166 SER B CA 1
ATOM 2920 C C . SER B 1 165 ? -11.578 16.769 -12.595 1.00 17.04 166 SER B C 1
ATOM 2921 O O . SER B 1 165 ? -11.491 17.993 -12.500 1.00 16.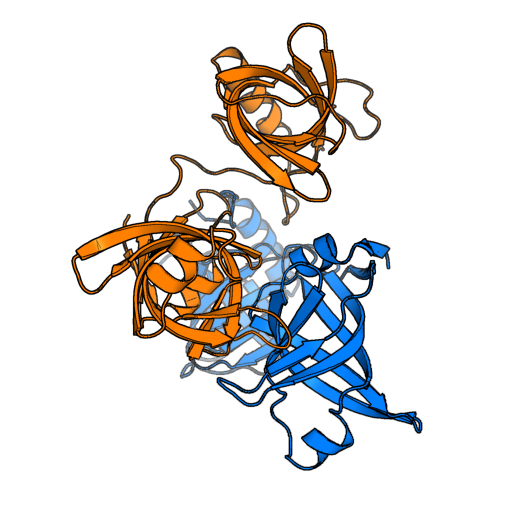20 166 SER B O 1
ATOM 2924 N N . GLY B 1 166 ? -10.531 15.959 -12.471 1.00 14.86 167 GLY B N 1
ATOM 2925 C CA . GLY B 1 166 ? -9.215 16.515 -12.199 1.00 13.77 167 GLY B CA 1
ATOM 2926 C C . GLY B 1 166 ? -8.069 15.542 -12.391 1.00 15.25 167 GLY B C 1
ATOM 2927 O O . GLY B 1 166 ? -8.235 14.461 -12.966 1.00 15.13 167 GLY B O 1
ATOM 2928 N N . CYS B 1 167 ? -6.894 15.933 -11.914 1.00 15.66 168 CYS B N 1
ATOM 2929 C CA . CYS B 1 167 ? -5.714 15.098 -12.035 1.00 15.44 168 CYS B CA 1
ATOM 2930 C C . CYS B 1 167 ? -4.634 15.544 -11.069 1.00 14.05 168 CYS B C 1
ATOM 2931 O O . CYS B 1 167 ? -4.734 16.596 -10.424 1.00 15.58 168 CYS B O 1
ATOM 2934 N N . ARG B 1 168 ? -3.597 14.726 -10.977 1.00 14.02 169 ARG B N 1
ATOM 2935 C CA . ARG B 1 168 ? -2.450 15.007 -10.132 1.00 15.64 169 ARG B CA 1
ATOM 2936 C C . ARG B 1 168 ? -1.219 14.942 -11.027 1.00 14.72 169 ARG B C 1
ATOM 2937 O O . ARG B 1 168 ? -1.122 14.060 -11.874 1.00 14.71 169 ARG B O 1
ATOM 2945 N N . PHE B 1 169 ? -0.294 15.884 -10.864 1.00 14.92 170 PHE B N 1
ATOM 2946 C CA . PHE B 1 169 ? 0.931 15.860 -11.660 1.00 13.98 170 PHE B CA 1
ATOM 2947 C C . PHE B 1 169 ? 2.107 16.279 -10.804 1.00 16.39 170 PHE B C 1
ATOM 2948 O O . PHE B 1 169 ? 1.944 16.968 -9.791 1.00 15.66 170 PHE B O 1
ATOM 2956 N N . ILE B 1 170 ? 3.292 15.826 -11.192 1.00 16.12 171 ILE B N 1
ATOM 2957 C CA . ILE B 1 170 ? 4.498 16.145 -10.461 1.00 15.76 171 ILE B CA 1
ATOM 2958 C C . ILE B 1 170 ? 5.492 16.838 -11.370 1.00 16.64 171 ILE B C 1
ATOM 2959 O O . ILE B 1 170 ? 5.436 16.702 -12.590 1.00 18.37 171 ILE B O 1
ATOM 2964 N N . THR B 1 171 ? 6.390 17.600 -10.754 1.00 16.51 172 THR B N 1
ATOM 2965 C CA . THR B 1 171 ? 7.406 18.345 -11.475 1.00 17.00 172 THR B CA 1
ATOM 2966 C C . THR B 1 171 ? 8.719 18.263 -10.710 1.00 16.62 172 THR B C 1
ATOM 2967 O O . THR B 1 171 ? 8.744 17.915 -9.527 1.00 17.01 172 THR B O 1
ATOM 2971 N N . PRO B 1 172 ? 9.831 18.599 -11.375 1.00 17.41 173 PRO B N 1
ATOM 2972 C CA . PRO B 1 172 ? 11.154 18.557 -10.740 1.00 16.78 173 PRO B CA 1
ATOM 2973 C C . PRO B 1 172 ? 11.229 19.527 -9.565 1.00 16.97 173 PRO B C 1
ATOM 2974 O O . PRO B 1 172 ? 10.568 20.568 -9.567 1.00 16.58 173 PRO B O 1
ATOM 2978 N N . PRO B 1 173 ? 12.018 19.187 -8.539 1.00 15.94 174 PRO B N 1
ATOM 2979 C CA . PRO B 1 173 ? 12.174 20.039 -7.358 1.00 15.63 174 PRO B CA 1
ATOM 2980 C C . PRO B 1 173 ? 12.640 21.464 -7.684 1.00 15.73 174 PRO B C 1
ATOM 2981 O O . PRO B 1 173 ? 12.277 22.409 -6.990 1.00 16.99 174 PRO B O 1
ATOM 2985 N N . LEU B 1 174 ? 13.441 21.613 -8.737 1.00 17.89 175 LEU B N 1
ATOM 2986 C CA . LEU B 1 174 ? 13.959 22.929 -9.112 1.00 17.16 175 LEU B CA 1
ATOM 2987 C C . LEU B 1 174 ? 13.145 23.652 -10.186 1.00 17.10 175 LEU B C 1
ATOM 2988 O O . LEU B 1 174 ? 13.508 24.748 -10.623 1.00 15.68 175 LEU B O 1
ATOM 2993 N N . GLY B 1 175 ? 12.042 23.051 -10.609 1.00 14.20 176 GLY B N 1
ATOM 2994 C CA . GLY B 1 175 ? 11.237 23.680 -11.633 1.00 15.97 176 GLY B CA 1
ATOM 2995 C C . GLY B 1 175 ? 10.279 24.728 -11.099 1.00 17.50 176 GLY B C 1
ATOM 2996 O O . GLY B 1 175 ? 10.021 24.811 -9.893 1.00 17.23 176 GLY B O 1
ATOM 2997 N N . LYS B 1 176 ? 9.768 25.536 -12.020 1.00 19.60 177 LYS B N 1
ATOM 2998 C CA . LYS B 1 176 ? 8.806 26.588 -11.720 1.00 17.10 177 LYS B CA 1
ATOM 2999 C C . LYS B 1 176 ? 7.675 26.026 -10.853 1.00 17.71 177 LYS B C 1
ATOM 3000 O O . LYS B 1 176 ? 7.153 24.953 -11.145 1.00 17.05 177 LYS B O 1
ATOM 3006 N N . THR B 1 177 ? 7.292 26.748 -9.802 1.00 14.75 178 THR B N 1
ATOM 3007 C CA . THR B 1 177 ? 6.211 26.296 -8.919 1.00 16.21 178 THR B CA 1
ATOM 3008 C C . THR B 1 177 ? 4.881 27.010 -9.182 1.00 15.38 178 THR B C 1
ATOM 3009 O O . THR B 1 177 ? 4.846 28.073 -9.806 1.00 14.22 178 THR B O 1
ATOM 3013 N N . TYR B 1 178 ? 3.795 26.421 -8.684 1.00 13.20 179 TYR B N 1
ATOM 3014 C CA . TYR B 1 178 ? 2.455 26.988 -8.840 1.00 12.63 179 TYR B CA 1
ATOM 3015 C C . TYR B 1 178 ? 1.775 27.096 -7.479 1.00 13.86 179 TYR B C 1
ATOM 3016 O O . TYR B 1 178 ? 2.118 26.372 -6.546 1.00 15.21 179 TYR B O 1
ATOM 3025 N N . GLN B 1 179 ? 0.816 28.009 -7.370 1.00 16.24 180 GLN B N 1
ATOM 3026 C CA . GLN B 1 179 ? 0.074 28.204 -6.125 1.00 18.04 180 GLN B CA 1
ATOM 3027 C C . GLN B 1 179 ? -1.386 27.814 -6.322 1.00 17.68 180 GLN B C 1
ATOM 3028 O O . GLN B 1 179 ? -1.883 27.776 -7.448 1.00 18.56 180 GLN B O 1
ATOM 3034 N N . VAL B 1 180 ? -2.077 27.536 -5.224 1.00 18.41 181 VAL B N 1
ATOM 3035 C CA . VAL B 1 180 ? -3.485 27.198 -5.313 1.00 19.38 181 VAL B CA 1
ATOM 3036 C C . VAL B 1 180 ? -4.166 28.336 -6.074 1.00 20.05 181 VAL B C 1
ATOM 3037 O O . VAL B 1 180 ? -3.871 29.515 -5.840 1.00 18.63 181 VAL B O 1
ATOM 3041 N N . GLY B 1 181 ? -5.058 27.990 -6.996 1.00 18.78 182 GLY B N 1
ATOM 3042 C CA . GLY B 1 181 ? -5.752 29.010 -7.759 1.00 17.37 182 GLY B CA 1
ATOM 3043 C C . GLY B 1 181 ? -5.185 29.268 -9.148 1.00 18.96 182 GLY B C 1
ATOM 3044 O O . GLY B 1 181 ? -5.892 29.786 -10.016 1.00 16.94 182 GLY B O 1
ATOM 3045 N N . ASP B 1 182 ? -3.922 28.912 -9.374 1.00 17.80 183 ASP B N 1
ATOM 3046 C CA . ASP B 1 182 ? -3.298 29.143 -10.679 1.00 18.34 183 ASP B CA 1
ATOM 3047 C C . ASP B 1 182 ? -3.935 28.267 -11.758 1.00 19.72 183 ASP B C 1
ATOM 3048 O O . ASP B 1 182 ? -4.190 27.080 -11.533 1.00 18.69 183 ASP B O 1
ATOM 3053 N N . LEU B 1 183 ? -4.183 28.854 -12.927 1.00 20.34 184 LEU B N 1
ATOM 3054 C CA . LEU B 1 183 ? -4.766 28.131 -14.059 1.00 20.44 184 LEU B CA 1
ATOM 3055 C C . LEU B 1 183 ? -3.621 27.639 -14.944 1.00 19.86 184 LEU B C 1
ATOM 3056 O O . LEU B 1 183 ? -2.880 28.440 -15.504 1.00 18.75 184 LEU B O 1
ATOM 3061 N N . VAL B 1 184 ? -3.467 26.323 -15.059 1.00 18.21 185 VAL B N 1
ATOM 3062 C CA . VAL B 1 184 ? -2.398 25.760 -15.874 1.00 16.07 185 VAL B CA 1
ATOM 3063 C C . VAL B 1 184 ? -2.926 24.813 -16.943 1.00 17.08 185 VAL B C 1
ATOM 3064 O O . VAL B 1 184 ? -4.113 24.482 -16.975 1.00 16.68 185 VAL B O 1
ATOM 3068 N N . ALA B 1 185 ? -2.044 24.396 -17.838 1.00 15.80 186 ALA B N 1
ATOM 3069 C CA . ALA B 1 185 ? -2.434 23.475 -18.896 1.00 15.79 186 ALA B CA 1
ATOM 3070 C C . ALA B 1 185 ? -1.369 22.403 -19.005 1.00 16.16 186 ALA B C 1
ATOM 3071 O O . ALA B 1 185 ? -0.177 22.706 -18.988 1.00 17.12 186 ALA B O 1
ATOM 3073 N N . LEU B 1 186 ? -1.805 21.150 -19.105 1.00 15.40 187 LEU B N 1
ATOM 3074 C CA . LEU B 1 186 ? -0.885 20.031 -19.233 1.00 15.81 187 LEU B CA 1
ATOM 3075 C C . LEU B 1 186 ? -1.026 19.404 -20.617 1.00 17.26 187 LEU B C 1
ATOM 3076 O O . LEU B 1 186 ? -2.136 19.080 -21.041 1.00 16.89 187 LEU B O 1
ATOM 3081 N N . GLU B 1 187 ? 0.098 19.251 -21.312 1.00 17.25 188 GLU B N 1
ATOM 3082 C CA . GLU B 1 187 ? 0.120 18.617 -22.625 1.00 20.36 188 GLU B CA 1
ATOM 3083 C C . GLU B 1 187 ? 0.805 17.273 -22.390 1.00 19.98 188 GLU B C 1
ATOM 3084 O O . GLU B 1 187 ? 2.024 17.192 -22.241 1.00 19.76 188 GLU B O 1
ATOM 3090 N N . ILE B 1 188 ? -0.006 16.227 -22.319 1.00 20.83 189 ILE B N 1
ATOM 3091 C CA . ILE B 1 188 ? 0.480 14.879 -22.069 1.00 20.75 189 ILE B CA 1
ATOM 3092 C C . ILE B 1 188 ? 0.832 14.209 -23.393 1.00 22.71 189 ILE B C 1
ATOM 3093 O O . ILE B 1 188 ? 0.039 14.257 -24.333 1.00 20.40 189 ILE B O 1
ATOM 3098 N N . PHE B 1 189 ? 2.021 13.609 -23.472 1.00 21.65 190 PHE B N 1
ATOM 3099 C CA . PHE B 1 189 ? 2.435 12.918 -24.695 1.00 25.37 190 PHE B CA 1
ATOM 3100 C C . PHE B 1 189 ? 1.582 11.672 -24.867 1.00 26.07 190 PHE B C 1
ATOM 3101 O O . PHE B 1 189 ? 1.328 10.947 -23.902 1.00 26.37 190 PHE B O 1
ATOM 3109 N N . SER B 1 190 ? 1.152 11.428 -26.101 1.00 26.34 191 SER B N 1
ATOM 3110 C CA . SER B 1 190 ? 0.312 10.280 -26.419 1.00 28.32 191 SER B CA 1
ATOM 3111 C C . SER B 1 190 ? 1.102 9.011 -26.737 1.00 30.00 191 SER B C 1
ATOM 3112 O O . SER B 1 190 ? 0.516 7.981 -27.080 1.00 28.25 191 SER B O 1
ATOM 3115 N N . ASP B 1 191 ? 2.424 9.084 -26.641 1.00 30.38 192 ASP B N 1
ATOM 3116 C CA . ASP B 1 191 ? 3.252 7.912 -26.894 1.00 33.34 192 ASP B CA 1
ATOM 3117 C C . ASP B 1 191 ? 4.565 7.993 -26.122 1.00 33.31 192 ASP B C 1
ATOM 3118 O O . ASP B 1 191 ? 4.963 9.068 -25.667 1.00 32.23 192 ASP B O 1
ATOM 3123 N N . LEU B 1 192 ? 5.225 6.848 -25.963 1.00 38.65 193 LEU B N 1
ATOM 3124 C CA . LEU B 1 192 ? 6.479 6.765 -25.220 1.00 40.58 193 LEU B CA 1
ATOM 3125 C C . LEU B 1 192 ? 7.575 7.685 -25.735 1.00 39.93 193 LEU B C 1
ATOM 3126 O O . LEU B 1 192 ? 8.328 8.261 -24.949 1.00 40.91 193 LEU B O 1
ATOM 3131 N N . ARG B 1 193 ? 7.668 7.827 -27.052 1.00 35.33 194 ARG B N 1
ATOM 3132 C CA . ARG B 1 193 ? 8.688 8.678 -27.647 1.00 35.40 194 ARG B CA 1
ATOM 3133 C C . ARG B 1 193 ? 8.349 10.164 -27.537 1.00 33.12 194 ARG B C 1
ATOM 3134 O O . ARG B 1 193 ? 9.231 11.014 -27.621 1.00 34.34 194 ARG B O 1
ATOM 3142 N N . GLY B 1 194 ? 7.072 10.476 -27.338 1.00 31.94 195 GLY B N 1
ATOM 3143 C CA . GLY B 1 194 ? 6.669 11.866 -27.225 1.00 29.39 195 GLY B CA 1
ATOM 3144 C C . GLY B 1 194 ? 6.638 12.559 -28.572 1.00 29.73 195 GLY B C 1
ATOM 3145 O O . GLY B 1 194 ? 7.133 13.675 -28.717 1.00 31.02 195 GLY B O 1
ATOM 3146 N N . THR B 1 195 ? 6.046 11.897 -29.558 1.00 31.22 196 THR B N 1
ATOM 3147 C CA . THR B 1 195 ? 5.951 12.439 -30.906 1.00 30.39 196 THR B CA 1
ATOM 3148 C C . THR B 1 195 ? 4.735 13.344 -31.057 1.00 29.19 196 THR B C 1
ATOM 3149 O O . THR B 1 195 ? 4.589 14.034 -32.062 1.00 27.51 196 THR B O 1
ATOM 3153 N N . LYS B 1 196 ? 3.856 13.330 -30.064 1.00 25.26 197 LYS B N 1
ATOM 3154 C CA . LYS B 1 196 ? 2.660 14.159 -30.112 1.00 25.75 197 LYS B CA 1
ATOM 3155 C C . LYS B 1 196 ? 1.998 14.215 -28.743 1.00 24.20 197 LYS B C 1
ATOM 3156 O O . LYS B 1 196 ? 2.331 13.437 -27.850 1.00 21.20 197 LYS B O 1
ATOM 3162 N N . THR B 1 197 ? 1.047 15.127 -28.587 1.00 23.69 198 THR B N 1
ATOM 3163 C CA . THR B 1 197 ? 0.356 15.274 -27.315 1.00 24.20 198 THR B CA 1
ATOM 3164 C C . THR B 1 197 ? -1.163 15.151 -27.437 1.00 24.28 198 THR B C 1
ATOM 3165 O O . THR B 1 197 ? -1.734 15.339 -28.514 1.00 24.09 198 THR B O 1
ATOM 3169 N N . PHE B 1 198 ? -1.807 14.819 -26.323 1.00 24.73 199 PHE B N 1
ATOM 3170 C CA . PHE B 1 198 ? -3.261 14.706 -26.271 1.00 24.75 199 PHE B CA 1
ATOM 3171 C C . PHE B 1 198 ? -3.789 16.119 -26.093 1.00 23.40 199 PHE B C 1
ATOM 3172 O O . PHE B 1 198 ? -3.048 17.018 -25.678 1.00 23.74 199 PHE B O 1
ATOM 3180 N N . PRO B 1 199 ? -5.069 16.346 -26.419 1.00 21.36 200 PRO B N 1
ATOM 3181 C CA . PRO B 1 199 ? -5.614 17.694 -26.234 1.00 20.52 200 PRO B CA 1
ATOM 3182 C C . PRO B 1 199 ? -5.300 18.033 -24.769 1.00 19.61 200 PRO B C 1
ATOM 3183 O O . PRO B 1 199 ? -5.410 17.175 -23.885 1.00 18.91 200 PRO B O 1
ATOM 3187 N N . PRO B 1 200 ? -4.928 19.285 -24.497 1.00 21.82 201 PRO B N 1
ATOM 3188 C CA . PRO B 1 200 ? -4.568 19.786 -23.166 1.00 21.46 201 PRO B CA 1
ATOM 3189 C C . PRO B 1 200 ? -5.541 19.610 -22.001 1.00 21.81 201 PRO B C 1
ATOM 3190 O O . PRO B 1 200 ? -6.755 19.757 -22.147 1.00 21.52 201 PRO B O 1
ATOM 3194 N N . LEU B 1 201 ? -4.979 19.288 -20.839 1.00 21.21 202 LEU B N 1
ATOM 3195 C CA . LEU B 1 201 ? -5.757 19.129 -19.619 1.00 20.63 202 LEU B CA 1
ATOM 3196 C C . LEU B 1 201 ? -5.615 20.479 -18.908 1.00 22.22 202 LEU B C 1
ATOM 3197 O O . LEU B 1 201 ? -4.549 20.807 -18.391 1.00 23.91 202 LEU B O 1
ATOM 3202 N N . THR B 1 202 ? -6.696 21.252 -18.904 1.00 21.08 203 THR B N 1
ATOM 3203 C CA . THR B 1 202 ? -6.703 22.587 -18.311 1.00 21.16 203 THR B CA 1
ATOM 3204 C C . THR B 1 202 ? -7.528 22.712 -17.027 1.00 20.31 203 THR B C 1
ATOM 3205 O O . THR B 1 202 ? -8.623 22.157 -16.923 1.00 19.78 203 THR B O 1
ATOM 3209 N N . GLY B 1 203 ? -7.004 23.459 -16.060 1.00 20.28 204 GLY B N 1
ATOM 3210 C CA . GLY B 1 203 ? -7.720 23.639 -14.808 1.00 19.63 204 GLY B CA 1
ATOM 3211 C C . GLY B 1 203 ? -6.954 24.438 -13.769 1.00 20.93 204 GLY B C 1
ATOM 3212 O O . GLY B 1 203 ? -5.855 24.927 -14.035 1.00 22.09 204 GLY B O 1
ATOM 3213 N N . LYS B 1 204 ? -7.521 24.563 -12.574 1.00 19.40 205 LYS B N 1
ATOM 3214 C CA . LYS B 1 204 ? -6.870 25.326 -11.519 1.00 20.20 205 LYS B CA 1
ATOM 3215 C C . LYS B 1 204 ? -6.265 24.448 -10.434 1.00 18.09 205 LYS B C 1
ATOM 3216 O O . LYS B 1 204 ? -6.836 23.423 -10.056 1.00 16.53 205 LYS B O 1
ATOM 3222 N N . ILE B 1 205 ? -5.099 24.856 -9.947 1.00 18.26 206 ILE B N 1
ATOM 3223 C CA . ILE B 1 205 ? -4.405 24.137 -8.884 1.00 18.22 206 ILE B CA 1
ATOM 3224 C C . ILE B 1 205 ? -5.266 24.186 -7.619 1.00 19.35 206 ILE B C 1
ATOM 3225 O O . ILE B 1 205 ? -5.696 25.262 -7.193 1.00 17.92 206 ILE B O 1
ATOM 3230 N N . CYS B 1 206 ? -5.511 23.024 -7.023 1.00 15.00 207 CYS B N 1
ATOM 3231 C CA . CYS B 1 206 ? -6.322 22.954 -5.815 1.00 17.99 207 CYS B CA 1
ATOM 3232 C C . CYS B 1 206 ? -5.503 22.605 -4.581 1.00 16.71 207 CYS B C 1
ATOM 3233 O O . CYS B 1 206 ? -5.891 22.941 -3.467 1.00 19.03 207 CYS B O 1
ATOM 3236 N N . ASN B 1 207 ? -4.374 21.930 -4.774 1.00 17.08 208 ASN B N 1
ATOM 3237 C CA . ASN B 1 207 ? -3.534 21.563 -3.646 1.00 15.14 208 ASN B CA 1
ATOM 3238 C C . ASN B 1 207 ? -2.124 21.251 -4.132 1.00 14.59 208 ASN B C 1
ATOM 3239 O O . ASN B 1 207 ? -1.905 21.011 -5.323 1.00 14.52 208 ASN B O 1
ATOM 3244 N N . LEU B 1 208 ? -1.158 21.276 -3.223 1.00 14.12 209 LEU B N 1
ATOM 3245 C CA . LEU B 1 208 ? 0.222 20.989 -3.594 1.00 16.38 209 LEU B CA 1
ATOM 3246 C C . LEU B 1 208 ? 0.992 20.448 -2.405 1.00 15.96 209 LEU B C 1
ATOM 3247 O O . LEU B 1 208 ? 0.562 20.585 -1.259 1.00 17.78 209 LEU B O 1
ATOM 3252 N N . GLN B 1 209 ? 2.123 19.814 -2.693 1.00 19.22 210 GLN B N 1
ATOM 3253 C CA . GLN B 1 209 ? 2.981 19.250 -1.665 1.00 20.87 210 GLN B CA 1
ATOM 3254 C C . GLN B 1 209 ? 4.341 18.944 -2.258 1.00 20.34 210 GLN B C 1
ATOM 3255 O O . GLN B 1 209 ? 4.454 18.155 -3.188 1.00 18.88 210 GLN B O 1
ATOM 3261 N N . ARG B 1 210 ? 5.378 19.564 -1.714 1.00 18.33 211 ARG B N 1
ATOM 3262 C CA . ARG B 1 210 ? 6.721 19.318 -2.214 1.00 18.53 211 ARG B CA 1
ATOM 3263 C C . ARG B 1 210 ? 7.324 18.137 -1.467 1.00 21.37 211 ARG B C 1
ATOM 3264 O O . ARG B 1 210 ? 7.127 17.994 -0.262 1.00 20.47 211 ARG B O 1
ATOM 3272 N N . SER B 1 211 ? 8.028 17.271 -2.182 1.00 24.97 212 SER B N 1
ATOM 3273 C CA . SER B 1 211 ? 8.677 16.141 -1.537 1.00 27.32 212 SER B CA 1
ATOM 3274 C C . SER B 1 211 ? 10.131 16.149 -1.993 1.00 26.59 212 SER B C 1
ATOM 3275 O O . SER B 1 211 ? 10.530 16.993 -2.803 1.00 25.13 212 SER B O 1
ATOM 3278 N N . LEU B 1 212 ? 10.924 15.219 -1.472 1.00 25.34 213 LEU B N 1
ATOM 3279 C CA . LEU B 1 212 ? 12.341 15.148 -1.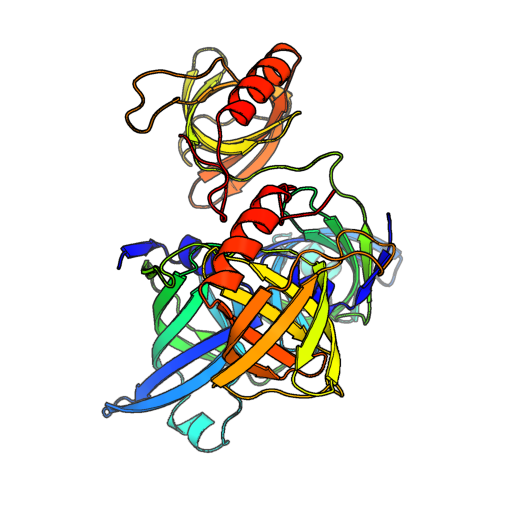813 1.00 26.33 213 LEU B CA 1
ATOM 3280 C C . LEU B 1 212 ? 12.655 15.030 -3.294 1.00 25.78 213 LEU B C 1
ATOM 3281 O O . LEU B 1 212 ? 13.573 15.682 -3.791 1.00 25.41 213 LEU B O 1
ATOM 3286 N N . HIS B 1 213 ? 11.902 14.205 -4.010 1.00 21.30 214 HIS B N 1
ATOM 3287 C CA . HIS B 1 213 ? 12.184 13.992 -5.421 1.00 22.62 214 HIS B CA 1
ATOM 3288 C C . HIS B 1 213 ? 11.327 14.758 -6.432 1.00 19.75 214 HIS B C 1
ATOM 3289 O O . HIS B 1 213 ? 11.612 14.725 -7.627 1.00 19.38 214 HIS B O 1
ATOM 3296 N N . HIS B 1 214 ? 10.289 15.444 -5.968 1.00 21.38 215 HIS B N 1
ATOM 3297 C CA . HIS B 1 214 ? 9.426 16.182 -6.885 1.00 20.00 215 HIS B CA 1
ATOM 3298 C C . HIS B 1 214 ? 8.388 17.043 -6.176 1.00 19.25 215 HIS B C 1
ATOM 3299 O O . HIS B 1 214 ? 8.161 16.903 -4.975 1.00 19.01 215 HIS B O 1
ATOM 3306 N N . ALA B 1 215 ? 7.770 17.944 -6.934 1.00 16.80 216 ALA B N 1
ATOM 3307 C CA . ALA B 1 215 ? 6.717 18.799 -6.406 1.00 15.53 216 ALA B CA 1
ATOM 3308 C C . ALA B 1 215 ? 5.433 18.196 -6.961 1.00 15.31 216 ALA B C 1
ATOM 3309 O O . ALA B 1 215 ? 5.371 17.826 -8.132 1.00 17.10 216 ALA B O 1
ATOM 3311 N N . ARG B 1 216 ? 4.414 18.101 -6.120 1.00 16.46 217 ARG B N 1
ATOM 3312 C CA . ARG B 1 216 ? 3.146 17.522 -6.526 1.00 16.26 217 ARG B CA 1
ATOM 3313 C C . ARG B 1 216 ? 2.002 18.523 -6.479 1.00 15.75 217 ARG B C 1
ATOM 3314 O O . ARG B 1 216 ? 1.909 19.338 -5.558 1.00 15.13 217 ARG B O 1
ATOM 3322 N N . TYR B 1 217 ? 1.128 18.441 -7.475 1.00 11.50 218 TYR B N 1
ATOM 3323 C CA . TYR B 1 217 ? -0.028 19.321 -7.559 1.00 12.43 218 TYR B CA 1
ATOM 3324 C C . TYR B 1 217 ? -1.295 18.561 -7.916 1.00 12.96 218 TYR B C 1
ATOM 3325 O O . TYR B 1 217 ? -1.267 17.594 -8.686 1.00 13.69 218 TYR B O 1
ATOM 3334 N N . GLY B 1 218 ? -2.402 19.025 -7.352 1.00 15.88 219 GLY B N 1
ATOM 3335 C CA . GLY B 1 218 ? -3.706 18.461 -7.625 1.00 15.80 219 GLY B CA 1
ATOM 3336 C C . GLY B 1 218 ? -4.402 19.541 -8.435 1.00 18.63 219 GLY B C 1
ATOM 3337 O O . GLY B 1 218 ? -4.289 20.727 -8.122 1.00 18.96 219 GLY B O 1
ATOM 3338 N N . LEU B 1 219 ? -5.125 19.140 -9.473 1.00 16.93 220 LEU B N 1
ATOM 3339 C CA . LEU B 1 219 ? -5.785 20.095 -10.346 1.00 18.43 220 LEU B CA 1
ATOM 3340 C C . LEU B 1 219 ? -7.258 19.749 -10.551 1.00 17.86 220 LEU B C 1
ATOM 3341 O O . LEU B 1 219 ? -7.628 18.578 -10.531 1.00 15.16 220 LEU B O 1
ATOM 3346 N N . GLU B 1 220 ? -8.090 20.768 -10.746 1.00 17.29 221 GLU B N 1
ATOM 3347 C CA . GLU B 1 220 ? -9.515 20.552 -10.993 1.00 17.54 221 GLU B CA 1
ATOM 3348 C C . GLU B 1 220 ? -9.793 21.186 -12.351 1.00 18.19 221 GLU B C 1
ATOM 3349 O O . GLU B 1 220 ? -9.545 22.378 -12.557 1.00 15.13 221 GLU B O 1
ATOM 3355 N N . PHE B 1 221 ? -10.300 20.389 -13.282 1.00 17.59 222 PHE B N 1
ATOM 3356 C CA . PHE B 1 221 ? -10.535 20.872 -14.642 1.00 18.53 222 PHE B CA 1
ATOM 3357 C C . PHE B 1 221 ? -11.657 21.858 -14.845 1.00 19.17 222 PHE B C 1
ATOM 3358 O O . PHE B 1 221 ? -12.630 21.883 -14.097 1.00 18.70 222 PHE B O 1
ATOM 3366 N N . ASN B 1 222 ? -11.509 22.672 -15.884 1.00 21.62 223 ASN B N 1
ATOM 3367 C CA . ASN B 1 222 ? -12.569 23.585 -16.271 1.00 23.73 223 ASN B CA 1
ATOM 3368 C C . ASN B 1 222 ? -13.276 22.756 -17.355 1.00 24.25 223 ASN B C 1
ATOM 3369 O O . ASN B 1 222 ? -12.906 21.597 -17.585 1.00 21.16 223 ASN B O 1
ATOM 3374 N N . GLU B 1 223 ? -14.274 23.334 -18.017 1.00 22.81 224 GLU B N 1
ATOM 3375 C CA . GLU B 1 223 ? -15.026 22.627 -19.058 1.00 25.31 224 GLU B CA 1
ATOM 3376 C C . GLU B 1 223 ? -14.128 21.960 -20.090 1.00 23.97 224 GLU B C 1
ATOM 3377 O O . GLU B 1 223 ? -14.237 20.757 -20.349 1.00 24.58 224 GLU B O 1
ATOM 3383 N N . GLU B 1 224 ? -13.249 22.747 -20.691 1.00 25.17 225 GLU B N 1
ATOM 3384 C CA . GLU B 1 224 ? -12.334 22.227 -21.694 1.00 24.59 225 GLU B CA 1
ATOM 3385 C C . GLU B 1 224 ? -11.570 21.045 -21.119 1.00 24.05 225 GLU B C 1
ATOM 3386 O O . GLU B 1 224 ? -11.411 20.012 -21.770 1.00 23.07 225 GLU B O 1
ATOM 3392 N N . GLY B 1 225 ? -11.097 21.209 -19.889 1.00 18.43 226 GLY B N 1
ATOM 3393 C CA . GLY B 1 225 ? -10.343 20.153 -19.241 1.00 18.18 226 GLY B CA 1
ATOM 3394 C C . GLY B 1 225 ? -11.126 18.862 -19.099 1.00 17.71 226 GLY B C 1
ATOM 3395 O O . GLY B 1 225 ? -10.600 17.784 -19.383 1.00 17.80 226 GLY B O 1
ATOM 3396 N N . ARG B 1 226 ? -12.374 18.962 -18.653 1.00 21.53 227 ARG B N 1
ATOM 3397 C CA . ARG B 1 226 ? -13.214 17.778 -18.476 1.00 20.96 227 ARG B CA 1
ATOM 3398 C C . ARG B 1 226 ? -13.380 17.034 -19.797 1.00 22.49 227 ARG B C 1
ATOM 3399 O O . ARG B 1 226 ? -13.311 15.805 -19.840 1.00 20.99 227 ARG B O 1
ATOM 3407 N N . ASN B 1 227 ? -13.606 17.787 -20.869 1.00 22.32 228 ASN B N 1
ATOM 3408 C CA . ASN B 1 227 ? -13.780 17.206 -22.197 1.00 23.82 228 ASN B CA 1
ATOM 3409 C C . ASN B 1 227 ? -12.537 16.443 -22.648 1.00 22.95 228 ASN B C 1
ATOM 3410 O O . ASN B 1 227 ? -12.634 15.314 -23.134 1.00 21.68 228 ASN B O 1
ATOM 3415 N N . ASN B 1 228 ? -11.366 17.052 -22.481 1.00 22.13 229 ASN B N 1
ATOM 3416 C CA . ASN B 1 228 ? -10.122 16.410 -22.885 1.00 22.59 229 ASN B CA 1
ATOM 3417 C C . ASN B 1 228 ? -9.716 15.262 -21.969 1.00 21.47 229 ASN B C 1
ATOM 3418 O O . ASN B 1 228 ? -9.033 14.332 -22.400 1.00 23.38 229 ASN B O 1
ATOM 3423 N N . ALA B 1 229 ? -10.128 15.332 -20.707 1.00 20.53 230 ALA B N 1
ATOM 3424 C CA . ALA B 1 229 ? -9.826 14.276 -19.752 1.00 20.22 230 ALA B CA 1
ATOM 3425 C C . ALA B 1 229 ? -10.662 13.049 -20.122 1.00 22.12 230 ALA B C 1
ATOM 3426 O O . ALA B 1 229 ? -10.201 11.914 -20.004 1.00 19.85 230 ALA B O 1
ATOM 3428 N N . LYS B 1 230 ? -11.894 13.280 -20.568 1.00 23.16 231 LYS B N 1
ATOM 3429 C CA . LYS B 1 230 ? -12.767 12.175 -20.955 1.00 27.81 231 LYS B CA 1
ATOM 3430 C C . LYS B 1 230 ? -12.142 11.463 -22.146 1.00 27.27 231 LYS B C 1
ATOM 3431 O O . LYS B 1 230 ? -12.147 10.239 -22.224 1.00 29.65 231 LYS B O 1
ATOM 3437 N N . ASN B 1 231 ? -11.595 12.252 -23.063 1.00 32.75 232 ASN B N 1
ATOM 3438 C CA . ASN B 1 231 ? -10.947 11.740 -24.265 1.00 32.66 232 ASN B CA 1
ATOM 3439 C C . ASN B 1 231 ? -9.721 10.894 -23.936 1.00 32.47 232 ASN B C 1
ATOM 3440 O O . ASN B 1 231 ? -9.511 9.820 -24.509 1.00 32.23 232 ASN B O 1
ATOM 3445 N N . LEU B 1 232 ? -8.910 11.393 -23.009 1.00 26.73 233 LEU B N 1
ATOM 3446 C CA . LEU B 1 232 ? -7.688 10.711 -22.611 1.00 26.57 233 LEU B CA 1
ATOM 3447 C C . LEU B 1 232 ? -7.983 9.384 -21.911 1.00 26.23 233 LEU B C 1
ATOM 3448 O O . LEU B 1 232 ? -7.407 8.351 -22.260 1.00 27.51 233 LEU B O 1
ATOM 3453 N N . LEU B 1 233 ? -8.884 9.409 -20.932 1.00 27.09 234 LEU B N 1
ATOM 3454 C CA . LEU B 1 233 ? -9.239 8.198 -20.201 1.00 28.18 234 LEU B CA 1
ATOM 3455 C C . LEU B 1 233 ? -9.713 7.094 -21.146 1.00 30.63 234 LEU B C 1
ATOM 3456 O O . LEU B 1 233 ? -9.403 5.919 -20.944 1.00 30.74 234 LEU B O 1
ATOM 3461 N N . ALA B 1 234 ? -10.455 7.477 -22.181 1.00 30.57 235 ALA B N 1
ATOM 3462 C CA . ALA B 1 234 ? -10.974 6.510 -23.141 1.00 33.44 235 ALA B CA 1
ATOM 3463 C C . ALA B 1 234 ? -9.886 5.768 -23.908 1.00 34.93 235 ALA B C 1
ATOM 3464 O O . ALA B 1 234 ? -10.149 4.720 -24.494 1.00 36.19 235 ALA B O 1
ATOM 3466 N N . GLN B 1 235 ? -8.667 6.297 -23.904 1.00 36.90 236 GLN B N 1
ATOM 3467 C CA . GLN B 1 235 ? -7.576 5.663 -24.638 1.00 37.97 236 GLN B CA 1
ATOM 3468 C C . GLN B 1 235 ? -6.590 4.890 -23.773 1.00 38.54 236 GLN B C 1
ATOM 3469 O O . GLN B 1 235 ? -5.573 4.406 -24.267 1.00 40.00 236 GLN B O 1
ATOM 3475 N N . LEU B 1 236 ? -6.890 4.762 -22.488 1.00 47.55 237 LEU B N 1
ATOM 3476 C CA . LEU B 1 236 ? -5.999 4.056 -21.578 1.00 48.72 237 LEU B CA 1
ATOM 3477 C C . LEU B 1 236 ? -6.493 2.660 -21.197 1.00 49.71 237 LEU B C 1
ATOM 3478 O O . LEU B 1 236 ? -7.696 2.406 -21.142 1.00 49.70 237 LEU B O 1
ATOM 3483 N N . LYS B 1 237 ? -5.549 1.765 -20.920 1.00 44.95 238 LYS B N 1
ATOM 3484 C CA . LYS B 1 237 ? -5.867 0.393 -20.538 1.00 46.72 238 LYS B CA 1
ATOM 3485 C C . LYS B 1 237 ? -5.356 0.147 -19.121 1.00 46.22 238 LYS B C 1
ATOM 3486 O O . LYS B 1 237 ? -4.382 0.767 -18.696 1.00 45.97 238 LYS B O 1
ATOM 3492 N N . PHE B 1 238 ? -6.012 -0.747 -18.389 1.00 53.42 239 PHE B N 1
ATOM 3493 C CA . PHE B 1 238 ? -5.593 -1.062 -17.023 1.00 53.65 239 PHE B CA 1
ATOM 3494 C C . PHE B 1 238 ? -4.798 -2.365 -17.002 1.00 54.37 239 PHE B C 1
ATOM 3495 O O . PHE B 1 238 ? -5.348 -3.440 -17.229 1.00 55.79 239 PHE B O 1
ATOM 3503 N N . ASN B 1 239 ? -3.502 -2.267 -16.722 1.00 44.18 240 ASN B N 1
ATOM 3504 C CA . ASN B 1 239 ? -2.631 -3.440 -16.697 1.00 44.45 240 ASN B CA 1
ATOM 3505 C C . ASN B 1 239 ? -2.614 -4.173 -15.362 1.00 44.20 240 ASN B C 1
ATOM 3506 O O . ASN B 1 239 ? -1.760 -5.032 -15.138 1.00 43.88 240 ASN B O 1
ATOM 3511 N N . GLY B 1 240 ? -3.540 -3.831 -14.473 1.00 52.38 241 GLY B N 1
ATOM 3512 C CA . GLY B 1 240 ? -3.591 -4.491 -13.181 1.00 50.78 241 GLY B CA 1
ATOM 3513 C C . GLY B 1 240 ? -2.959 -3.666 -12.080 1.00 51.84 241 GLY B C 1
ATOM 3514 O O . GLY B 1 240 ? -3.283 -3.836 -10.899 1.00 51.47 241 GLY B O 1
ATOM 3515 N N . THR B 1 241 ? -2.050 -2.772 -12.463 1.00 51.15 242 THR B N 1
ATOM 3516 C CA . THR B 1 241 ? -1.373 -1.912 -11.501 1.00 51.14 242 THR B CA 1
ATOM 3517 C C . THR B 1 241 ? -1.801 -0.460 -11.686 1.00 49.60 242 THR B C 1
ATOM 3518 O O . THR B 1 241 ? -1.873 0.300 -10.720 1.00 49.26 242 THR B O 1
ATOM 3522 N N . LYS B 1 242 ? -2.099 -0.086 -12.928 1.00 43.35 243 LYS B N 1
ATOM 3523 C CA . LYS B 1 242 ? -2.525 1.274 -13.254 1.00 41.97 243 LYS B CA 1
ATOM 3524 C C . LYS B 1 242 ? -2.838 1.415 -14.742 1.00 40.04 243 LYS B C 1
ATOM 3525 O O . LYS B 1 242 ? -2.664 0.467 -15.502 1.00 40.15 243 LYS B O 1
ATOM 3531 N N . LEU B 1 243 ? -3.304 2.594 -15.154 1.00 28.81 244 LEU B N 1
ATOM 3532 C CA . LEU B 1 243 ? -3.631 2.837 -16.560 1.00 28.74 244 LEU B CA 1
ATOM 3533 C C . LEU B 1 243 ? -2.371 3.224 -17.320 1.00 29.31 244 LEU B C 1
ATOM 3534 O O . LEU B 1 243 ? -1.507 3.922 -16.789 1.00 29.67 244 LEU B O 1
ATOM 3539 N N . THR B 1 244 ? -2.267 2.769 -18.563 1.00 35.56 245 THR B N 1
ATOM 3540 C CA . THR B 1 244 ? -1.098 3.055 -19.385 1.00 37.92 245 THR B CA 1
ATOM 3541 C C . THR B 1 244 ? -1.499 3.310 -20.835 1.00 39.08 245 THR B C 1
ATOM 3542 O O . THR B 1 244 ? -2.604 2.961 -21.255 1.00 38.82 245 THR B O 1
ATOM 3546 N N . LEU B 1 245 ? -0.593 3.920 -21.595 1.00 34.53 246 LEU B N 1
ATOM 3547 C CA . LEU B 1 245 ? -0.836 4.206 -23.007 1.00 36.55 246 LEU B CA 1
ATOM 3548 C C . LEU B 1 245 ? -0.890 2.896 -23.792 1.00 38.48 246 LEU B C 1
ATOM 3549 O O . LEU B 1 245 ? -0.178 1.949 -23.457 1.00 36.56 246 LEU B O 1
ATOM 3554 N N . ASN B 1 246 ? -1.729 2.846 -24.825 1.00 59.57 247 ASN B N 1
ATOM 3555 C CA . ASN B 1 246 ? -1.849 1.652 -25.662 1.00 62.01 247 ASN B CA 1
ATOM 3556 C C . ASN B 1 246 ? -0.635 1.539 -26.576 1.00 62.49 247 ASN B C 1
ATOM 3557 O O . ASN B 1 246 ? -0.418 2.389 -27.443 1.00 63.05 247 ASN B O 1
#

Organism: Vibrio cholerae serotype O1 (strain ATCC 39541 / Classical Ogawa 395 / O395) (NCBI:txid345073)

B-factor: mean 33.72, std 16.55, range [10.66, 118.04]

CATH classification: 2.30.110.10 (+1 more: 2.40.10.220)

Radius of gyration: 23.96 Å; Cα contacts (8 Å, |Δi|>4): 1131; chains: 2; bounding box: 61×66×61 Å

Foldseek 3Di:
DDKDFQVVLCVLFDFQFKKWKWWQDPVGDIDIFIWTFHQADDQFWTKTAQTPDDPVCSPVGPDFQTKIKMWGWRQFFQIKIKIDMWTFHDFDPPPHTMTTIGTDRIIDIDGDHPGTKFADWFWWWKDAVPDTFIKTWGTADLFWTKIKGAPPDDDDDFFGKMWIWTDLDDVRPHTQPIQIFTWHDWDADPGIIMTITTGDVVNSVSSVVVVVQWDDPPRGTDHD/DKDKFFQVVVVVLFDFQDKKWKWWQFPVRDIDIFIWGFHQADDLFWTKTAQTPDDVCCCVVRPDAFTKIKMWTWRQAWQTKIKIDIWTFHDFDPPPHTMTTIGTDGIIMIGGDHPGTKFADWFWWWKAADPDIFIKTWGIADLFWTKIKGFPPDDDDDFFGKMWIFTQLDPVRPGTFQIQIFTWHDWDADDGIIMTIGTGDVSNSVSSVVVVVQWDQPPPTTDHD